Protein AF-A0A7W0PTE1-F1 (afdb_monomer_lite)

Foldseek 3Di:
DDPPDDPQLFDLQQEAADAEEAEAEAQAEAETEYEYLYEYEYYANAEYQEEYHQFVDPDDDDDDDPDLPDDQRTHEYAYYDQHEYFANYEYFGSAEYEAQAPNYAQYAQVRAHAAYEHAQFYAAHPGDTDRHHPDPVRRHGHDPVHYHNGGDPDSPPDQFDFPPVVCQCPAQVADVNVPFFDDDPDDPQAPPPDPDLAQRDQDAAALQECDWTWGDDPAWTFTADNVQLETETAHEHGHSHHYEHDDPDDDQAAREYFDDYEYEYQAAYYYESHEYEPDADPVRRAHPQPEPPDDCQGGAYEYEFEDAQPGPHHHPDHGWARAEYENYEYEHAYHYCEEHEYDHQYEYATYYYHNPYYYYNYNYYHPHYDRDPDDHASDTNDDHDPDDPDDDPDPPDD

Sequence (398 aa):
MIGPEADPAPDVLNWLYSVTDATVLQSVDVRSPFYTSGNLTLGNGANVYAPIYVTCVTPPLPAPSTSSPCPSTAGNVRMENTAKIHQGATIAIGGRLDQTSPQNTVGTSSARLSEAHIVNGCSSKTRAYNAACKWDQHSVYVNASNRDFAMPADPVQSRPVIDWNYWYQFGSPGPAAAFGCESGTTPMLESPGSTALDNSVPTVFNLVQGTSYSCKTLSGELTWDASSKTLTVSGTIYIDGSAKVEKSWGGQDAALYQGQGTIYLSGSFLLKNTSLCAVIAANGRDCNMVTSAWDPNANALIVVAKSRGTDAGVQATADNNSVEVKSSQFQGALSGEHDLISETTSKVQGPMISFQGGLHLEQTTGATFPDIQFAPYGAPGAPPPPTVLLAPREFGGG

Secondary structure (DSSP, 8-state):
----PPPPPPPGGGSEEESS-EEE-TT-EE-S-EEESS-EEE-TT-EE-S-EEE------S-----S----SS---EEE-TT-EE-TT-EEEESS-EEE-STT-EES-SSS-BSEEEETT-EEETTEEEESS--TTTTSB-B-GGGEESSPPPPS--S-----HHHHHHH-SSSSTT-TTEEEES----S-TT--SSS---SSPEESS-SS-EEEE-SS-EEEEETTTTEEEEEEEEEESS-EEEE--SSSSPPEEEEEEEEEEESS-EEEESSEEESSB-TTSSSB--STTTS-TTTSEEEEEE---TTSSS--SSSTTEEEEEES-EEESEEEESSEEEEETT-EEES-EEESSS-EEE-S---B-------PPTT-TTPPPPP---PPPS-----

Structure (mmCIF, N/CA/C/O backbone):
data_AF-A0A7W0PTE1-F1
#
_entry.id   AF-A0A7W0PTE1-F1
#
loop_
_atom_site.group_PDB
_atom_site.id
_atom_site.type_symbol
_atom_site.label_atom_id
_atom_site.label_alt_id
_atom_site.label_comp_id
_atom_site.label_asym_id
_atom_site.label_entity_id
_atom_site.label_seq_id
_atom_site.pdbx_PDB_ins_code
_atom_site.Cartn_x
_atom_site.Cartn_y
_atom_site.Cartn_z
_atom_site.occupancy
_atom_site.B_iso_or_equiv
_atom_site.auth_seq_id
_atom_site.auth_comp_id
_atom_site.auth_asym_id
_atom_site.auth_atom_id
_atom_site.pdbx_PDB_model_num
ATOM 1 N N . MET A 1 1 ? 27.173 -29.483 -5.021 1.00 32.75 1 MET A N 1
ATOM 2 C CA . MET A 1 1 ? 26.964 -28.127 -5.563 1.00 32.75 1 MET A CA 1
ATOM 3 C C . MET A 1 1 ? 25.471 -27.951 -5.722 1.00 32.75 1 MET A C 1
ATOM 5 O O . MET A 1 1 ? 24.901 -28.503 -6.651 1.00 32.75 1 MET A O 1
ATOM 9 N N . ILE A 1 2 ? 24.847 -27.322 -4.732 1.00 26.94 2 ILE A N 1
ATOM 10 C CA . ILE A 1 2 ? 23.453 -26.880 -4.792 1.00 26.94 2 ILE A CA 1
ATOM 11 C C . ILE A 1 2 ? 23.519 -25.561 -5.572 1.00 26.94 2 ILE A C 1
ATOM 13 O O . ILE A 1 2 ? 24.375 -24.730 -5.262 1.00 26.94 2 ILE A O 1
ATOM 17 N N . GLY A 1 3 ? 22.762 -25.440 -6.666 1.00 30.33 3 GLY A N 1
ATOM 18 C CA . GLY A 1 3 ? 22.684 -24.191 -7.435 1.00 30.33 3 GLY A CA 1
ATOM 19 C C . GLY A 1 3 ? 22.107 -23.054 -6.583 1.00 30.33 3 GLY A C 1
ATOM 20 O O . GLY A 1 3 ? 21.662 -23.329 -5.471 1.00 30.33 3 GLY A O 1
ATOM 21 N N . PRO A 1 4 ? 22.118 -21.796 -7.064 1.00 28.22 4 PRO A N 1
ATOM 22 C CA . PRO A 1 4 ? 21.423 -20.716 -6.375 1.00 28.22 4 PRO A CA 1
ATOM 23 C C . PRO A 1 4 ? 19.964 -21.140 -6.202 1.00 28.22 4 PRO A C 1
ATOM 25 O O . PRO A 1 4 ? 19.245 -21.345 -7.180 1.00 28.22 4 PRO A O 1
ATOM 28 N N . GLU A 1 5 ? 19.592 -21.393 -4.953 1.00 29.47 5 GLU A N 1
ATOM 29 C CA . GLU A 1 5 ? 18.227 -21.665 -4.540 1.00 29.47 5 GLU A CA 1
ATOM 30 C C . GLU A 1 5 ? 17.414 -20.453 -4.991 1.00 29.47 5 GLU A C 1
ATOM 32 O O . GLU A 1 5 ? 17.752 -19.320 -4.651 1.00 29.47 5 GLU A O 1
ATOM 37 N N . ALA A 1 6 ? 16.450 -20.672 -5.886 1.00 32.50 6 ALA A N 1
ATOM 38 C CA . ALA A 1 6 ? 15.538 -19.617 -6.286 1.00 32.50 6 ALA A CA 1
ATOM 39 C C . ALA A 1 6 ? 14.843 -19.147 -5.007 1.00 32.50 6 ALA A C 1
ATOM 41 O O . ALA A 1 6 ? 14.187 -19.965 -4.358 1.00 32.50 6 ALA A O 1
ATOM 42 N N . ASP A 1 7 ? 15.042 -17.880 -4.630 1.00 33.66 7 ASP A N 1
ATOM 43 C CA . ASP A 1 7 ? 14.348 -17.291 -3.489 1.00 33.66 7 ASP A CA 1
ATOM 44 C C . ASP A 1 7 ? 12.856 -17.639 -3.610 1.00 33.66 7 ASP A C 1
ATOM 46 O O . ASP A 1 7 ? 12.289 -17.490 -4.705 1.00 33.66 7 ASP A O 1
ATOM 50 N N . PRO A 1 8 ? 12.215 -18.166 -2.546 1.00 37.88 8 PRO A N 1
ATOM 51 C CA . PRO A 1 8 ? 10.784 -18.414 -2.582 1.00 37.88 8 PRO A CA 1
ATOM 52 C C . PRO A 1 8 ? 10.107 -17.116 -3.008 1.00 37.88 8 PRO A C 1
ATOM 54 O O . PRO A 1 8 ? 10.465 -16.045 -2.514 1.00 37.88 8 PRO A O 1
ATOM 57 N N . ALA A 1 9 ? 9.176 -17.214 -3.962 1.00 42.53 9 ALA A N 1
ATOM 58 C CA . ALA A 1 9 ? 8.444 -16.056 -4.451 1.00 42.53 9 ALA A CA 1
ATOM 59 C C . ALA A 1 9 ? 7.951 -15.255 -3.235 1.00 42.53 9 ALA A C 1
ATOM 61 O O . ALA A 1 9 ? 7.265 -15.834 -2.385 1.00 42.53 9 ALA A O 1
ATOM 62 N N . PRO A 1 10 ? 8.370 -13.987 -3.087 1.00 54.47 10 PRO A N 1
ATOM 63 C CA . PRO A 1 10 ? 8.092 -13.249 -1.871 1.00 54.47 10 PRO A CA 1
ATOM 64 C C . PRO A 1 10 ? 6.576 -13.172 -1.689 1.00 54.47 10 PRO A C 1
ATOM 66 O O . PRO A 1 10 ? 5.859 -12.890 -2.653 1.00 54.47 10 PRO A O 1
ATOM 69 N N . ASP A 1 11 ? 6.103 -13.458 -0.470 1.00 73.38 11 ASP A N 1
ATOM 70 C CA . ASP A 1 11 ? 4.686 -13.364 -0.090 1.00 73.38 11 ASP A CA 1
ATOM 71 C C . ASP A 1 11 ? 4.114 -12.028 -0.591 1.00 73.38 11 ASP A C 1
ATOM 73 O O . ASP A 1 11 ? 4.832 -11.028 -0.594 1.00 73.38 11 ASP A O 1
ATOM 77 N N . VAL A 1 12 ? 2.850 -11.979 -1.023 1.00 73.81 12 VAL A N 1
ATOM 78 C CA . VAL A 1 12 ? 2.219 -10.773 -1.591 1.00 73.81 12 VAL A CA 1
ATOM 79 C C . VAL A 1 12 ? 2.318 -9.557 -0.665 1.00 73.81 12 VAL A C 1
ATOM 81 O O . VAL A 1 12 ? 2.346 -8.416 -1.124 1.00 73.81 12 VAL A O 1
ATOM 84 N N . LEU A 1 13 ? 2.458 -9.800 0.640 1.00 81.38 13 LEU A N 1
ATOM 85 C CA . LEU A 1 13 ? 2.760 -8.793 1.654 1.00 81.38 13 LEU A CA 1
ATOM 86 C C . LEU A 1 13 ? 4.159 -8.173 1.509 1.00 81.38 13 LEU A C 1
ATOM 88 O O . LEU A 1 13 ? 4.566 -7.387 2.348 1.00 81.38 13 LEU A O 1
ATOM 92 N N . ASN A 1 14 ? 4.901 -8.484 0.455 1.00 84.38 14 ASN A N 1
ATOM 93 C CA . ASN A 1 14 ? 6.159 -7.840 0.089 1.00 84.38 14 ASN A CA 1
ATOM 94 C C . ASN A 1 14 ? 6.036 -6.976 -1.172 1.00 84.38 14 ASN A C 1
ATOM 96 O O . ASN A 1 14 ? 7.036 -6.475 -1.685 1.00 84.38 14 ASN A O 1
ATOM 100 N N . TRP A 1 15 ? 4.812 -6.779 -1.671 1.00 86.38 15 TRP A N 1
ATOM 101 C CA . TRP A 1 15 ? 4.564 -6.157 -2.964 1.00 86.38 15 TRP A CA 1
ATOM 102 C C . TRP A 1 15 ? 3.753 -4.868 -2.867 1.00 86.38 15 TRP A C 1
ATOM 104 O O . TRP A 1 15 ? 2.881 -4.680 -2.016 1.00 86.38 15 TRP A O 1
ATOM 114 N N . LEU A 1 16 ? 4.020 -3.991 -3.827 1.00 90.94 16 LEU A N 1
ATOM 115 C CA . LEU A 1 16 ? 3.027 -3.066 -4.349 1.00 90.94 16 LEU A CA 1
ATOM 116 C C . LEU A 1 16 ? 2.281 -3.806 -5.457 1.00 90.94 16 LEU A C 1
ATOM 118 O O . LEU A 1 16 ? 2.898 -4.211 -6.439 1.00 90.94 16 LEU A O 1
ATOM 122 N N . TYR A 1 17 ? 0.984 -4.025 -5.284 1.00 92.06 17 TYR A N 1
ATOM 123 C CA . TYR A 1 17 ? 0.207 -4.919 -6.134 1.00 92.06 17 TYR A CA 1
ATOM 124 C C . TYR A 1 17 ? -1.085 -4.252 -6.605 1.00 92.06 17 TYR A C 1
ATOM 126 O O . TYR A 1 17 ? -1.836 -3.694 -5.805 1.00 92.06 17 TYR A O 1
ATOM 134 N N . SER A 1 18 ? -1.376 -4.355 -7.899 1.00 91.75 18 SER A N 1
ATOM 135 C CA . SER A 1 18 ? -2.666 -3.972 -8.479 1.00 91.75 18 SER A CA 1
ATOM 136 C C . SER A 1 18 ? -3.093 -4.965 -9.555 1.00 91.75 18 SER A C 1
ATOM 138 O O . SER A 1 18 ? -2.282 -5.411 -10.362 1.00 91.75 18 SER A O 1
ATOM 140 N N . VAL A 1 19 ? -4.381 -5.308 -9.599 1.00 88.06 19 VAL A N 1
ATOM 141 C CA . VAL A 1 19 ? -4.912 -6.132 -10.698 1.00 88.06 19 VAL A CA 1
ATOM 142 C C . VAL A 1 19 ? -5.285 -5.322 -11.945 1.00 88.06 19 VAL A C 1
ATOM 144 O O . VAL A 1 19 ? -5.552 -5.899 -13.000 1.00 88.06 19 VAL A O 1
ATOM 147 N N . THR A 1 20 ? -5.359 -3.999 -11.836 1.00 90.12 20 THR A N 1
ATOM 148 C CA . THR A 1 20 ? -5.656 -3.109 -12.961 1.00 90.12 20 THR A CA 1
ATOM 149 C C . THR A 1 20 ? -4.488 -2.154 -13.175 1.00 90.12 20 THR A C 1
ATOM 151 O O . THR A 1 20 ? -3.345 -2.497 -12.875 1.00 90.12 20 THR A O 1
ATOM 154 N N . ASP A 1 21 ? -4.748 -0.990 -13.760 1.00 92.38 21 ASP A N 1
ATOM 155 C CA . ASP A 1 21 ? -3.740 0.021 -14.011 1.00 92.38 21 ASP A CA 1
ATOM 156 C C . ASP A 1 21 ? -3.179 0.583 -12.702 1.00 92.38 21 ASP A C 1
ATOM 158 O O . ASP A 1 21 ? -3.873 0.751 -11.701 1.00 92.38 21 ASP A O 1
ATOM 162 N N . ALA A 1 22 ? -1.905 0.944 -12.731 1.00 94.19 22 ALA A N 1
ATOM 163 C CA . ALA A 1 22 ? -1.252 1.588 -11.615 1.00 94.19 22 ALA A CA 1
ATOM 164 C C . ALA A 1 22 ? -0.481 2.830 -12.059 1.00 94.19 22 ALA A C 1
ATOM 166 O O . ALA A 1 22 ? 0.037 2.930 -13.176 1.00 94.19 22 ALA A O 1
ATOM 167 N N . THR A 1 23 ? -0.394 3.807 -11.167 1.00 94.38 23 THR A N 1
ATOM 168 C CA . THR A 1 23 ? 0.261 5.085 -11.435 1.00 94.38 23 THR A CA 1
ATOM 169 C C . THR A 1 23 ? 1.200 5.447 -10.301 1.00 94.38 23 THR A C 1
ATOM 171 O O . THR A 1 23 ? 0.803 5.457 -9.140 1.00 94.38 23 THR A O 1
ATOM 174 N N . VAL A 1 24 ? 2.431 5.804 -10.647 1.00 93.44 24 VAL A N 1
ATOM 175 C CA . VAL A 1 24 ? 3.453 6.293 -9.725 1.00 93.44 24 VAL A CA 1
ATOM 176 C C . VAL A 1 24 ? 3.907 7.655 -10.224 1.00 93.44 24 VAL A C 1
ATOM 178 O O . VAL A 1 24 ? 4.561 7.750 -11.259 1.00 93.44 24 VAL A O 1
ATOM 181 N N . LEU A 1 25 ? 3.530 8.724 -9.535 1.00 89.44 25 LEU A N 1
ATOM 182 C CA . LEU A 1 25 ? 3.724 10.104 -9.970 1.00 89.44 25 LEU A CA 1
ATOM 183 C C . LEU A 1 25 ? 4.618 10.879 -8.981 1.00 89.44 25 LEU A C 1
ATOM 185 O O . LEU A 1 25 ? 5.237 10.308 -8.094 1.00 89.44 25 LEU A O 1
ATOM 189 N N . GLN A 1 26 ? 4.767 12.178 -9.237 1.00 84.69 26 GLN A N 1
ATOM 190 C CA . GLN A 1 26 ? 5.385 13.229 -8.406 1.00 84.69 26 GLN A CA 1
ATOM 191 C C . GLN A 1 26 ? 6.355 12.772 -7.292 1.00 84.69 26 GLN A C 1
ATOM 193 O O . GLN A 1 26 ? 6.028 12.769 -6.106 1.00 84.69 26 GLN A O 1
ATOM 198 N N . SER A 1 27 ? 7.608 12.515 -7.679 1.00 85.25 27 SER A N 1
ATOM 199 C CA . SER A 1 27 ? 8.745 12.298 -6.765 1.00 85.25 27 SER A CA 1
ATOM 200 C C . SER A 1 27 ? 8.628 11.063 -5.861 1.00 85.25 27 SER A C 1
ATOM 202 O O . SER A 1 27 ? 9.122 11.073 -4.730 1.00 85.25 27 SER A O 1
ATOM 204 N N . VAL A 1 28 ? 7.988 9.997 -6.352 1.00 86.06 28 VAL A N 1
ATOM 205 C CA . VAL A 1 28 ? 7.903 8.723 -5.630 1.00 86.06 28 VAL A CA 1
ATOM 206 C C . VAL A 1 28 ? 9.143 7.862 -5.829 1.00 86.06 28 VAL A C 1
ATOM 208 O O . VAL A 1 28 ? 9.513 7.550 -6.955 1.00 86.06 28 VAL A O 1
ATOM 211 N N . ASP A 1 29 ? 9.722 7.405 -4.721 1.00 89.12 29 ASP A N 1
ATOM 212 C CA . ASP A 1 29 ? 10.737 6.350 -4.693 1.00 89.12 29 ASP A CA 1
ATOM 213 C C . ASP A 1 29 ? 10.065 4.993 -4.421 1.00 89.12 29 ASP A C 1
ATOM 215 O O . ASP A 1 29 ? 9.567 4.754 -3.316 1.00 89.12 29 ASP A O 1
ATOM 219 N N . VAL A 1 30 ? 10.081 4.101 -5.413 1.00 89.00 30 VAL A N 1
ATOM 220 C CA . VAL A 1 30 ? 9.6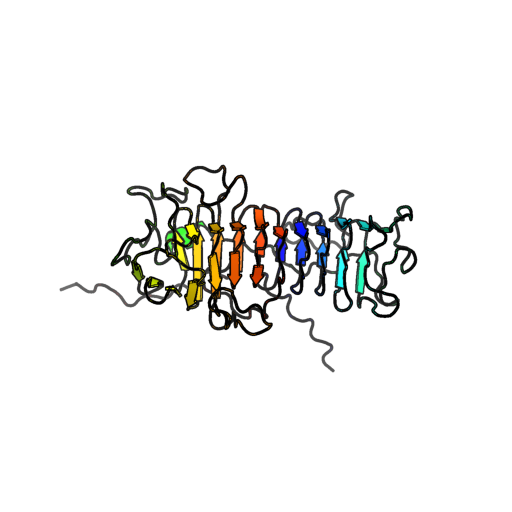34 2.705 -5.301 1.00 89.00 30 VAL A CA 1
ATOM 221 C C . VAL A 1 30 ? 10.847 1.816 -5.061 1.00 89.00 30 VAL A C 1
ATOM 223 O O . VAL A 1 30 ? 11.709 1.683 -5.935 1.00 89.00 30 VAL A O 1
ATOM 226 N N . ARG A 1 31 ? 10.928 1.210 -3.874 1.00 87.50 31 ARG A N 1
ATOM 227 C CA . ARG A 1 31 ? 12.022 0.293 -3.499 1.00 87.50 31 ARG A CA 1
ATOM 228 C C . ARG A 1 31 ? 11.547 -1.100 -3.101 1.00 87.50 31 ARG A C 1
ATOM 230 O O . ARG A 1 31 ? 12.386 -1.931 -2.775 1.00 87.50 31 ARG A O 1
ATOM 237 N N . SER A 1 32 ? 10.247 -1.351 -3.174 1.00 86.88 32 SER A N 1
ATOM 238 C CA . SER A 1 32 ? 9.664 -2.682 -3.019 1.00 86.88 32 SER A CA 1
ATOM 239 C C . SER A 1 32 ? 9.245 -3.239 -4.382 1.00 86.88 32 SER A C 1
ATOM 241 O O . SER A 1 32 ? 8.932 -2.444 -5.278 1.00 86.88 32 SER A O 1
ATOM 243 N N . PRO A 1 33 ? 9.241 -4.573 -4.560 1.00 90.06 33 PRO A N 1
ATOM 244 C CA . PRO A 1 33 ? 8.722 -5.214 -5.760 1.00 90.06 33 PRO A CA 1
ATOM 245 C C . PRO A 1 33 ? 7.339 -4.684 -6.146 1.00 90.06 33 PRO A C 1
ATOM 247 O O . PRO A 1 33 ? 6.455 -4.518 -5.303 1.00 90.06 33 PRO A O 1
ATOM 250 N N . PHE A 1 34 ? 7.165 -4.400 -7.432 1.00 91.69 34 PHE A N 1
ATOM 251 C CA . PHE A 1 34 ? 5.943 -3.835 -7.982 1.00 91.69 34 PHE A CA 1
ATOM 252 C C . PHE A 1 34 ? 5.328 -4.804 -8.984 1.00 91.69 34 PHE A C 1
ATOM 254 O O . PHE A 1 34 ? 6.000 -5.228 -9.924 1.00 91.69 34 PHE A O 1
ATOM 261 N N . TYR A 1 35 ? 4.046 -5.104 -8.819 1.00 92.88 35 TYR A N 1
ATOM 262 C CA . TYR A 1 35 ? 3.263 -5.925 -9.727 1.00 92.88 35 TYR A CA 1
ATOM 263 C C . TYR A 1 35 ? 1.998 -5.189 -10.167 1.00 92.88 35 TYR A C 1
ATOM 265 O O . TYR A 1 35 ? 1.241 -4.668 -9.346 1.00 92.88 35 TYR A O 1
ATOM 273 N N . THR A 1 36 ? 1.731 -5.194 -11.467 1.00 92.25 36 THR A N 1
ATOM 274 C CA . THR A 1 36 ? 0.429 -4.826 -12.021 1.00 92.25 36 THR A CA 1
ATOM 275 C C . THR A 1 36 ? 0.066 -5.743 -13.183 1.00 92.25 36 THR A C 1
ATOM 277 O O . THR A 1 36 ? 0.919 -6.033 -14.022 1.00 92.25 36 THR A O 1
ATOM 280 N N . SER A 1 37 ? -1.191 -6.191 -13.251 1.00 89.00 37 SER A N 1
ATOM 281 C CA . SER A 1 37 ? -1.734 -6.871 -14.443 1.00 89.00 37 SER A CA 1
ATOM 282 C C . SER A 1 37 ? -2.393 -5.915 -15.452 1.00 89.00 37 SER A C 1
ATOM 284 O O . SER A 1 37 ? -3.001 -6.363 -16.425 1.00 89.00 37 SER A O 1
ATOM 286 N N . GLY A 1 38 ? -2.294 -4.602 -15.220 1.00 90.62 38 GLY A N 1
ATOM 287 C CA . GLY A 1 38 ? -2.715 -3.543 -16.133 1.00 90.62 38 GLY A CA 1
ATOM 288 C C . GLY A 1 38 ? -1.532 -2.741 -16.678 1.00 90.62 38 GLY A C 1
ATOM 289 O O . GLY A 1 38 ? -0.417 -3.237 -16.835 1.00 90.62 38 GLY A O 1
ATOM 290 N N . ASN A 1 39 ? -1.778 -1.478 -17.009 1.00 93.69 39 ASN A N 1
ATOM 291 C CA . ASN A 1 39 ? -0.747 -0.541 -17.437 1.00 93.69 39 ASN A CA 1
ATOM 292 C C . ASN A 1 39 ? -0.107 0.155 -16.235 1.00 93.69 39 ASN A C 1
ATOM 294 O O . ASN A 1 39 ? -0.784 0.539 -15.288 1.00 93.69 39 ASN A O 1
ATOM 298 N N . LEU A 1 40 ? 1.192 0.420 -16.323 1.00 95.88 40 LEU A N 1
ATOM 299 C CA . LEU A 1 40 ? 1.922 1.232 -15.359 1.00 95.88 40 LEU A CA 1
ATOM 300 C C . LEU A 1 40 ? 2.278 2.587 -15.961 1.00 95.88 40 LEU A C 1
ATOM 302 O O . LEU A 1 40 ? 2.990 2.663 -16.964 1.00 95.88 40 LEU A O 1
ATOM 306 N N . THR A 1 41 ? 1.859 3.666 -15.307 1.00 96.44 41 THR A N 1
ATOM 307 C CA . THR A 1 41 ? 2.334 5.017 -15.628 1.00 96.44 41 THR A CA 1
ATOM 308 C C . THR A 1 41 ? 3.336 5.492 -14.583 1.00 96.44 41 THR A C 1
ATOM 310 O O . THR A 1 41 ? 3.002 5.615 -13.408 1.00 96.44 41 THR A O 1
ATOM 313 N N . LEU A 1 42 ? 4.557 5.800 -15.018 1.00 96.25 42 LEU A N 1
ATOM 314 C CA . LEU A 1 42 ? 5.605 6.429 -14.216 1.00 96.25 42 LEU A CA 1
ATOM 315 C C . LEU A 1 42 ? 5.717 7.908 -14.606 1.00 96.25 42 LEU A C 1
ATOM 317 O O . LEU A 1 42 ? 6.154 8.241 -15.707 1.00 96.25 42 LEU A O 1
ATOM 321 N N . GLY A 1 43 ? 5.309 8.795 -13.707 1.00 93.12 43 GLY A N 1
ATOM 322 C CA . GLY A 1 43 ? 5.212 10.233 -13.927 1.00 93.12 43 GLY A CA 1
ATOM 323 C C . GLY A 1 43 ? 6.410 11.040 -13.426 1.00 93.12 43 GLY A C 1
ATOM 324 O O . GLY A 1 43 ? 7.518 10.546 -13.227 1.00 93.12 43 GLY A O 1
ATOM 325 N N . ASN A 1 44 ? 6.185 12.340 -13.231 1.00 90.50 44 ASN A N 1
ATOM 326 C CA . ASN A 1 44 ? 7.232 13.295 -12.864 1.00 90.50 44 ASN A CA 1
ATOM 327 C C . ASN A 1 44 ? 7.985 12.877 -11.590 1.00 90.50 44 ASN A C 1
ATOM 329 O O . ASN A 1 44 ? 7.382 12.741 -10.540 1.00 90.50 44 ASN A O 1
ATOM 333 N N . GLY A 1 45 ? 9.300 12.699 -11.663 1.00 89.06 45 GLY A N 1
ATOM 334 C CA . GLY A 1 45 ? 10.142 12.390 -10.510 1.00 89.06 45 GLY A CA 1
ATOM 335 C C . GLY A 1 45 ? 10.012 10.968 -9.960 1.00 89.06 45 GLY A C 1
ATOM 336 O O . GLY A 1 45 ? 10.670 10.681 -8.968 1.00 89.06 45 GLY A O 1
ATOM 337 N N . ALA A 1 46 ? 9.216 10.087 -10.574 1.00 92.31 46 ALA A N 1
ATOM 338 C CA . ALA A 1 46 ? 9.135 8.691 -10.154 1.00 92.31 46 ALA A CA 1
ATOM 339 C C . ALA A 1 46 ? 10.499 7.996 -10.328 1.00 92.31 46 ALA A C 1
ATOM 341 O O . ALA A 1 46 ? 11.065 8.001 -11.423 1.00 92.31 46 ALA A O 1
ATOM 342 N N . ASN A 1 47 ? 11.021 7.391 -9.266 1.00 92.88 47 ASN A N 1
ATOM 343 C CA . ASN A 1 47 ? 12.256 6.617 -9.250 1.00 92.88 47 ASN A CA 1
ATOM 344 C C . ASN A 1 47 ? 11.949 5.188 -8.817 1.00 92.88 47 ASN A C 1
ATOM 346 O O . ASN A 1 47 ? 11.444 4.967 -7.719 1.00 92.88 47 ASN A O 1
ATOM 350 N N . VAL A 1 48 ? 12.310 4.210 -9.640 1.00 93.25 48 VAL A N 1
ATOM 351 C CA . VAL A 1 48 ? 12.152 2.796 -9.290 1.00 93.25 48 VAL A CA 1
ATOM 352 C C . VAL A 1 48 ? 13.509 2.137 -9.107 1.00 93.25 48 VAL A C 1
ATOM 354 O O . VAL A 1 48 ? 14.374 2.242 -9.975 1.00 93.25 48 VAL A O 1
ATOM 357 N N . TYR A 1 49 ? 13.687 1.468 -7.971 1.00 91.88 49 TYR A N 1
ATOM 358 C CA . TYR A 1 49 ? 14.915 0.776 -7.567 1.00 91.88 49 TYR A CA 1
ATOM 359 C C . TYR A 1 49 ? 14.728 -0.737 -7.411 1.00 91.88 49 TYR A C 1
ATOM 361 O O . TYR A 1 49 ? 15.703 -1.445 -7.180 1.00 91.88 49 TYR A O 1
ATOM 369 N N . ALA A 1 50 ? 13.491 -1.215 -7.515 1.00 89.81 50 ALA A N 1
ATOM 370 C CA . ALA A 1 50 ? 13.102 -2.594 -7.260 1.00 89.81 50 ALA A CA 1
ATOM 371 C C . ALA A 1 50 ? 12.512 -3.261 -8.511 1.00 89.81 50 ALA A C 1
ATOM 373 O O . ALA A 1 50 ? 12.213 -2.565 -9.486 1.00 89.81 50 ALA A O 1
ATOM 374 N N . PRO A 1 51 ? 12.353 -4.597 -8.499 1.00 92.75 51 PRO A N 1
ATOM 375 C CA . PRO A 1 51 ? 11.719 -5.327 -9.588 1.00 92.75 51 PRO A CA 1
ATOM 376 C C . PRO A 1 51 ? 10.335 -4.783 -9.962 1.00 92.75 51 PRO A C 1
ATOM 378 O O . PRO A 1 51 ? 9.523 -4.493 -9.083 1.00 92.75 51 PRO A O 1
ATOM 381 N N . ILE A 1 52 ? 10.059 -4.686 -11.263 1.00 94.31 52 ILE A N 1
ATOM 382 C CA . ILE A 1 52 ? 8.753 -4.306 -11.813 1.00 94.31 52 ILE A CA 1
ATOM 383 C C . ILE A 1 52 ? 8.238 -5.425 -12.713 1.00 94.31 52 ILE A C 1
ATOM 385 O O . ILE A 1 52 ? 8.900 -5.797 -13.681 1.00 94.31 52 ILE A O 1
ATOM 389 N N . TYR A 1 53 ? 7.016 -5.873 -12.454 1.00 93.81 53 TYR A N 1
ATOM 390 C CA . TYR A 1 53 ? 6.281 -6.827 -13.272 1.00 93.81 53 TYR A CA 1
ATOM 391 C C . 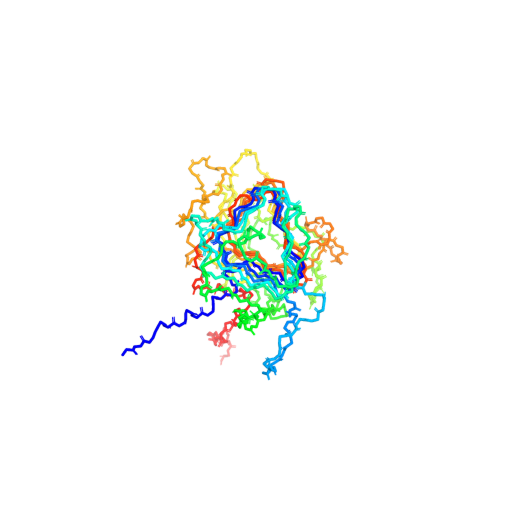TYR A 1 53 ? 4.985 -6.170 -13.733 1.00 93.81 53 TYR A C 1
ATOM 393 O O . TYR A 1 53 ? 4.114 -5.841 -12.935 1.00 93.81 53 TYR A O 1
ATOM 401 N N . VAL A 1 54 ? 4.891 -5.922 -15.033 1.00 93.81 54 VAL A N 1
ATOM 402 C CA . VAL A 1 54 ? 3.753 -5.268 -15.678 1.00 93.81 54 VAL A CA 1
ATOM 403 C C . VAL A 1 54 ? 3.239 -6.249 -16.715 1.00 93.81 54 VAL A C 1
ATOM 405 O O . VAL A 1 54 ? 3.750 -6.344 -17.834 1.00 93.81 54 VAL A O 1
ATOM 408 N N . THR A 1 55 ? 2.309 -7.086 -16.278 1.00 88.25 55 THR A N 1
ATOM 409 C CA . THR A 1 55 ? 1.831 -8.244 -17.025 1.00 88.25 55 THR A CA 1
ATOM 410 C C . THR A 1 55 ? 0.470 -7.936 -17.645 1.00 88.25 55 THR A C 1
ATOM 412 O O . THR A 1 55 ? -0.172 -6.940 -17.343 1.00 88.25 55 THR A O 1
ATOM 415 N N . CYS A 1 56 ? 0.048 -8.761 -18.594 1.00 72.56 56 CYS A N 1
ATOM 416 C CA . CYS A 1 56 ? -1.273 -8.685 -19.224 1.00 72.56 56 CYS A CA 1
ATOM 417 C C . CYS A 1 56 ? -2.237 -9.747 -18.679 1.00 72.56 56 CYS A C 1
ATOM 419 O O . CYS A 1 56 ? -3.359 -9.891 -19.170 1.00 72.56 56 CYS A O 1
ATOM 421 N N . VAL A 1 57 ? -1.744 -10.597 -17.776 1.00 58.75 57 VAL A N 1
ATOM 422 C CA . VAL A 1 57 ? -2.441 -11.808 -17.377 1.00 58.75 57 VAL A CA 1
ATOM 423 C C . VAL A 1 57 ? -3.307 -11.401 -16.201 1.00 58.75 57 VAL A C 1
ATOM 425 O O . VAL A 1 57 ? -2.810 -11.210 -15.100 1.00 58.75 57 VAL A O 1
ATOM 428 N N . THR A 1 58 ? -4.615 -11.259 -16.416 1.00 50.94 58 THR A N 1
ATOM 429 C CA . THR A 1 58 ? -5.528 -11.553 -15.308 1.00 50.94 58 THR A CA 1
ATOM 430 C C . THR A 1 58 ? -5.329 -13.034 -15.058 1.00 50.94 58 THR A C 1
ATOM 432 O O . THR A 1 58 ? -5.613 -13.788 -15.979 1.00 50.94 58 THR A O 1
ATOM 435 N N . PRO A 1 59 ? -4.767 -13.491 -13.930 1.00 46.41 59 PRO A N 1
ATOM 436 C CA . PRO A 1 59 ? -4.549 -14.919 -13.751 1.00 46.41 59 PRO A CA 1
ATOM 437 C C . PRO A 1 59 ? -5.904 -15.636 -13.826 1.00 46.41 59 PRO A C 1
ATOM 439 O O . PRO A 1 59 ? -6.751 -15.369 -12.968 1.00 46.41 59 PRO A O 1
ATOM 442 N N . PRO A 1 60 ? -6.161 -16.572 -14.764 1.00 52.53 60 PRO A N 1
ATOM 443 C CA . PRO A 1 60 ? -7.033 -17.673 -14.444 1.00 52.53 60 PRO A CA 1
ATOM 444 C C . PRO A 1 60 ? -6.172 -18.879 -14.044 1.00 52.53 60 PRO A C 1
ATOM 446 O O . PRO A 1 60 ? -5.092 -19.112 -14.577 1.00 52.53 60 PRO A O 1
ATOM 449 N N . LEU A 1 61 ? -6.687 -19.612 -13.061 1.00 45.56 61 LEU A N 1
ATOM 450 C CA . LEU A 1 61 ? -6.636 -21.066 -12.868 1.00 45.56 61 LEU A CA 1
ATOM 451 C C . LEU A 1 61 ? -5.662 -21.900 -13.741 1.00 45.56 61 LEU A C 1
ATOM 453 O O . LEU A 1 61 ? -5.544 -21.700 -14.947 1.00 45.56 61 LEU A O 1
ATOM 457 N N . PRO A 1 62 ? -5.050 -22.943 -13.151 1.00 42.84 62 PRO A N 1
ATOM 458 C CA . PRO A 1 62 ? -3.859 -23.615 -13.661 1.00 42.84 62 PRO A CA 1
ATOM 459 C C . PRO A 1 62 ? -4.031 -24.127 -15.095 1.00 42.84 62 PRO A C 1
ATOM 461 O O . PRO A 1 62 ? -4.733 -25.107 -15.340 1.00 42.84 62 PRO A O 1
ATOM 464 N N . ALA A 1 63 ? -3.314 -23.513 -16.033 1.00 41.75 63 ALA A N 1
ATOM 465 C CA . ALA A 1 63 ? -3.051 -24.094 -17.340 1.00 41.75 63 ALA A CA 1
ATOM 466 C C . ALA A 1 63 ? -1.569 -23.893 -17.698 1.00 41.75 63 ALA A C 1
ATOM 468 O O . ALA A 1 63 ? -1.117 -22.755 -17.831 1.00 41.75 63 ALA A O 1
ATOM 469 N N . PRO A 1 64 ? -0.790 -24.975 -17.875 1.00 45.59 64 PRO A N 1
ATOM 470 C CA . PRO A 1 64 ? 0.569 -24.882 -18.375 1.00 45.59 64 PRO A CA 1
ATOM 471 C C . PRO A 1 64 ? 0.501 -24.710 -19.896 1.00 45.59 64 PRO A C 1
ATOM 473 O O . PRO A 1 64 ? 0.201 -25.659 -20.619 1.00 45.59 64 PRO A O 1
ATOM 476 N N . SER A 1 65 ? 0.772 -23.511 -20.413 1.00 44.09 65 SER A N 1
ATOM 477 C CA . SER A 1 65 ? 1.027 -23.347 -21.848 1.00 44.09 65 SER A CA 1
ATOM 478 C C . SER A 1 65 ? 2.217 -22.424 -22.088 1.00 44.09 65 SER A C 1
ATOM 480 O O . SER A 1 65 ? 2.329 -21.354 -21.503 1.00 44.09 65 SER A O 1
ATOM 482 N N . THR A 1 66 ? 3.129 -22.884 -22.938 1.00 42.69 66 THR A N 1
ATOM 483 C CA . THR A 1 66 ? 4.425 -22.283 -23.285 1.00 42.69 66 THR A CA 1
ATOM 484 C C . THR A 1 66 ? 4.324 -21.167 -24.336 1.00 42.69 66 THR A C 1
ATOM 486 O O . THR A 1 66 ? 5.327 -20.787 -24.936 1.00 42.69 66 THR A O 1
ATOM 489 N N . SER A 1 67 ? 3.128 -20.628 -24.584 1.00 44.69 67 SER A N 1
ATOM 490 C CA . SER A 1 67 ? 2.897 -19.501 -25.495 1.00 44.69 67 SER A CA 1
ATOM 491 C C . SER A 1 67 ? 2.617 -18.226 -24.703 1.00 44.69 67 SER A C 1
ATOM 493 O O . SER A 1 67 ? 1.715 -18.222 -23.869 1.00 44.69 67 SER A O 1
ATOM 495 N N . SER A 1 68 ? 3.374 -17.156 -24.977 1.00 45.44 68 SER A N 1
ATOM 496 C CA . SER A 1 68 ? 3.252 -15.857 -24.295 1.00 45.44 68 SER A CA 1
ATOM 497 C C . SER A 1 68 ? 1.789 -15.363 -24.309 1.00 45.44 68 SER A C 1
ATOM 499 O O . SER A 1 68 ? 1.246 -15.137 -25.393 1.00 45.44 68 SER A O 1
ATOM 501 N N . PRO A 1 69 ? 1.127 -15.227 -23.144 1.00 48.75 69 PRO A N 1
ATOM 502 C CA . PRO A 1 69 ? -0.331 -15.101 -23.029 1.00 48.75 69 PRO A CA 1
ATOM 503 C C . PRO A 1 69 ? -0.892 -13.687 -23.276 1.00 48.75 69 PRO A C 1
ATOM 505 O O . PRO A 1 69 ? -2.050 -13.436 -22.957 1.00 48.75 69 PRO A O 1
ATOM 508 N N . CYS A 1 70 ? -0.121 -12.751 -23.841 1.00 51.12 70 CYS A N 1
ATOM 509 C CA . CYS A 1 70 ? -0.553 -11.358 -24.002 1.00 51.12 70 CYS A CA 1
ATOM 510 C C . CYS A 1 70 ? -1.110 -11.042 -25.403 1.00 51.12 70 CYS A C 1
ATOM 512 O O . CYS A 1 70 ? -0.319 -10.804 -26.320 1.00 51.12 70 CYS A O 1
ATOM 514 N N . PRO A 1 71 ? -2.443 -10.951 -25.606 1.00 52.50 71 PRO A N 1
ATOM 515 C CA . PRO A 1 71 ? -2.993 -10.227 -26.751 1.00 52.50 71 PRO A CA 1
ATOM 516 C C . PRO A 1 71 ? -2.681 -8.722 -26.631 1.00 52.50 71 PRO A C 1
ATOM 518 O O . PRO A 1 71 ? -2.310 -8.229 -25.570 1.00 52.50 71 PRO A O 1
ATOM 521 N N . SER A 1 72 ? -2.833 -7.974 -27.726 1.00 49.31 72 SER A N 1
ATOM 522 C CA . SER A 1 72 ? -2.418 -6.569 -27.927 1.00 49.31 72 SER A CA 1
ATOM 523 C C . SER A 1 72 ? -2.920 -5.507 -26.920 1.00 49.31 72 SER A C 1
ATOM 525 O O . SER A 1 72 ? -2.567 -4.339 -27.059 1.00 49.31 72 SER A O 1
ATOM 527 N N . THR A 1 73 ? -3.705 -5.878 -25.908 1.00 54.62 73 THR A N 1
ATOM 528 C CA . THR A 1 73 ? -4.024 -5.102 -24.691 1.00 54.62 73 THR A CA 1
ATOM 529 C C . THR A 1 73 ? -3.088 -5.493 -23.542 1.00 54.62 73 THR A C 1
ATOM 531 O O . THR A 1 73 ? -3.521 -5.845 -22.449 1.00 54.62 73 THR A O 1
ATOM 534 N N . ALA A 1 74 ? -1.789 -5.519 -23.824 1.00 70.06 74 ALA A N 1
ATOM 535 C CA . ALA A 1 74 ? -0.773 -5.994 -22.898 1.00 70.06 74 ALA A CA 1
ATOM 536 C C . ALA A 1 74 ? -0.418 -4.934 -21.840 1.00 70.06 74 ALA A C 1
ATOM 538 O O . ALA A 1 74 ? -0.529 -3.746 -22.133 1.00 70.06 74 ALA A O 1
ATOM 539 N N . GLY A 1 75 ? 0.041 -5.345 -20.650 1.00 87.38 75 GLY A N 1
ATOM 540 C CA . GLY A 1 75 ? 0.519 -4.425 -19.614 1.00 87.38 75 GLY A CA 1
ATOM 541 C C . GLY A 1 75 ? 1.644 -3.539 -20.148 1.00 87.38 75 GLY A C 1
ATOM 542 O O . GLY A 1 75 ? 2.770 -4.000 -20.360 1.00 87.38 75 GLY A O 1
ATOM 543 N N . ASN A 1 76 ? 1.331 -2.276 -20.433 1.00 93.75 76 ASN A N 1
ATOM 544 C CA . ASN A 1 76 ? 2.292 -1.318 -20.967 1.00 93.75 76 ASN A CA 1
ATOM 545 C C . ASN A 1 76 ? 2.905 -0.505 -19.837 1.00 93.75 76 ASN A C 1
ATOM 547 O O . ASN A 1 76 ? 2.242 -0.191 -18.853 1.00 93.75 76 ASN A O 1
ATOM 551 N N . VAL A 1 77 ? 4.152 -0.086 -20.022 1.00 96.56 77 VAL A N 1
ATOM 552 C CA . VAL A 1 77 ? 4.790 0.901 -19.153 1.00 96.56 77 VAL A CA 1
ATOM 553 C C . VAL A 1 77 ? 4.922 2.204 -19.911 1.00 96.56 77 VAL A C 1
ATOM 555 O O . VAL A 1 77 ? 5.618 2.271 -20.923 1.00 96.56 77 VAL A O 1
ATOM 558 N N . ARG A 1 78 ? 4.310 3.262 -19.392 1.00 96.56 78 ARG A N 1
ATOM 559 C CA . ARG A 1 78 ? 4.462 4.621 -19.897 1.00 96.56 78 ARG A CA 1
ATOM 560 C C . ARG A 1 78 ? 5.267 5.448 -18.909 1.00 96.56 78 ARG A C 1
ATOM 562 O O . ARG A 1 78 ? 4.845 5.678 -17.785 1.00 96.56 78 ARG A O 1
ATOM 569 N N . MET A 1 79 ? 6.425 5.918 -19.342 1.00 97.44 79 MET A N 1
ATOM 570 C CA . MET A 1 79 ? 7.281 6.839 -18.612 1.00 97.44 79 MET A CA 1
ATOM 571 C C . MET A 1 79 ? 7.092 8.253 -19.152 1.00 97.44 79 MET A C 1
ATOM 573 O O . MET A 1 79 ? 7.159 8.494 -20.362 1.00 97.44 79 MET A O 1
ATOM 577 N N . GLU A 1 80 ? 6.888 9.195 -18.243 1.00 94.69 80 GLU A N 1
ATOM 578 C CA . GLU A 1 80 ? 6.650 10.601 -18.544 1.00 94.69 80 GLU A CA 1
ATOM 579 C C . GLU A 1 80 ? 7.619 11.504 -17.793 1.00 94.69 80 GLU A C 1
ATOM 581 O O . GLU A 1 80 ? 8.247 11.105 -16.809 1.00 94.69 80 GLU A O 1
ATOM 586 N N . ASN A 1 81 ? 7.744 12.745 -18.264 1.00 93.81 81 ASN A N 1
ATOM 587 C CA . ASN A 1 81 ? 8.490 13.808 -17.596 1.00 93.81 81 ASN A CA 1
ATOM 588 C C . ASN A 1 81 ? 9.930 13.399 -17.236 1.00 93.81 81 ASN A C 1
ATOM 590 O O . ASN A 1 81 ? 10.797 13.367 -18.104 1.00 93.81 81 ASN A O 1
ATOM 594 N N . THR A 1 82 ? 10.195 13.105 -15.964 1.00 94.44 82 THR A N 1
ATOM 595 C CA . THR A 1 82 ? 11.530 12.817 -15.422 1.00 94.44 82 THR A CA 1
ATOM 596 C C . THR A 1 82 ? 11.630 11.435 -14.770 1.00 94.44 82 THR A C 1
ATOM 598 O O . THR 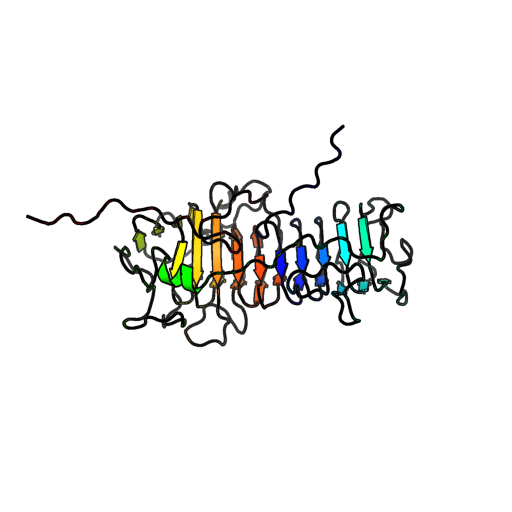A 1 82 ? 12.575 11.203 -14.021 1.00 94.44 82 THR A O 1
ATOM 601 N N . ALA A 1 83 ? 10.687 10.524 -15.051 1.00 95.50 83 ALA A N 1
ATOM 602 C CA . ALA A 1 83 ? 10.671 9.171 -14.491 1.00 95.50 83 ALA A CA 1
ATOM 603 C C . ALA A 1 83 ? 11.950 8.377 -14.802 1.00 95.50 83 ALA A C 1
ATOM 605 O O . ALA A 1 83 ? 12.461 8.435 -15.928 1.00 95.50 83 ALA A O 1
ATOM 606 N N . LYS A 1 84 ? 12.431 7.591 -13.833 1.00 95.69 84 LYS A N 1
ATOM 607 C CA . LYS A 1 84 ? 13.659 6.792 -13.925 1.00 95.69 84 LYS A CA 1
ATOM 608 C C . LYS A 1 84 ? 13.477 5.396 -13.338 1.00 95.69 84 LYS A C 1
ATOM 610 O O . LYS A 1 84 ? 12.912 5.238 -12.262 1.00 95.69 84 LYS A O 1
ATOM 615 N N . ILE A 1 85 ? 14.052 4.405 -14.010 1.00 96.62 85 ILE A N 1
ATOM 616 C CA . ILE A 1 85 ? 14.274 3.058 -13.473 1.00 96.62 85 ILE A CA 1
ATOM 617 C C . ILE A 1 85 ? 15.786 2.896 -13.290 1.00 96.62 85 ILE A C 1
ATOM 619 O O . ILE A 1 85 ? 16.548 3.069 -14.245 1.00 96.62 85 ILE A O 1
ATOM 623 N N . HIS A 1 86 ? 16.223 2.640 -12.060 1.00 94.69 86 HIS A N 1
ATOM 624 C CA . HIS A 1 86 ? 17.627 2.635 -11.644 1.00 94.69 86 HIS A CA 1
ATOM 625 C C . HIS A 1 86 ? 18.237 1.230 -11.681 1.00 94.69 86 HIS A C 1
ATOM 627 O O . HIS A 1 86 ? 17.533 0.223 -11.665 1.00 94.69 86 HIS A O 1
ATOM 633 N N . GLN A 1 87 ? 19.572 1.165 -11.699 1.00 89.00 87 GLN A N 1
ATOM 634 C CA . GLN A 1 87 ? 20.316 -0.086 -11.528 1.00 89.00 87 GLN A CA 1
ATOM 635 C C . GLN A 1 87 ? 19.910 -0.793 -10.225 1.00 89.00 87 GLN A C 1
ATOM 637 O O . GLN A 1 87 ? 19.757 -0.145 -9.193 1.00 89.00 87 GLN A O 1
ATOM 642 N N . GLY A 1 88 ? 19.765 -2.119 -10.289 1.00 81.00 88 GLY A N 1
ATOM 643 C CA . GLY A 1 88 ? 19.243 -2.953 -9.199 1.00 81.00 88 GLY A CA 1
ATOM 644 C C . GLY A 1 88 ? 17.810 -3.426 -9.449 1.00 81.00 88 GLY A C 1
ATOM 645 O O . GLY A 1 88 ? 17.449 -4.508 -9.000 1.00 81.00 88 GLY A O 1
ATOM 646 N N . ALA A 1 89 ? 17.038 -2.688 -10.252 1.00 86.38 89 ALA A N 1
ATOM 647 C CA . ALA A 1 89 ? 15.745 -3.151 -10.730 1.00 86.38 89 ALA A CA 1
ATOM 648 C C . ALA A 1 89 ? 15.899 -4.196 -11.850 1.00 86.38 89 ALA A C 1
ATOM 650 O O . ALA A 1 89 ? 16.737 -4.051 -12.748 1.00 86.38 89 ALA A O 1
ATOM 651 N N . THR A 1 90 ? 15.032 -5.203 -11.825 1.00 92.50 90 THR A N 1
ATOM 652 C CA . THR A 1 90 ? 14.676 -6.020 -12.990 1.00 92.50 90 THR A CA 1
ATOM 653 C C . THR A 1 90 ? 13.332 -5.538 -13.526 1.00 92.50 90 THR A C 1
ATOM 655 O O . THR A 1 90 ? 12.502 -5.032 -12.768 1.00 92.50 90 THR A O 1
ATOM 658 N N . ILE A 1 91 ? 13.107 -5.634 -14.836 1.00 95.69 91 ILE A N 1
ATOM 659 C CA . ILE A 1 91 ? 11.810 -5.266 -15.420 1.00 95.69 91 ILE A CA 1
ATOM 660 C C . ILE A 1 91 ? 11.260 -6.395 -16.279 1.00 95.69 91 ILE A C 1
ATOM 662 O O . ILE A 1 91 ? 11.978 -6.965 -17.096 1.00 95.69 91 ILE A O 1
ATOM 666 N N . ALA A 1 92 ? 9.972 -6.676 -16.134 1.00 95.00 92 ALA A N 1
ATOM 667 C CA . ALA A 1 92 ? 9.229 -7.581 -16.989 1.00 95.00 92 ALA A CA 1
ATOM 668 C C . ALA A 1 92 ? 7.958 -6.885 -17.476 1.00 95.00 92 ALA A C 1
ATOM 670 O O . ALA A 1 92 ? 7.051 -6.607 -16.697 1.00 95.00 92 ALA A O 1
ATOM 671 N N . ILE A 1 93 ? 7.920 -6.559 -18.766 1.00 94.94 93 ILE A N 1
ATOM 672 C CA . ILE A 1 93 ? 6.858 -5.789 -19.411 1.00 94.94 93 ILE A CA 1
ATOM 673 C C . ILE A 1 93 ? 6.239 -6.664 -20.499 1.00 94.94 93 ILE A C 1
ATOM 675 O O . ILE A 1 93 ? 6.842 -6.894 -21.552 1.00 94.94 93 ILE A O 1
ATOM 679 N N . GLY A 1 94 ? 5.018 -7.135 -20.244 1.00 91.69 94 GLY A N 1
ATOM 680 C CA . GLY A 1 94 ? 4.260 -7.966 -21.179 1.00 91.69 94 GLY A CA 1
ATOM 681 C C . GLY A 1 94 ? 3.809 -7.202 -22.423 1.00 91.69 94 GLY A C 1
ATOM 682 O O . GLY A 1 94 ? 3.545 -7.807 -23.460 1.00 91.69 94 GLY A O 1
ATOM 683 N N . GLY A 1 95 ? 3.720 -5.875 -22.332 1.00 91.88 95 GLY A N 1
ATOM 684 C CA . GLY A 1 95 ? 3.382 -4.982 -23.431 1.00 91.88 95 GLY A CA 1
ATOM 685 C C . GLY A 1 95 ? 4.555 -4.148 -23.923 1.00 91.88 95 GLY A C 1
ATOM 686 O O . GLY A 1 95 ? 5.659 -4.644 -24.162 1.00 91.88 95 GLY A O 1
ATOM 687 N N . ARG A 1 96 ? 4.271 -2.869 -24.157 1.00 93.06 96 ARG A N 1
ATOM 688 C CA . ARG A 1 96 ? 5.193 -1.880 -24.709 1.00 93.06 96 ARG A CA 1
ATOM 689 C C . ARG A 1 96 ? 5.781 -1.010 -23.603 1.00 93.06 96 ARG A C 1
ATOM 691 O O . ARG A 1 96 ? 5.080 -0.617 -22.676 1.00 93.06 96 ARG A O 1
ATOM 698 N N . LEU A 1 97 ? 7.053 -0.646 -23.754 1.00 96.38 97 LEU A N 1
ATOM 699 C CA . LEU A 1 97 ? 7.685 0.415 -22.968 1.00 96.38 97 LEU A CA 1
ATOM 700 C C . LEU A 1 97 ? 7.726 1.728 -23.763 1.00 96.38 97 LEU A C 1
ATOM 702 O O . LEU A 1 97 ? 8.350 1.811 -24.823 1.00 96.38 97 LEU A O 1
ATOM 706 N N . ASP A 1 98 ? 7.124 2.775 -23.214 1.00 96.56 98 ASP A N 1
ATOM 707 C CA . ASP A 1 98 ? 7.058 4.106 -23.804 1.00 96.56 98 ASP A CA 1
ATOM 708 C C . ASP A 1 98 ? 7.754 5.150 -22.953 1.00 96.56 98 ASP A C 1
ATOM 710 O O . ASP A 1 98 ? 7.248 5.553 -21.916 1.00 96.56 98 ASP A O 1
ATOM 714 N N . GLN A 1 99 ? 8.899 5.644 -23.420 1.00 97.12 99 GLN A N 1
ATOM 715 C CA . GLN A 1 99 ? 9.561 6.796 -22.810 1.00 97.12 99 GLN A CA 1
ATOM 716 C C . GLN A 1 99 ? 9.202 8.046 -23.603 1.00 97.12 99 GLN A C 1
ATOM 718 O O . GLN A 1 99 ? 9.680 8.227 -24.721 1.00 97.12 99 GLN A O 1
ATOM 723 N N . THR A 1 100 ? 8.361 8.906 -23.042 1.00 95.19 100 THR A N 1
ATOM 724 C CA . THR A 1 100 ? 7.794 10.060 -23.765 1.00 95.19 100 THR A CA 1
ATOM 725 C C . THR A 1 100 ? 8.640 11.329 -23.665 1.00 95.19 100 THR A C 1
ATOM 727 O O . THR A 1 100 ? 8.422 12.277 -24.415 1.00 95.19 100 THR A O 1
ATOM 730 N N . SER A 1 101 ? 9.634 11.351 -22.775 1.00 94.38 101 SER A N 1
ATOM 731 C CA . SER A 1 101 ? 10.402 12.548 -22.441 1.00 94.38 101 SER A CA 1
ATOM 732 C C . SER A 1 101 ? 11.921 12.315 -22.502 1.00 94.38 101 SER A C 1
ATOM 734 O O . SER A 1 101 ? 12.391 11.241 -22.114 1.00 94.38 101 SER A O 1
ATOM 736 N N . PRO A 1 102 ? 12.739 13.301 -22.940 1.00 92.62 102 PRO A N 1
ATOM 737 C CA . PRO A 1 102 ? 14.202 13.187 -22.986 1.00 92.62 102 PRO A CA 1
ATOM 738 C C . PRO A 1 102 ? 14.869 12.821 -21.655 1.00 92.62 102 PRO A C 1
ATOM 740 O O . PRO A 1 102 ? 15.942 12.213 -21.665 1.00 92.62 102 PRO A O 1
ATOM 743 N N . GLN A 1 103 ? 14.246 13.184 -20.532 1.00 93.75 103 GLN A N 1
ATOM 744 C CA . GLN A 1 103 ? 14.738 12.927 -19.180 1.00 93.75 103 GLN A CA 1
ATOM 745 C C . GLN A 1 103 ? 14.367 11.531 -18.659 1.00 93.75 103 GLN A C 1
ATOM 747 O O . GLN A 1 103 ? 14.856 11.153 -17.595 1.00 93.75 103 GLN A O 1
ATOM 752 N N . ASN A 1 104 ? 13.550 10.757 -19.388 1.00 95.62 104 ASN A N 1
ATOM 753 C CA . ASN A 1 104 ? 13.287 9.370 -19.025 1.00 95.62 104 ASN A CA 1
ATOM 754 C C . ASN A 1 104 ? 14.528 8.496 -19.233 1.00 95.62 104 ASN A C 1
ATOM 756 O O . ASN A 1 104 ? 15.237 8.617 -20.242 1.00 95.62 104 ASN A O 1
ATOM 760 N N . THR A 1 105 ? 14.771 7.603 -18.273 1.00 94.94 105 THR A N 1
ATOM 761 C CA . THR A 1 105 ? 15.894 6.659 -18.310 1.00 94.94 105 THR A CA 1
ATOM 762 C C . THR A 1 105 ? 15.501 5.299 -17.752 1.00 94.94 105 THR A C 1
ATOM 764 O O . THR A 1 105 ? 14.962 5.225 -16.646 1.00 94.94 105 THR A O 1
ATOM 767 N N . VAL A 1 106 ? 15.852 4.230 -18.468 1.00 97.19 106 VAL A N 1
ATOM 768 C CA . VAL A 1 106 ? 15.810 2.851 -17.967 1.00 97.19 106 VAL A CA 1
ATOM 769 C C . VAL A 1 106 ? 17.241 2.332 -17.888 1.00 97.19 106 VAL A C 1
ATOM 771 O O . VAL A 1 106 ? 17.837 1.967 -18.903 1.00 97.19 106 VAL A O 1
ATOM 774 N N . GLY A 1 107 ? 17.817 2.384 -16.687 1.00 96.62 107 GLY A N 1
ATOM 775 C CA . GLY A 1 107 ? 19.256 2.264 -16.473 1.00 96.62 107 GLY A CA 1
ATOM 776 C C . GLY A 1 107 ? 20.053 3.396 -17.136 1.00 96.62 107 GLY A C 1
ATOM 777 O O . GLY A 1 107 ? 19.508 4.334 -17.725 1.00 96.62 107 GLY A O 1
ATOM 778 N N . THR A 1 108 ? 21.378 3.296 -17.066 1.00 96.50 108 THR A N 1
ATOM 779 C CA . THR A 1 108 ? 22.311 4.131 -17.837 1.00 96.50 108 THR A CA 1
ATOM 780 C C . THR A 1 108 ? 23.424 3.272 -18.435 1.00 96.50 108 THR A C 1
ATOM 782 O O . THR A 1 108 ? 23.603 2.110 -18.071 1.00 96.50 108 THR A O 1
ATOM 785 N N . SER A 1 109 ? 24.222 3.833 -19.346 1.00 95.00 109 SER A N 1
ATOM 786 C CA . SER A 1 109 ? 25.361 3.115 -19.930 1.00 95.00 109 SER A CA 1
ATOM 787 C C . SER A 1 109 ? 26.420 2.700 -18.901 1.00 95.00 109 SER A C 1
ATOM 789 O O . SER A 1 109 ? 27.124 1.723 -19.143 1.00 95.00 109 SER A O 1
ATOM 791 N N . SER A 1 110 ? 26.537 3.426 -17.781 1.00 95.38 110 SER A N 1
ATOM 792 C CA . SER A 1 110 ? 27.446 3.116 -16.668 1.00 95.38 110 SER A CA 1
ATOM 793 C C . SER A 1 110 ? 26.782 2.340 -15.525 1.00 95.38 110 SER A C 1
ATOM 795 O O . SER A 1 110 ? 27.488 1.745 -14.719 1.00 95.38 110 SER A O 1
ATOM 797 N N . ALA A 1 111 ? 25.449 2.325 -15.462 1.00 96.06 111 ALA A N 1
ATOM 798 C CA . ALA A 1 111 ? 24.651 1.658 -14.437 1.00 96.06 111 ALA A CA 1
ATOM 799 C C . ALA A 1 111 ? 23.490 0.906 -15.110 1.00 96.06 111 ALA A C 1
ATOM 801 O O . ALA A 1 111 ? 22.342 1.360 -15.130 1.00 96.06 111 ALA A O 1
ATOM 802 N N . ARG A 1 112 ? 23.820 -0.221 -15.749 1.00 97.25 112 ARG A N 1
ATOM 803 C CA . ARG A 1 112 ? 22.870 -1.052 -16.504 1.00 97.25 112 ARG A CA 1
ATOM 804 C C . ARG A 1 112 ? 21.983 -1.869 -15.565 1.00 97.25 112 ARG A C 1
ATOM 806 O O . ARG A 1 112 ? 22.443 -2.295 -14.506 1.00 97.25 112 ARG A O 1
ATOM 813 N N . LEU A 1 113 ? 20.745 -2.135 -15.982 1.00 96.56 113 LEU A N 1
ATOM 814 C CA . LEU A 1 113 ? 19.886 -3.116 -15.315 1.00 96.56 113 LEU A CA 1
ATOM 815 C C . LEU A 1 113 ? 20.475 -4.523 -15.458 1.00 96.56 113 LEU A C 1
ATOM 817 O O . LEU A 1 113 ? 21.104 -4.844 -16.478 1.00 96.56 113 LEU A O 1
ATOM 821 N N . SER A 1 114 ? 20.253 -5.355 -14.441 1.00 93.50 114 SER A N 1
ATOM 822 C CA . SER A 1 114 ? 20.669 -6.757 -14.448 1.00 93.50 114 SER A CA 1
ATOM 823 C C . SER A 1 114 ? 19.894 -7.564 -15.482 1.00 93.50 114 SER A C 1
ATOM 825 O O . SER A 1 114 ? 20.503 -8.414 -16.119 1.00 93.50 114 SER A O 1
ATOM 827 N N . GLU A 1 115 ? 18.609 -7.273 -15.686 1.00 95.25 115 GLU A N 1
ATOM 828 C CA . GLU A 1 115 ? 17.709 -8.031 -16.559 1.00 95.25 115 GLU A CA 1
ATOM 829 C C . GLU A 1 115 ? 16.527 -7.171 -17.027 1.00 95.25 115 GLU A C 1
ATOM 831 O O . GLU A 1 115 ? 16.053 -6.293 -16.297 1.00 95.25 115 GLU A O 1
ATOM 836 N N . ALA A 1 116 ? 16.062 -7.415 -18.255 1.00 96.31 116 ALA A N 1
ATOM 837 C CA . ALA A 1 116 ? 14.836 -6.827 -18.775 1.00 96.31 116 ALA A CA 1
ATOM 838 C C . ALA A 1 116 ? 14.141 -7.738 -19.791 1.00 96.31 116 ALA A C 1
ATOM 840 O O . ALA A 1 116 ? 14.760 -8.176 -20.765 1.00 96.31 116 ALA A O 1
ATOM 841 N N . HIS A 1 117 ? 12.831 -7.886 -19.620 1.00 94.56 117 HIS A N 1
ATOM 842 C CA . HIS A 1 117 ? 11.920 -8.538 -20.551 1.00 94.56 117 HIS A CA 1
ATOM 843 C C . HIS A 1 117 ? 10.950 -7.493 -21.103 1.00 94.56 117 HIS A C 1
ATOM 845 O O . HIS A 1 117 ? 10.219 -6.869 -20.335 1.00 94.56 117 HIS A O 1
ATOM 851 N N . ILE A 1 118 ? 10.954 -7.258 -22.418 1.00 94.69 118 ILE A N 1
ATOM 852 C CA . ILE A 1 118 ? 10.026 -6.315 -23.068 1.00 94.69 118 ILE A CA 1
ATOM 853 C C . ILE A 1 118 ? 9.431 -6.979 -24.304 1.00 94.69 118 ILE A C 1
ATOM 855 O O . ILE A 1 118 ? 10.065 -7.011 -25.357 1.00 94.69 118 ILE A O 1
ATOM 859 N N . VAL A 1 119 ? 8.211 -7.500 -24.186 1.00 92.38 119 VAL A N 1
ATOM 860 C CA . VAL A 1 119 ? 7.632 -8.391 -25.204 1.00 92.38 119 VAL A CA 1
ATOM 861 C C . VAL A 1 119 ? 7.213 -7.651 -26.467 1.00 92.38 119 VAL A C 1
ATOM 863 O O . VAL A 1 119 ? 7.561 -8.070 -27.569 1.00 92.38 119 VAL A O 1
ATOM 866 N N . ASN A 1 120 ? 6.470 -6.549 -26.333 1.00 90.31 120 ASN A N 1
ATOM 867 C CA . ASN A 1 120 ? 5.864 -5.860 -27.476 1.00 90.31 120 ASN A CA 1
ATOM 868 C C . ASN A 1 120 ? 6.628 -4.589 -27.874 1.00 90.31 120 ASN A C 1
ATOM 870 O O . ASN A 1 120 ? 6.058 -3.648 -28.430 1.00 90.31 120 ASN A O 1
ATOM 874 N N . GLY A 1 121 ? 7.928 -4.54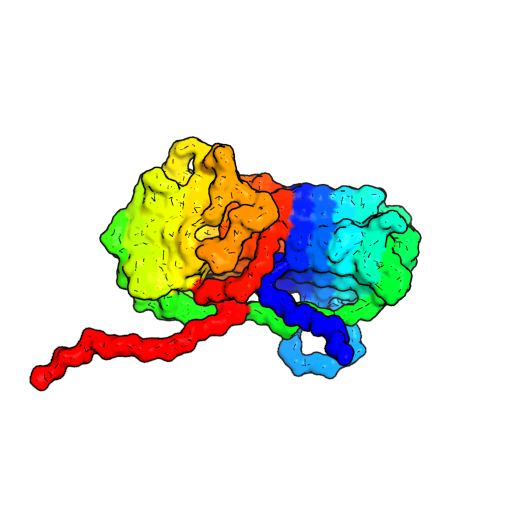8 -27.582 1.00 92.81 121 GLY A N 1
ATOM 875 C CA . GLY A 1 121 ? 8.828 -3.504 -28.050 1.00 92.81 121 GLY A CA 1
ATOM 876 C C . GLY A 1 121 ? 8.799 -2.207 -27.246 1.00 92.81 121 GLY A C 1
ATOM 877 O O . GLY A 1 121 ? 8.238 -2.109 -26.155 1.00 92.81 121 GLY A O 1
ATOM 878 N N . CYS A 1 122 ? 9.457 -1.183 -27.785 1.00 95.31 122 CYS A N 1
ATOM 879 C CA . CYS A 1 122 ? 9.572 0.102 -27.106 1.00 95.31 122 CYS A CA 1
ATOM 880 C C . CYS A 1 122 ? 9.682 1.286 -28.054 1.00 95.31 122 CYS A C 1
ATOM 882 O O . CYS A 1 122 ? 10.107 1.163 -29.205 1.00 95.31 122 CYS A O 1
ATOM 884 N N . SER A 1 123 ? 9.329 2.453 -27.521 1.00 95.56 123 SER A N 1
ATOM 885 C CA . SER A 1 123 ? 9.666 3.757 -28.079 1.00 95.56 123 SER A CA 1
ATOM 886 C C . SER A 1 123 ? 10.501 4.557 -27.081 1.00 95.56 123 SER A C 1
ATOM 888 O O . SER A 1 123 ? 10.502 4.286 -25.874 1.00 95.56 123 SER A O 1
ATOM 890 N N . SER A 1 124 ? 11.270 5.522 -27.583 1.00 93.31 124 SER A N 1
ATOM 891 C CA . SER A 1 124 ? 12.123 6.328 -26.717 1.00 93.31 124 SER A CA 1
ATOM 892 C C . SER A 1 124 ? 12.282 7.742 -27.214 1.00 93.31 124 SER A C 1
ATOM 894 O O . SER A 1 124 ? 12.939 7.981 -28.226 1.00 93.31 124 SER A O 1
ATOM 896 N N . LYS A 1 125 ? 11.779 8.689 -26.428 1.00 87.94 125 LYS A N 1
ATOM 897 C CA . LYS A 1 125 ? 11.971 10.122 -26.614 1.00 87.94 125 LYS A CA 1
ATOM 898 C C . LYS A 1 125 ? 11.407 10.522 -27.978 1.00 87.94 125 LYS A C 1
ATOM 900 O O . LYS A 1 125 ? 10.210 10.437 -28.211 1.00 87.94 125 LYS A O 1
ATOM 905 N N . THR A 1 126 ? 12.279 10.901 -28.904 1.00 85.12 126 THR A N 1
ATOM 906 C CA . THR A 1 126 ? 11.933 11.256 -30.285 1.00 85.12 126 THR A CA 1
ATOM 907 C C . THR A 1 126 ? 11.997 10.072 -31.256 1.00 85.12 126 THR A C 1
ATOM 909 O O . THR A 1 126 ? 11.744 10.237 -32.447 1.00 85.12 126 THR A O 1
ATOM 912 N N . ARG A 1 127 ? 12.369 8.876 -30.787 1.00 89.38 127 ARG A N 1
ATOM 913 C CA . ARG A 1 127 ? 12.514 7.677 -31.617 1.00 89.38 127 ARG A CA 1
ATOM 914 C C . ARG A 1 127 ? 11.176 6.971 -31.767 1.00 89.38 127 ARG A C 1
ATOM 916 O O . ARG A 1 127 ? 10.491 6.699 -30.782 1.00 89.38 127 ARG A O 1
ATOM 923 N N . ALA A 1 128 ? 10.862 6.638 -33.016 1.00 92.06 128 ALA A N 1
ATOM 924 C CA . ALA A 1 128 ? 9.689 5.857 -33.366 1.00 92.06 128 ALA A CA 1
ATOM 925 C C . ALA A 1 128 ? 9.693 4.490 -32.668 1.00 92.06 128 ALA A C 1
ATOM 927 O O . ALA A 1 128 ? 10.742 3.932 -32.343 1.00 92.06 128 ALA A O 1
ATOM 928 N N . TYR A 1 129 ? 8.494 3.957 -32.471 1.00 94.31 129 TYR A N 1
ATOM 929 C CA . TYR A 1 129 ? 8.280 2.621 -31.938 1.00 94.31 129 TYR A CA 1
ATOM 930 C C . TYR A 1 129 ? 8.997 1.543 -32.767 1.00 94.31 129 TYR A C 1
ATOM 932 O O . TYR A 1 129 ? 9.017 1.596 -33.999 1.00 94.31 129 TYR A O 1
ATOM 940 N N . ASN A 1 130 ? 9.534 0.530 -32.085 1.00 95.00 130 ASN A N 1
ATOM 941 C CA . ASN A 1 130 ? 10.019 -0.695 -32.707 1.00 95.00 130 ASN A CA 1
ATOM 942 C C . ASN A 1 130 ? 9.476 -1.914 -31.965 1.00 95.00 130 ASN A C 1
ATOM 944 O O . ASN A 1 130 ? 9.633 -1.993 -30.747 1.00 95.00 130 ASN A O 1
ATOM 948 N N . ALA A 1 131 ? 8.924 -2.872 -32.714 1.00 88.88 131 ALA A N 1
ATOM 949 C CA . ALA A 1 131 ? 8.392 -4.123 -32.175 1.00 88.88 131 ALA A CA 1
ATOM 950 C C . ALA A 1 131 ? 9.441 -4.934 -31.400 1.00 88.88 131 ALA A C 1
ATOM 952 O O . ALA A 1 131 ? 9.117 -5.546 -30.392 1.00 88.88 131 ALA A O 1
ATOM 953 N N . ALA A 1 132 ? 10.711 -4.876 -31.814 1.00 90.31 132 ALA A N 1
ATOM 954 C CA . ALA A 1 132 ? 11.825 -5.389 -31.028 1.00 90.31 132 ALA A CA 1
ATOM 955 C C . ALA A 1 132 ? 12.628 -4.213 -30.472 1.00 90.31 132 ALA A C 1
ATOM 957 O O . ALA A 1 132 ? 13.218 -3.432 -31.229 1.00 90.31 132 ALA A O 1
ATOM 958 N N . CYS A 1 133 ? 12.696 -4.092 -29.148 1.00 92.56 133 CYS A N 1
ATOM 959 C CA . CYS A 1 133 ? 13.502 -3.054 -28.522 1.00 92.56 133 CYS A CA 1
ATOM 960 C C . CYS A 1 133 ? 14.930 -3.026 -29.073 1.00 92.56 133 CYS A C 1
ATOM 962 O O . CYS A 1 133 ? 15.705 -3.972 -28.939 1.00 92.56 133 CYS A O 1
ATOM 964 N N . LYS A 1 134 ? 15.304 -1.891 -29.671 1.00 94.81 134 LYS A N 1
ATOM 965 C CA . LYS A 1 134 ? 16.695 -1.574 -29.980 1.00 94.81 134 LYS A CA 1
ATOM 966 C C . LYS A 1 134 ? 17.355 -1.083 -28.696 1.00 94.81 134 LYS A C 1
ATOM 968 O O . LYS A 1 134 ? 17.389 0.115 -28.422 1.00 94.81 134 LYS A O 1
ATOM 973 N N . TRP A 1 135 ? 17.814 -2.033 -27.885 1.00 94.62 135 TRP A N 1
ATOM 974 C CA . TRP A 1 135 ? 18.546 -1.793 -26.638 1.00 94.62 135 TRP A CA 1
ATOM 975 C C . TRP A 1 135 ? 19.630 -0.726 -26.811 1.00 94.62 135 TRP A C 1
ATOM 977 O O . TRP A 1 135 ? 20.222 -0.616 -27.886 1.00 94.62 135 TRP A O 1
ATOM 987 N N . ASP A 1 136 ? 19.889 0.054 -25.762 1.00 94.31 136 ASP A N 1
ATOM 988 C CA . ASP A 1 136 ? 20.761 1.240 -25.734 1.00 94.31 136 ASP A CA 1
ATOM 989 C C . ASP A 1 136 ? 20.316 2.389 -26.673 1.00 94.31 136 ASP A C 1
ATOM 991 O O . ASP A 1 136 ? 20.258 3.542 -26.247 1.00 94.31 136 ASP A O 1
ATOM 995 N N . GLN A 1 137 ? 19.915 2.108 -27.919 1.00 93.06 137 GLN A N 1
ATOM 996 C CA . GLN A 1 137 ? 19.385 3.102 -28.862 1.00 93.06 137 GLN A CA 1
ATOM 997 C C . GLN A 1 137 ? 18.075 3.707 -28.351 1.00 93.06 137 GLN A C 1
ATOM 999 O O . GLN A 1 137 ? 17.898 4.923 -28.401 1.00 93.06 137 GLN A O 1
ATOM 1004 N N . HIS A 1 138 ? 17.189 2.884 -27.791 1.00 94.19 138 HIS A N 1
ATOM 1005 C CA . HIS A 1 138 ? 15.972 3.326 -27.114 1.00 94.19 138 HIS A CA 1
ATOM 1006 C C . HIS A 1 138 ? 16.205 3.734 -25.653 1.00 94.19 138 HIS A C 1
ATOM 1008 O O . HIS A 1 138 ? 15.260 3.766 -24.878 1.00 94.19 138 HIS A O 1
ATOM 1014 N N . SER A 1 139 ? 17.439 4.057 -25.244 1.00 94.31 139 SER A N 1
ATOM 1015 C CA . SER A 1 139 ? 17.754 4.442 -23.853 1.00 94.31 139 SER A CA 1
ATOM 1016 C C . SER A 1 139 ? 17.315 3.406 -22.802 1.00 94.31 139 SER A C 1
ATOM 1018 O O . SER A 1 139 ? 17.029 3.760 -21.662 1.00 94.31 139 SER A O 1
ATOM 1020 N N . VAL A 1 140 ? 17.260 2.133 -23.206 1.00 96.50 140 VAL A N 1
ATOM 1021 C CA . VAL A 1 140 ? 17.028 0.981 -22.329 1.00 96.50 140 VAL A CA 1
ATOM 1022 C C . VAL A 1 140 ? 18.361 0.264 -22.163 1.00 96.50 140 VAL A C 1
ATOM 1024 O O . VAL A 1 140 ? 18.817 -0.423 -23.082 1.00 96.50 140 VAL A O 1
ATOM 1027 N N . TYR A 1 141 ? 19.013 0.487 -21.024 1.00 97.44 141 TYR A N 1
ATOM 1028 C CA . TYR A 1 141 ? 20.379 0.055 -20.750 1.00 97.44 141 TYR A CA 1
ATOM 1029 C C . TYR A 1 141 ? 20.389 -1.173 -19.842 1.00 97.44 141 TYR A C 1
ATOM 1031 O O . TYR A 1 141 ? 20.294 -1.075 -18.622 1.00 97.44 141 TYR A O 1
ATOM 1039 N N . VAL A 1 142 ? 20.548 -2.339 -20.464 1.00 97.06 142 VAL A N 1
ATOM 1040 C CA . VAL A 1 142 ? 20.492 -3.657 -19.809 1.00 97.06 142 VAL A CA 1
ATOM 1041 C C . VAL A 1 142 ? 21.746 -4.444 -20.173 1.00 97.06 142 VAL A C 1
ATOM 1043 O O . VAL A 1 142 ? 22.289 -4.259 -21.277 1.00 97.06 142 VAL A O 1
ATOM 1046 N N . ASN A 1 143 ? 22.226 -5.292 -19.265 1.00 95.56 143 ASN A N 1
ATOM 1047 C CA . ASN A 1 143 ? 23.316 -6.228 -19.540 1.00 95.56 143 ASN A CA 1
ATOM 1048 C C . ASN A 1 143 ? 22.999 -7.095 -20.764 1.00 95.56 143 ASN A C 1
ATOM 1050 O O . ASN A 1 143 ? 21.892 -7.600 -20.911 1.00 95.56 143 ASN A O 1
ATOM 1054 N N . ALA A 1 144 ? 23.968 -7.243 -21.671 1.00 92.50 144 ALA A N 1
ATOM 1055 C CA . ALA A 1 144 ? 23.720 -7.811 -22.997 1.00 92.50 144 ALA A CA 1
ATOM 1056 C C . ALA A 1 144 ? 23.200 -9.257 -22.977 1.00 92.50 144 ALA A C 1
ATOM 1058 O O . ALA A 1 144 ? 22.432 -9.620 -23.862 1.00 92.50 144 ALA A O 1
ATOM 1059 N N . SER A 1 145 ? 23.592 -10.050 -21.976 1.00 92.44 145 SER A N 1
ATOM 1060 C CA . SER A 1 145 ? 23.170 -11.444 -21.809 1.00 92.44 145 SER A CA 1
ATOM 1061 C C . SER A 1 145 ? 21.722 -11.609 -21.343 1.00 92.44 145 SER A C 1
ATOM 1063 O O . SER A 1 145 ? 21.169 -12.685 -21.521 1.00 92.44 145 SER A O 1
ATOM 1065 N N . ASN A 1 146 ? 21.116 -10.566 -20.767 1.00 92.62 146 ASN A N 1
ATOM 1066 C CA . ASN A 1 146 ? 19.844 -10.645 -20.037 1.00 92.62 146 ASN A CA 1
ATOM 1067 C C . ASN A 1 146 ? 18.799 -9.701 -20.660 1.00 92.62 146 ASN A C 1
ATOM 1069 O O . ASN A 1 146 ? 18.065 -8.989 -19.974 1.00 92.62 146 ASN A O 1
ATOM 1073 N N . ARG A 1 147 ? 18.831 -9.621 -21.993 1.00 94.56 147 ARG A N 1
ATOM 1074 C CA . ARG A 1 147 ? 17.909 -8.858 -22.835 1.00 94.56 147 ARG A CA 1
ATOM 1075 C C . ARG A 1 147 ? 16.942 -9.841 -23.469 1.00 94.56 147 ARG A C 1
ATOM 1077 O O . ARG A 1 147 ? 17.345 -10.561 -24.382 1.00 94.56 147 ARG A O 1
ATOM 1084 N N . ASP A 1 148 ? 15.698 -9.844 -23.019 1.00 91.62 148 ASP A N 1
ATOM 1085 C CA . ASP A 1 148 ? 14.713 -10.827 -23.456 1.00 91.62 148 ASP A CA 1
ATOM 1086 C C . ASP A 1 148 ? 13.447 -10.160 -24.023 1.00 91.62 148 ASP A C 1
ATOM 1088 O O . ASP A 1 148 ? 13.083 -9.027 -23.689 1.00 91.62 148 ASP A O 1
ATOM 1092 N N . PHE A 1 149 ? 12.791 -10.877 -24.928 1.00 90.69 149 PHE A N 1
ATOM 1093 C CA . PHE A 1 149 ? 11.510 -10.534 -25.543 1.00 90.69 149 PHE A CA 1
ATOM 1094 C C . PHE A 1 149 ? 10.398 -11.522 -25.145 1.00 90.69 149 PHE A C 1
ATOM 1096 O O . PHE A 1 149 ? 9.260 -11.374 -25.586 1.00 90.69 149 PHE A O 1
ATOM 1103 N N . ALA A 1 150 ? 10.703 -12.530 -24.328 1.00 89.38 150 ALA A N 1
ATOM 1104 C CA . ALA A 1 150 ? 9.739 -13.402 -23.672 1.00 89.38 150 ALA A CA 1
ATOM 1105 C C . ALA A 1 150 ? 9.509 -12.949 -22.226 1.00 89.38 150 ALA A C 1
ATOM 1107 O O . ALA A 1 150 ? 10.426 -12.434 -21.590 1.00 89.38 150 ALA A O 1
ATOM 1108 N N . MET A 1 151 ? 8.300 -13.153 -21.696 1.00 87.00 151 MET A N 1
ATOM 1109 C CA . MET A 1 151 ? 8.053 -12.939 -20.267 1.00 87.00 151 MET A CA 1
ATOM 1110 C C . MET A 1 151 ? 8.728 -14.033 -19.435 1.00 87.00 151 MET A C 1
ATOM 1112 O O . MET A 1 151 ? 8.695 -15.199 -19.843 1.00 87.00 151 MET A O 1
ATOM 1116 N N . PRO A 1 152 ? 9.278 -13.689 -18.257 1.00 88.19 152 PRO A N 1
ATOM 1117 C CA . PRO A 1 152 ? 9.655 -14.686 -17.270 1.00 88.19 152 PRO A CA 1
ATOM 1118 C C . PRO A 1 152 ? 8.394 -15.346 -16.689 1.00 88.19 152 PRO A C 1
ATOM 1120 O O . PRO A 1 152 ? 7.265 -14.919 -16.955 1.00 88.19 152 PRO A O 1
ATOM 1123 N N . ALA A 1 153 ? 8.580 -16.393 -15.882 1.00 83.94 153 ALA A N 1
ATOM 1124 C CA . ALA A 1 153 ? 7.487 -16.938 -15.082 1.00 83.94 153 ALA A CA 1
ATOM 1125 C C . ALA A 1 153 ? 6.891 -15.837 -14.186 1.00 83.94 153 ALA A C 1
ATOM 1127 O O . ALA A 1 153 ? 7.630 -14.998 -13.669 1.00 83.94 153 ALA A O 1
ATOM 1128 N N . ASP A 1 154 ? 5.566 -15.840 -14.017 1.00 80.06 154 ASP A N 1
ATOM 1129 C CA . ASP A 1 154 ? 4.900 -14.869 -13.148 1.00 80.06 154 ASP A CA 1
ATOM 1130 C C . ASP A 1 154 ? 5.378 -15.078 -11.696 1.00 80.06 154 ASP A C 1
ATOM 1132 O O . ASP A 1 154 ? 5.235 -16.192 -11.172 1.00 80.06 154 ASP A O 1
ATOM 1136 N N . PRO A 1 155 ? 5.975 -14.059 -11.044 1.00 79.56 155 PRO A N 1
ATOM 1137 C CA . PRO A 1 155 ? 6.406 -14.179 -9.656 1.00 79.56 155 PRO A CA 1
ATOM 1138 C C . PRO A 1 155 ? 5.222 -14.304 -8.689 1.00 79.56 155 PRO A C 1
ATOM 1140 O O . PRO A 1 155 ? 5.390 -14.834 -7.594 1.00 79.56 155 PRO A O 1
ATOM 1143 N N . VAL A 1 156 ? 4.024 -13.854 -9.074 1.00 76.06 156 VAL A N 1
ATOM 1144 C CA . VAL A 1 156 ? 2.806 -13.966 -8.272 1.00 76.06 156 VAL A CA 1
ATOM 1145 C C . VAL A 1 156 ? 2.012 -15.175 -8.766 1.00 76.06 156 VAL A C 1
ATOM 1147 O O . VAL A 1 156 ? 1.154 -15.083 -9.640 1.00 76.06 156 VAL A O 1
ATOM 1150 N N . GLN A 1 157 ? 2.298 -16.347 -8.189 1.00 69.88 157 GLN A N 1
ATOM 1151 C CA . GLN A 1 157 ? 1.689 -17.618 -8.616 1.00 69.88 157 GLN A CA 1
ATOM 1152 C C . GLN A 1 157 ? 0.170 -17.675 -8.413 1.00 69.88 157 GLN A C 1
ATOM 1154 O O . GLN A 1 157 ? -0.536 -18.383 -9.132 1.00 69.88 157 GLN A O 1
ATOM 1159 N N . SER A 1 158 ? -0.342 -16.941 -7.428 1.00 75.44 158 SER A N 1
ATOM 1160 C CA . SER A 1 158 ? -1.770 -16.832 -7.167 1.00 75.44 158 SER A CA 1
ATOM 1161 C C . SER A 1 158 ? -2.108 -15.445 -6.660 1.00 75.44 158 SER A C 1
ATOM 1163 O O . SER A 1 158 ? -1.450 -14.930 -5.754 1.00 75.44 158 SER A O 1
ATOM 1165 N N . ARG A 1 159 ? -3.187 -14.874 -7.196 1.00 74.31 159 ARG A N 1
ATOM 1166 C CA . ARG A 1 159 ? -3.788 -13.666 -6.639 1.00 74.31 159 ARG A CA 1
ATOM 1167 C C . ARG A 1 159 ? -4.170 -13.930 -5.174 1.00 74.31 159 ARG A C 1
ATOM 1169 O O . ARG A 1 159 ? -4.808 -14.953 -4.910 1.00 74.31 159 ARG A O 1
ATOM 1176 N N . PRO A 1 160 ? -3.852 -13.026 -4.235 1.00 75.88 160 PRO A N 1
ATOM 1177 C CA . PRO A 1 160 ? -4.271 -13.213 -2.856 1.00 75.88 160 PRO A CA 1
ATOM 1178 C C . PRO A 1 160 ? -5.790 -13.103 -2.756 1.00 75.88 160 PRO A C 1
ATOM 1180 O O . PRO A 1 160 ? -6.433 -12.345 -3.489 1.00 75.88 160 PRO A O 1
ATOM 1183 N N . VAL A 1 161 ? -6.364 -13.883 -1.850 1.00 81.56 161 VAL A N 1
ATOM 1184 C CA . VAL A 1 161 ? -7.805 -13.920 -1.614 1.00 81.56 161 VAL A CA 1
ATOM 1185 C C . VAL A 1 161 ? -8.080 -13.337 -0.236 1.00 81.56 161 VAL A C 1
ATOM 1187 O O . VAL A 1 161 ? -7.360 -13.624 0.722 1.00 81.56 161 VAL A O 1
ATOM 1190 N N . ILE A 1 162 ? -9.121 -12.511 -0.155 1.00 86.94 162 ILE A N 1
ATOM 1191 C CA . ILE A 1 162 ? -9.672 -12.026 1.106 1.00 86.94 162 ILE A CA 1
ATOM 1192 C C . ILE A 1 162 ? -10.921 -12.850 1.421 1.00 86.94 162 ILE A C 1
ATOM 1194 O O . ILE A 1 162 ? -11.860 -12.876 0.624 1.00 86.94 162 ILE A O 1
ATOM 1198 N N . ASP A 1 163 ? -10.952 -13.497 2.587 1.00 89.94 163 ASP A N 1
ATOM 1199 C CA . ASP A 1 163 ? -12.144 -14.200 3.073 1.00 89.94 163 ASP A CA 1
ATOM 1200 C C . ASP A 1 163 ? -13.001 -13.279 3.952 1.00 89.94 163 ASP A C 1
ATOM 1202 O O . ASP A 1 163 ? -12.968 -13.316 5.183 1.00 89.94 163 ASP A O 1
ATOM 1206 N N . TRP A 1 164 ? -13.758 -12.405 3.290 1.00 91.50 164 TRP A N 1
ATOM 1207 C CA . TRP A 1 164 ? -14.645 -11.442 3.942 1.00 91.50 164 TRP A CA 1
ATOM 1208 C C . TRP A 1 164 ? -15.671 -12.099 4.870 1.00 91.50 164 TRP A C 1
ATOM 1210 O O . TRP A 1 164 ? -15.918 -11.599 5.965 1.00 91.50 164 TRP A O 1
ATOM 1220 N N . ASN A 1 165 ? -16.252 -13.223 4.444 1.00 91.38 165 ASN A N 1
ATOM 1221 C CA . ASN A 1 165 ? -17.289 -13.914 5.208 1.00 91.38 165 ASN A CA 1
ATOM 1222 C C . ASN A 1 165 ? -16.715 -14.523 6.487 1.00 91.38 165 ASN A C 1
ATOM 1224 O O . ASN A 1 165 ? -17.326 -14.397 7.547 1.00 91.38 165 ASN A O 1
ATOM 1228 N N . TYR A 1 166 ? -15.539 -15.148 6.397 1.00 91.06 166 TYR A N 1
ATOM 1229 C CA . TYR A 1 166 ? -14.857 -15.683 7.566 1.00 91.06 166 TYR A CA 1
ATOM 1230 C C . TYR A 1 166 ? -14.539 -14.572 8.569 1.00 91.06 166 TYR A C 1
ATOM 1232 O O . TYR A 1 166 ? -14.906 -14.672 9.738 1.00 91.06 166 TYR A O 1
ATOM 1240 N N . TRP A 1 167 ? -13.913 -13.476 8.134 1.00 91.81 167 TRP A N 1
ATOM 1241 C CA . TRP A 1 167 ? -13.504 -12.426 9.071 1.00 91.81 167 TRP A CA 1
ATOM 1242 C C . TRP A 1 167 ? -14.668 -11.621 9.641 1.00 91.81 167 TRP A C 1
ATOM 1244 O O . TRP A 1 167 ? -14.586 -11.195 10.789 1.00 91.81 167 TRP A O 1
ATOM 1254 N N . TYR A 1 168 ? -15.774 -11.485 8.910 1.00 92.19 168 TYR A N 1
ATOM 1255 C CA . TYR A 1 168 ? -17.010 -10.928 9.462 1.00 92.19 168 TYR A CA 1
ATOM 1256 C C . TYR A 1 168 ? -17.565 -11.794 10.612 1.00 92.19 168 TYR A C 1
ATOM 1258 O O . TYR A 1 168 ? -18.020 -11.263 11.625 1.00 92.19 168 TYR A O 1
ATOM 1266 N N . GLN A 1 169 ? -17.473 -13.126 10.497 1.00 90.62 169 GLN A N 1
ATOM 1267 C CA . GLN A 1 169 ? -17.950 -14.067 11.521 1.00 90.62 169 GLN A CA 1
ATOM 1268 C C . GLN A 1 169 ? -16.984 -14.253 12.701 1.00 90.62 169 GLN A C 1
ATOM 1270 O O . GLN A 1 169 ? -17.432 -14.495 13.820 1.00 90.62 169 GLN A O 1
ATOM 1275 N N . PHE A 1 170 ? -15.673 -14.184 12.464 1.00 89.69 170 PHE A N 1
ATOM 1276 C CA . PHE A 1 170 ? -14.655 -14.571 13.452 1.00 89.69 170 PHE A CA 1
ATOM 1277 C C . PHE A 1 170 ? -13.745 -13.428 13.909 1.00 89.69 170 PHE A C 1
ATOM 1279 O O . PHE A 1 170 ? -12.909 -13.637 14.790 1.00 89.69 170 PHE A O 1
ATOM 1286 N N . GLY A 1 171 ? -13.894 -12.227 13.344 1.00 91.62 171 GLY A N 1
ATOM 1287 C CA . GLY A 1 171 ? -13.224 -11.033 13.844 1.00 91.62 171 GLY A CA 1
ATOM 1288 C C . GLY A 1 171 ? -13.562 -10.791 15.317 1.00 91.62 171 GLY A C 1
ATOM 1289 O O . GLY A 1 171 ? -14.713 -10.912 15.734 1.00 91.62 171 GLY A O 1
ATOM 1290 N N . SER A 1 172 ? -12.549 -10.473 16.117 1.00 91.06 172 SER A N 1
ATOM 1291 C CA . SER A 1 172 ? -12.652 -10.278 17.559 1.00 91.06 172 SER A CA 1
ATOM 1292 C C . SER A 1 172 ? -11.701 -9.156 17.994 1.00 91.06 172 SER A C 1
ATOM 1294 O O . SER A 1 172 ? -10.496 -9.395 18.091 1.00 91.06 172 SER A O 1
ATOM 1296 N N . PRO A 1 173 ? -12.203 -7.943 18.291 1.00 92.31 173 PRO A N 1
ATOM 1297 C CA . PRO A 1 173 ? -13.613 -7.534 18.244 1.00 92.31 173 PRO A CA 1
ATOM 1298 C C . PRO A 1 173 ? -14.226 -7.598 16.830 1.00 92.31 173 PRO A C 1
ATOM 1300 O O . PRO A 1 173 ? -13.552 -7.277 15.854 1.00 92.31 173 PRO A O 1
ATOM 1303 N N . GLY A 1 174 ? -15.503 -7.970 16.710 1.00 91.62 174 GLY A N 1
ATOM 1304 C CA . GLY A 1 174 ? -16.213 -7.986 15.423 1.00 91.62 174 GLY A CA 1
ATOM 1305 C C . GLY A 1 174 ? -17.741 -8.073 15.553 1.00 91.62 174 GLY A C 1
ATOM 1306 O O . GLY A 1 174 ? -18.230 -8.222 16.671 1.00 91.62 174 GLY A O 1
ATOM 1307 N N . PRO A 1 175 ? -18.499 -7.993 14.441 1.00 87.75 175 PRO A N 1
ATOM 1308 C CA . PRO A 1 175 ? -19.970 -8.021 14.413 1.00 87.75 175 PRO A CA 1
ATOM 1309 C C . PRO A 1 175 ? -20.585 -9.226 15.138 1.00 87.75 175 PRO A C 1
ATOM 1311 O O . PRO A 1 175 ? -21.338 -9.078 16.100 1.00 87.75 175 PRO A O 1
ATOM 1314 N N . ALA A 1 176 ? -20.174 -10.440 14.757 1.00 75.56 176 ALA A N 1
ATOM 1315 C CA . ALA A 1 176 ? -20.697 -11.683 15.329 1.00 75.56 176 ALA A CA 1
ATOM 1316 C C . ALA A 1 176 ? -20.228 -11.944 16.775 1.00 75.56 176 ALA A C 1
ATOM 1318 O O . ALA A 1 176 ? -20.828 -12.741 17.499 1.00 75.56 176 ALA A O 1
ATOM 1319 N N . ALA A 1 177 ? -19.172 -11.255 17.209 1.00 66.06 177 ALA A N 1
ATOM 1320 C CA . ALA A 1 177 ? -18.606 -11.319 18.548 1.00 66.06 177 ALA A CA 1
ATOM 1321 C C . ALA A 1 177 ? -18.535 -9.912 19.162 1.00 66.06 177 ALA A C 1
ATOM 1323 O O . ALA A 1 177 ? -17.489 -9.515 19.671 1.00 66.06 177 ALA A O 1
ATOM 1324 N N . ALA A 1 178 ? -19.650 -9.163 19.138 1.00 58.59 178 ALA A N 1
ATOM 1325 C CA . ALA A 1 178 ? -19.751 -7.771 19.612 1.00 58.59 178 ALA A CA 1
ATOM 1326 C C . ALA A 1 178 ? -19.422 -7.557 21.112 1.00 58.59 178 ALA A C 1
ATOM 1328 O O . ALA A 1 178 ? -19.579 -6.462 21.656 1.00 58.59 178 ALA A O 1
ATOM 1329 N N . PHE A 1 179 ? -18.967 -8.598 21.805 1.00 61.41 179 PHE A N 1
ATOM 1330 C CA . PHE A 1 179 ? -18.454 -8.536 23.162 1.00 61.41 179 PHE A CA 1
ATOM 1331 C C . PHE A 1 179 ? -17.082 -7.845 23.184 1.00 61.41 179 PHE A C 1
ATOM 1333 O O . PHE A 1 179 ? -16.246 -8.080 22.319 1.00 61.41 179 PHE A O 1
ATOM 1340 N N . GLY A 1 180 ? -16.824 -7.027 24.209 1.00 62.81 180 GLY A N 1
ATOM 1341 C CA . GLY A 1 180 ? -15.471 -6.548 24.531 1.00 62.81 180 GLY A CA 1
ATOM 1342 C C . GLY A 1 180 ? -15.214 -5.050 24.377 1.00 62.81 180 GLY A C 1
ATOM 1343 O O . GLY A 1 180 ? -14.168 -4.571 24.801 1.00 62.81 180 GLY A O 1
ATOM 1344 N N . CYS A 1 181 ? -16.145 -4.272 23.826 1.00 79.19 181 CYS A N 1
ATOM 1345 C CA . CYS A 1 181 ? -16.065 -2.809 23.869 1.00 79.19 181 CYS A CA 1
ATOM 1346 C C . CYS A 1 181 ? -16.558 -2.291 25.229 1.00 79.19 181 CYS A C 1
ATOM 1348 O O . CYS A 1 181 ? -17.754 -2.136 25.454 1.00 79.19 181 CYS A O 1
ATOM 1350 N N . GLU A 1 182 ? -15.625 -2.086 26.161 1.00 73.12 182 GLU A N 1
ATOM 1351 C CA . GLU A 1 182 ? -15.910 -1.929 27.595 1.00 73.12 182 GLU A CA 1
ATOM 1352 C C . GLU A 1 182 ? -15.993 -0.469 28.063 1.00 73.12 182 GLU A C 1
ATOM 1354 O O . GLU A 1 182 ? -16.597 -0.192 29.100 1.00 73.12 182 GLU A O 1
ATOM 1359 N N . SER A 1 183 ? -15.369 0.482 27.353 1.00 82.25 183 SER A N 1
ATOM 1360 C CA . SER A 1 183 ? -15.330 1.883 27.801 1.00 82.25 183 SER A CA 1
ATOM 1361 C C . SER A 1 183 ? -15.013 2.906 26.706 1.00 82.25 183 SER A C 1
ATOM 1363 O O . SER A 1 183 ? -14.331 2.608 25.723 1.00 82.25 183 SER A O 1
ATOM 1365 N N . GLY A 1 184 ? -15.457 4.146 26.939 1.00 84.06 184 GLY A N 1
ATOM 1366 C CA . GLY A 1 184 ? -15.231 5.298 26.062 1.00 84.06 184 GLY A CA 1
ATOM 1367 C C . GLY A 1 184 ? -16.217 5.382 24.895 1.00 84.06 184 GLY A C 1
ATOM 1368 O O . GLY A 1 184 ? -17.270 4.748 24.902 1.00 84.06 184 GLY A O 1
ATOM 1369 N N . THR A 1 185 ? -15.868 6.184 23.888 1.00 87.31 185 THR A N 1
ATOM 1370 C CA . THR A 1 185 ? -16.606 6.272 22.617 1.00 87.31 185 THR A CA 1
ATOM 1371 C C . THR A 1 185 ? -16.122 5.161 21.687 1.00 87.31 185 THR A C 1
ATOM 1373 O O . THR A 1 185 ? -15.266 5.378 20.825 1.00 87.31 185 THR A O 1
ATOM 1376 N N . THR A 1 186 ? -16.609 3.946 21.925 1.00 89.56 186 THR A N 1
ATOM 1377 C CA . THR A 1 186 ? -16.190 2.739 21.203 1.00 89.56 186 THR A CA 1
ATOM 1378 C C . THR A 1 186 ? -16.729 2.709 19.770 1.00 89.56 186 THR A C 1
ATOM 1380 O O . THR A 1 186 ? -17.761 3.324 19.483 1.00 89.56 186 THR A O 1
ATOM 1383 N N . PRO A 1 187 ? -16.049 2.007 18.844 1.00 90.50 187 PRO A N 1
ATOM 1384 C CA . PRO A 1 187 ? -16.593 1.758 17.518 1.00 90.50 187 PRO A CA 1
ATOM 1385 C C . PRO A 1 187 ? -17.896 0.978 17.611 1.00 90.50 187 PRO A C 1
ATOM 1387 O O . PRO A 1 187 ? -17.993 -0.020 18.326 1.00 90.50 187 PRO A O 1
ATOM 1390 N N . MET A 1 188 ? -18.884 1.409 16.833 1.00 91.56 188 MET A N 1
ATOM 1391 C CA . MET A 1 188 ? -19.987 0.534 16.473 1.00 91.56 188 MET A CA 1
ATOM 1392 C C . MET A 1 188 ? -19.465 -0.437 15.418 1.00 91.56 188 MET A C 1
ATOM 1394 O O . MET A 1 188 ? -19.049 -0.008 14.345 1.00 91.56 188 MET A O 1
ATOM 1398 N N . LEU A 1 189 ? -19.424 -1.724 15.759 1.00 92.94 189 LEU A N 1
ATOM 1399 C CA . LEU A 1 189 ? -18.892 -2.765 14.877 1.00 92.94 189 LEU A CA 1
ATOM 1400 C C . LEU A 1 189 ? -19.921 -3.215 13.837 1.00 92.94 189 LEU A C 1
ATOM 1402 O O . LEU A 1 189 ? -19.531 -3.686 12.780 1.00 92.94 189 LEU A O 1
ATOM 1406 N N . GLU A 1 190 ? -21.209 -3.054 14.131 1.00 92.25 190 GLU A N 1
ATOM 1407 C CA . GLU A 1 190 ? -22.342 -3.392 13.270 1.00 92.25 190 GLU A CA 1
ATOM 1408 C C . GLU A 1 190 ? -23.572 -2.595 13.731 1.00 92.25 190 GLU A C 1
ATOM 1410 O O . GLU A 1 190 ? -23.690 -2.272 14.921 1.00 92.25 190 GLU A O 1
ATOM 1415 N N . SER A 1 191 ? -24.490 -2.258 12.821 1.00 90.75 191 SER A N 1
ATOM 1416 C CA . SER A 1 191 ? -25.750 -1.621 13.220 1.00 90.75 191 SER A CA 1
ATOM 1417 C C . SER A 1 191 ? -26.677 -2.577 13.978 1.00 90.75 191 SER A C 1
ATOM 1419 O O . SER A 1 191 ? -26.797 -3.746 13.610 1.00 90.75 191 SER A O 1
ATOM 1421 N N . PRO A 1 192 ? -27.429 -2.087 14.984 1.00 88.44 192 PRO A N 1
ATOM 1422 C CA . PRO A 1 192 ? -28.384 -2.911 15.717 1.00 88.44 192 PRO A CA 1
ATOM 1423 C C . PRO A 1 192 ? -29.371 -3.640 14.793 1.00 88.44 192 PRO A C 1
ATOM 1425 O O . PRO A 1 192 ? -30.124 -3.008 14.052 1.00 88.44 192 PRO A O 1
ATOM 1428 N N . GLY A 1 193 ? -29.392 -4.971 14.879 1.00 86.62 193 GLY A N 1
ATOM 1429 C CA . GLY A 1 193 ? -30.286 -5.827 14.098 1.00 86.62 193 GLY A CA 1
ATOM 1430 C C . GLY A 1 193 ? -29.776 -6.207 12.706 1.00 86.62 193 GLY A C 1
ATOM 1431 O O . GLY A 1 193 ? -30.455 -6.990 12.040 1.00 86.62 193 GLY A O 1
ATOM 1432 N N . SER A 1 194 ? -28.610 -5.707 12.275 1.00 88.62 194 SER A N 1
ATOM 1433 C CA . SER A 1 194 ? -27.926 -6.289 11.118 1.00 88.62 194 SER A CA 1
ATOM 1434 C C . SER A 1 194 ? -27.335 -7.654 11.482 1.00 88.62 194 SER A C 1
ATOM 1436 O O . SER A 1 194 ? -27.083 -7.954 12.648 1.00 88.62 194 SER A O 1
ATOM 1438 N N . THR A 1 195 ? -27.225 -8.508 10.469 1.00 87.50 195 THR A N 1
ATOM 1439 C CA . THR A 1 195 ? -26.593 -9.841 10.525 1.00 87.50 195 THR A CA 1
ATOM 1440 C C . THR A 1 195 ? -25.888 -10.165 9.205 1.00 87.50 195 THR A C 1
ATOM 1442 O O . THR A 1 195 ? -25.588 -11.325 8.904 1.00 87.50 195 THR A O 1
ATOM 1445 N N . ALA A 1 196 ? -25.698 -9.143 8.370 1.00 89.81 196 ALA A N 1
ATOM 1446 C CA . ALA A 1 196 ? -25.159 -9.260 7.033 1.00 89.81 196 ALA A CA 1
ATOM 1447 C C . ALA A 1 196 ? -23.901 -8.404 6.905 1.00 89.81 196 ALA A C 1
ATOM 1449 O O . ALA A 1 196 ? -23.751 -7.377 7.552 1.00 89.81 196 ALA A O 1
ATOM 1450 N N . LEU A 1 197 ? -23.007 -8.835 6.020 1.00 90.19 197 LEU A N 1
ATOM 1451 C CA . LEU A 1 197 ? -21.855 -8.051 5.603 1.00 90.19 197 LEU A CA 1
ATOM 1452 C C . LEU A 1 197 ? -22.315 -7.035 4.552 1.00 90.19 197 LEU A C 1
ATOM 1454 O O . LEU A 1 197 ? -22.281 -7.319 3.350 1.00 90.19 197 LEU A O 1
ATOM 1458 N N . ASP A 1 198 ? -22.780 -5.875 5.004 1.00 89.81 198 ASP A N 1
ATOM 1459 C CA . ASP A 1 198 ? -23.436 -4.884 4.148 1.00 89.81 198 ASP A CA 1
ATOM 1460 C C . ASP A 1 198 ? -23.090 -3.425 4.482 1.00 89.81 198 ASP A C 1
ATOM 1462 O O . ASP A 1 198 ? -23.783 -2.516 4.023 1.00 89.81 198 ASP A O 1
ATOM 1466 N N . ASN A 1 199 ? -21.978 -3.192 5.195 1.00 91.81 199 ASN A N 1
ATOM 1467 C CA . ASN A 1 199 ? -21.542 -1.847 5.593 1.00 91.81 199 ASN A CA 1
ATOM 1468 C C . ASN A 1 199 ? -22.637 -1.135 6.398 1.00 91.81 199 ASN A C 1
ATOM 1470 O O . ASN A 1 199 ? -22.974 0.030 6.162 1.00 91.81 199 ASN A O 1
ATOM 1474 N N . SER A 1 200 ? -23.227 -1.879 7.335 1.00 91.19 200 SER A N 1
ATOM 1475 C CA . SER A 1 200 ? -24.409 -1.468 8.075 1.00 91.19 200 SER A CA 1
ATOM 1476 C C . SER A 1 200 ? -24.187 -0.243 8.957 1.00 91.19 200 SER A C 1
ATOM 1478 O O . SER A 1 200 ? -25.161 0.441 9.274 1.00 91.19 200 SER A O 1
ATOM 1480 N N . VAL A 1 201 ? -22.956 0.054 9.386 1.00 92.25 201 VAL A N 1
ATOM 1481 C CA . VAL A 1 201 ? -22.649 1.142 10.328 1.00 92.25 201 VAL A CA 1
ATOM 1482 C C . VAL A 1 201 ? -22.877 2.529 9.676 1.00 92.25 201 VAL A C 1
ATOM 1484 O O . VAL A 1 201 ? -22.134 2.924 8.776 1.00 92.25 201 VAL A O 1
ATOM 1487 N N . PRO A 1 202 ? -23.844 3.351 10.147 1.00 91.44 202 PRO A N 1
ATOM 1488 C CA . PRO A 1 202 ? -24.213 4.645 9.553 1.00 91.44 202 PRO A CA 1
ATOM 1489 C C . PRO A 1 202 ? -23.221 5.794 9.776 1.00 91.44 202 PRO A C 1
ATOM 1491 O O . PRO A 1 202 ? -23.531 6.936 9.443 1.00 91.44 202 PRO A O 1
ATOM 1494 N N . THR A 1 203 ? -22.061 5.564 10.387 1.00 92.38 203 THR A N 1
ATOM 1495 C CA . THR A 1 203 ? -21.096 6.632 10.687 1.00 92.38 203 THR A CA 1
ATOM 1496 C C . THR A 1 203 ? -19.673 6.147 10.507 1.00 92.38 203 THR A C 1
ATOM 1498 O O . THR A 1 203 ? -19.330 5.068 10.978 1.00 92.38 203 THR A O 1
ATOM 1501 N N . VAL A 1 204 ? -18.806 6.983 9.937 1.00 93.69 204 VAL A N 1
ATOM 1502 C CA . VAL A 1 204 ? -17.369 6.687 9.898 1.00 93.69 204 VAL A CA 1
ATOM 1503 C C . VAL A 1 204 ? -16.788 6.763 11.305 1.00 93.69 204 VAL A C 1
ATOM 1505 O O . VAL A 1 204 ? -16.820 7.824 11.935 1.00 93.69 204 VAL A O 1
ATOM 1508 N N . PHE A 1 205 ? -16.204 5.667 11.780 1.00 95.19 205 PHE A N 1
ATOM 1509 C CA . PHE A 1 205 ? -15.524 5.661 13.068 1.00 95.19 205 PHE A CA 1
ATOM 1510 C C . PHE A 1 205 ? -14.118 6.253 12.946 1.00 95.19 205 PHE A C 1
ATOM 1512 O O . PHE A 1 205 ? -13.340 5.860 12.081 1.00 95.19 205 PHE A O 1
ATOM 1519 N N . ASN A 1 206 ? -13.760 7.194 13.819 1.00 96.44 206 ASN A N 1
ATOM 1520 C CA . ASN A 1 206 ? -12.392 7.698 13.882 1.00 96.44 206 ASN A CA 1
ATOM 1521 C C . ASN A 1 206 ? -11.577 6.853 14.869 1.00 96.44 206 ASN A C 1
ATOM 1523 O O . ASN A 1 206 ? -11.905 6.811 16.053 1.00 96.44 206 ASN A O 1
ATOM 1527 N N . LEU A 1 207 ? -10.511 6.209 14.397 1.00 97.06 207 LEU A N 1
ATOM 1528 C CA . LEU A 1 207 ? -9.651 5.358 15.222 1.00 97.06 207 LEU A CA 1
ATOM 1529 C C . LEU A 1 207 ? -8.830 6.164 16.238 1.00 97.06 207 LEU A C 1
ATOM 1531 O O . LEU A 1 207 ? -8.459 5.611 17.271 1.00 97.06 207 LEU A O 1
ATOM 1535 N N . VAL A 1 208 ? -8.572 7.451 15.970 1.00 95.38 208 VAL A N 1
ATOM 1536 C CA . VAL A 1 208 ? -7.749 8.331 16.816 1.00 95.38 208 VAL A CA 1
ATOM 1537 C C . VAL A 1 208 ? -8.563 9.546 17.274 1.00 95.38 208 VAL A C 1
ATOM 1539 O O . VAL A 1 208 ? -8.682 10.559 16.589 1.00 95.38 208 VAL A O 1
ATOM 1542 N N . GLN A 1 209 ? -9.191 9.434 18.442 1.00 92.06 209 GLN A N 1
ATOM 1543 C CA . GLN A 1 209 ? -10.151 10.427 18.943 1.00 92.06 209 GLN A CA 1
ATOM 1544 C C . GLN A 1 209 ? -9.567 11.331 20.034 1.00 92.06 209 GLN A C 1
ATOM 1546 O O . GLN A 1 209 ? -8.472 11.113 20.547 1.00 92.06 209 GLN A O 1
ATOM 1551 N N . GLY A 1 210 ? -10.327 12.356 20.433 1.00 92.38 210 GLY A N 1
ATOM 1552 C CA . GLY A 1 210 ? -9.962 13.242 21.542 1.00 92.38 210 GLY A CA 1
ATOM 1553 C C . GLY A 1 210 ? -10.128 12.575 22.909 1.00 92.38 210 GLY A C 1
ATOM 1554 O O . GLY A 1 210 ? -9.618 13.078 23.903 1.00 92.38 210 GLY A O 1
ATOM 1555 N N . THR A 1 211 ? -10.828 11.442 22.952 1.00 93.38 211 THR A N 1
ATOM 1556 C CA . THR A 1 211 ? -11.086 10.637 24.145 1.00 93.38 211 THR A CA 1
ATOM 1557 C C . THR A 1 211 ? -10.629 9.205 23.920 1.00 93.38 211 THR A C 1
ATOM 1559 O O . THR A 1 211 ? -10.766 8.682 22.814 1.00 93.38 211 THR A O 1
ATOM 1562 N N . SER A 1 212 ? -10.125 8.566 24.971 1.00 95.44 212 SER A N 1
ATOM 1563 C CA . SER A 1 212 ? -9.739 7.156 24.936 1.00 95.44 212 SER A CA 1
ATOM 1564 C C . SER A 1 212 ? -10.958 6.239 24.781 1.00 95.44 212 SER A C 1
ATOM 1566 O O . SER A 1 212 ? -12.056 6.565 25.241 1.00 95.44 212 SER A O 1
ATOM 1568 N N . TYR A 1 213 ? -10.756 5.081 24.159 1.00 95.88 213 TYR A N 1
ATOM 1569 C CA . TYR A 1 213 ? -11.730 3.989 24.109 1.00 95.88 213 TYR A CA 1
ATOM 1570 C C . TYR A 1 213 ? -11.008 2.648 24.204 1.00 95.88 213 TYR A C 1
ATOM 1572 O O . TYR A 1 213 ? -9.828 2.550 23.868 1.00 95.88 213 TYR A O 1
ATOM 1580 N N . SER A 1 214 ? -11.714 1.605 24.638 1.00 94.94 214 SER A N 1
ATOM 1581 C CA . SER A 1 214 ? -11.144 0.263 24.735 1.00 94.94 214 SER A CA 1
ATOM 1582 C C . SER A 1 214 ? -12.119 -0.800 24.254 1.00 94.94 214 SER A C 1
ATOM 1584 O O . SER A 1 214 ? -13.194 -0.962 24.834 1.00 94.94 214 SER A O 1
ATOM 1586 N N . CYS A 1 215 ? -11.699 -1.551 23.238 1.00 93.31 215 CYS A N 1
ATOM 1587 C CA . CYS A 1 215 ? -12.342 -2.779 22.798 1.00 93.31 215 CYS A CA 1
ATOM 1588 C C . CYS A 1 215 ? -11.368 -3.944 22.926 1.00 93.31 215 CYS A C 1
ATOM 1590 O O . CYS A 1 215 ? -10.482 -4.114 22.095 1.00 93.31 215 CYS A O 1
ATOM 1592 N N . LYS A 1 216 ? -11.524 -4.742 23.979 1.00 91.75 216 LYS A N 1
ATOM 1593 C CA . LYS A 1 216 ? -10.671 -5.885 24.290 1.00 91.75 216 LYS A CA 1
ATOM 1594 C C . LYS A 1 216 ? -11.504 -7.148 24.360 1.00 91.75 216 LYS A C 1
ATOM 1596 O O . LYS A 1 216 ? -12.538 -7.209 25.012 1.00 91.75 216 LYS A O 1
ATOM 1601 N N . THR A 1 217 ? -11.007 -8.180 23.710 1.00 89.44 217 THR A N 1
ATOM 1602 C CA . THR A 1 217 ? -11.521 -9.541 23.808 1.00 89.44 217 THR A CA 1
ATOM 1603 C C . THR A 1 217 ? -10.380 -10.457 24.222 1.00 89.44 217 THR A C 1
ATOM 1605 O O . THR A 1 217 ? -9.235 -10.033 24.361 1.00 89.44 217 THR A O 1
ATOM 1608 N N . LEU A 1 218 ? -10.664 -11.744 24.386 1.00 85.44 218 LEU A N 1
ATOM 1609 C CA . LEU A 1 218 ? -9.609 -12.727 24.628 1.00 85.44 218 LEU A CA 1
ATOM 1610 C C . LEU A 1 218 ? -8.718 -12.979 23.406 1.00 85.44 218 LEU A C 1
ATOM 1612 O O . LEU A 1 218 ? -7.652 -13.569 23.554 1.00 85.44 218 LEU A O 1
ATOM 1616 N N . SER A 1 219 ? -9.165 -12.573 22.217 1.00 87.38 219 SER A N 1
ATOM 1617 C CA . SER A 1 219 ? -8.530 -12.913 20.939 1.00 87.38 219 SER A CA 1
ATOM 1618 C C . SER A 1 219 ? -8.079 -11.695 20.133 1.00 87.38 219 SER A C 1
ATOM 1620 O O . SER A 1 219 ? -7.493 -11.865 19.067 1.00 87.38 219 SER A O 1
ATOM 1622 N N . GLY A 1 220 ? -8.306 -10.484 20.642 1.00 91.62 220 GLY A N 1
ATOM 1623 C CA . GLY A 1 220 ? -7.859 -9.259 19.996 1.00 91.62 220 GLY A CA 1
ATOM 1624 C C . GLY A 1 220 ? -8.212 -7.994 20.765 1.00 91.62 220 GLY A C 1
ATOM 1625 O O . GLY A 1 220 ? -9.000 -8.008 21.717 1.00 91.62 220 GLY A O 1
ATOM 1626 N N . GLU A 1 221 ? -7.604 -6.896 20.335 1.00 94.06 221 GLU A N 1
ATOM 1627 C CA . GLU A 1 221 ? -7.671 -5.584 20.971 1.00 94.06 221 GLU A CA 1
ATOM 1628 C C . GLU A 1 221 ? -7.710 -4.480 19.912 1.00 94.06 221 GLU A C 1
ATOM 1630 O O . GLU A 1 221 ? -6.925 -4.492 18.967 1.00 94.06 221 GLU A O 1
ATOM 1635 N N . LEU A 1 222 ? -8.602 -3.514 20.115 1.00 96.19 222 LEU A N 1
ATOM 1636 C CA . LEU A 1 222 ? -8.612 -2.211 19.468 1.00 96.19 222 LEU A CA 1
ATOM 1637 C C . LEU A 1 222 ? -8.848 -1.159 20.556 1.00 96.19 222 LEU A C 1
ATOM 1639 O O . LEU A 1 222 ? -9.981 -0.906 20.972 1.00 96.19 222 LEU A O 1
ATOM 1643 N N . THR A 1 223 ? -7.766 -0.562 21.038 1.00 96.94 223 THR A N 1
ATOM 1644 C CA . THR A 1 223 ? -7.800 0.387 22.156 1.00 96.94 223 THR A CA 1
ATOM 1645 C C . THR A 1 223 ? -7.023 1.637 21.789 1.00 96.94 223 THR A C 1
ATOM 1647 O O . THR A 1 223 ? -5.871 1.559 21.379 1.00 96.94 223 THR A O 1
ATOM 1650 N N . TRP A 1 224 ? -7.631 2.804 21.970 1.00 97.12 224 TRP A N 1
ATOM 1651 C CA . TRP A 1 224 ? -6.975 4.093 21.782 1.00 97.12 224 TRP A CA 1
ATOM 1652 C C . TRP A 1 224 ? -6.789 4.782 23.125 1.00 97.12 224 TRP A C 1
ATOM 1654 O O . TRP A 1 224 ? -7.757 4.987 23.860 1.00 97.12 224 TRP A O 1
ATOM 1664 N N . ASP A 1 225 ? -5.561 5.199 23.415 1.00 96.38 225 ASP A N 1
ATOM 1665 C CA . ASP A 1 225 ? -5.265 6.109 24.512 1.00 96.38 225 ASP A CA 1
ATOM 1666 C C . ASP A 1 225 ? -4.976 7.514 23.970 1.00 96.38 225 ASP A C 1
ATOM 1668 O O . ASP A 1 225 ? -3.924 7.774 23.386 1.00 96.38 225 ASP A O 1
ATOM 1672 N N . ALA A 1 226 ? -5.904 8.445 24.204 1.00 95.12 226 ALA A N 1
ATOM 1673 C CA . ALA A 1 226 ? -5.787 9.830 23.759 1.00 95.12 226 ALA A CA 1
ATOM 1674 C C . ALA A 1 226 ? -4.680 10.616 24.486 1.00 95.12 226 ALA A C 1
ATOM 1676 O O . ALA A 1 226 ? -4.205 11.623 23.957 1.00 95.12 226 ALA A O 1
ATOM 1677 N N . SER A 1 227 ? -4.253 10.169 25.674 1.00 94.00 227 SER A N 1
ATOM 1678 C CA . SER A 1 227 ? -3.207 10.844 26.454 1.00 94.00 227 SER A CA 1
ATOM 1679 C C . SER A 1 227 ? -1.822 10.546 25.888 1.00 94.00 227 SER A C 1
ATOM 1681 O O . SER A 1 227 ? -1.032 11.461 25.661 1.00 94.00 227 SER A O 1
ATOM 1683 N N . SER A 1 228 ? -1.542 9.266 25.628 1.00 95.12 228 SER A N 1
ATOM 1684 C CA . SER A 1 228 ? -0.288 8.811 25.014 1.00 95.12 228 SER A CA 1
ATOM 1685 C C . SER A 1 228 ? -0.317 8.825 23.484 1.00 95.12 228 SER A C 1
ATOM 1687 O O . SER A 1 228 ? 0.713 8.592 22.858 1.00 95.12 228 SER A O 1
ATOM 1689 N N . LYS A 1 229 ? -1.478 9.101 22.875 1.00 96.44 229 LYS A N 1
ATOM 1690 C CA . LYS A 1 229 ? -1.711 9.083 21.422 1.00 96.44 229 LYS A CA 1
ATOM 1691 C C . LYS A 1 229 ? -1.345 7.740 20.792 1.00 96.44 229 LYS A C 1
ATOM 1693 O O . LYS A 1 229 ? -0.748 7.697 19.716 1.00 96.44 229 LYS A O 1
ATOM 1698 N N . THR A 1 230 ? -1.687 6.658 21.487 1.00 97.56 230 THR A N 1
ATOM 1699 C CA . THR A 1 230 ? -1.301 5.297 21.112 1.00 97.56 230 THR A CA 1
ATOM 1700 C C . THR A 1 230 ? -2.525 4.433 20.830 1.00 97.56 230 THR A C 1
ATOM 1702 O O . THR A 1 230 ? -3.391 4.257 21.688 1.00 97.56 230 THR A O 1
ATOM 1705 N N . LEU A 1 231 ? -2.575 3.871 19.623 1.00 98.25 231 LEU A N 1
ATOM 1706 C CA . LEU A 1 231 ? -3.528 2.854 19.195 1.00 98.25 231 LEU A CA 1
ATOM 1707 C C . LEU A 1 231 ? -2.919 1.469 19.436 1.00 98.25 231 LEU A C 1
ATOM 1709 O O . LEU A 1 231 ? -1.959 1.080 18.782 1.00 98.25 231 LEU A O 1
ATOM 1713 N N . THR A 1 232 ? -3.469 0.708 20.368 1.00 97.94 232 THR A N 1
ATOM 1714 C CA . THR A 1 232 ? -3.098 -0.692 20.572 1.00 97.94 232 THR A CA 1
ATOM 1715 C C . THR A 1 232 ? -3.980 -1.575 19.704 1.00 97.94 232 THR A C 1
ATOM 1717 O O . THR A 1 232 ? -5.208 -1.475 19.764 1.00 97.94 232 THR A O 1
ATOM 1720 N N . VAL A 1 233 ? -3.344 -2.424 18.899 1.00 96.56 233 VAL A N 1
ATOM 1721 C CA . VAL A 1 233 ? -4.000 -3.340 17.967 1.00 96.56 233 VAL A CA 1
ATOM 1722 C C . VAL A 1 233 ? -3.480 -4.764 18.162 1.00 96.56 233 VAL A C 1
ATOM 1724 O O . VAL A 1 233 ? -2.272 -5.000 18.186 1.00 96.56 233 VAL A O 1
ATOM 1727 N N . SER A 1 234 ? -4.383 -5.735 18.294 1.00 94.81 234 SER A N 1
ATOM 1728 C CA . SER A 1 234 ? -4.019 -7.153 18.241 1.00 94.81 234 SER A CA 1
ATOM 1729 C C . SER A 1 234 ? -5.130 -8.025 17.665 1.00 94.81 234 SER A C 1
ATOM 1731 O O . SER A 1 234 ? -6.310 -7.724 17.839 1.00 94.81 234 SER A O 1
ATOM 1733 N N . GLY A 1 235 ? -4.748 -9.118 17.001 1.00 92.44 235 GLY A N 1
ATOM 1734 C CA . GLY A 1 235 ? -5.693 -10.066 16.408 1.00 92.44 235 GLY A CA 1
ATOM 1735 C C . GLY A 1 235 ? -6.319 -9.552 15.110 1.00 92.44 235 GLY A C 1
ATOM 1736 O O . GLY A 1 235 ? -5.728 -8.734 14.403 1.00 92.44 235 GLY A O 1
ATOM 1737 N N . THR A 1 236 ? -7.510 -10.047 14.780 1.00 93.50 236 THR A N 1
ATOM 1738 C CA . THR A 1 236 ? -8.265 -9.599 13.603 1.00 93.50 236 THR A CA 1
ATOM 1739 C C . THR A 1 236 ? -9.541 -8.923 14.059 1.00 93.50 236 THR A C 1
ATOM 1741 O O . THR A 1 236 ? -10.404 -9.563 14.648 1.00 93.50 236 THR A O 1
ATOM 1744 N N . ILE A 1 237 ? -9.652 -7.631 13.792 1.00 95.12 237 ILE A N 1
ATOM 1745 C CA . ILE A 1 237 ? -10.780 -6.788 14.161 1.00 95.12 237 ILE A CA 1
ATOM 1746 C C . ILE A 1 237 ? -11.654 -6.598 12.932 1.00 95.12 237 ILE A C 1
ATOM 1748 O O . ILE A 1 237 ? -11.128 -6.429 11.834 1.00 95.12 237 ILE A O 1
ATOM 1752 N N . TYR A 1 238 ? -12.971 -6.591 13.106 1.00 94.81 238 TYR A N 1
ATOM 1753 C CA . TYR A 1 238 ? -13.906 -6.345 12.017 1.00 94.81 238 TYR A CA 1
ATOM 1754 C C . TYR A 1 238 ? -14.875 -5.219 12.376 1.00 94.81 238 TYR A C 1
ATOM 1756 O O . TYR A 1 238 ? -15.500 -5.236 13.434 1.00 94.81 238 TYR A O 1
ATOM 1764 N N . ILE A 1 239 ? -15.012 -4.246 11.481 1.00 95.19 239 ILE A N 1
ATOM 1765 C CA . ILE A 1 239 ? -16.034 -3.203 11.533 1.00 95.19 239 ILE A CA 1
ATOM 1766 C C . ILE A 1 239 ? -16.853 -3.342 10.253 1.00 95.19 239 ILE A C 1
ATOM 1768 O O . ILE A 1 239 ? -16.327 -3.194 9.149 1.00 95.19 239 ILE A O 1
ATOM 1772 N N . ASP A 1 240 ? -18.147 -3.619 10.384 1.00 94.25 240 ASP A N 1
ATOM 1773 C CA . ASP A 1 240 ? -19.089 -3.601 9.269 1.00 94.25 240 ASP A CA 1
ATOM 1774 C C . ASP A 1 240 ? -19.465 -2.153 8.898 1.00 94.25 240 ASP A C 1
ATOM 1776 O O . ASP A 1 240 ? -20.613 -1.719 8.956 1.00 94.25 240 ASP A O 1
ATOM 1780 N N . GLY A 1 241 ? -18.431 -1.371 8.606 1.00 94.19 241 GLY A N 1
ATOM 1781 C CA . GLY A 1 241 ? -18.451 0.074 8.514 1.00 94.19 241 GLY A CA 1
ATOM 1782 C C . GLY A 1 241 ? -17.179 0.617 7.881 1.00 94.19 241 GLY A C 1
ATOM 1783 O O . GLY A 1 241 ? -16.236 -0.120 7.581 1.00 94.19 241 GLY A O 1
ATOM 1784 N N . SER A 1 242 ? -17.123 1.940 7.759 1.00 95.81 242 SER A N 1
ATOM 1785 C CA . SER A 1 242 ? -15.904 2.663 7.394 1.00 95.81 242 SER A CA 1
ATOM 1786 C C . SER A 1 242 ? -15.155 3.169 8.622 1.00 95.81 242 SER A C 1
ATOM 1788 O O . SER A 1 242 ? -15.755 3.534 9.639 1.00 95.81 242 SER A O 1
ATOM 1790 N N . ALA A 1 243 ? -13.837 3.293 8.492 1.00 96.69 243 ALA A N 1
ATOM 1791 C CA . ALA A 1 243 ? -12.993 3.893 9.514 1.00 96.69 243 ALA A CA 1
ATOM 1792 C C . ALA A 1 243 ? -12.117 5.000 8.935 1.00 96.69 243 ALA A C 1
ATOM 1794 O O . ALA A 1 243 ? -11.763 5.014 7.757 1.00 96.69 243 ALA A O 1
ATOM 1795 N N . LYS A 1 244 ? -11.733 5.940 9.789 1.00 96.75 244 LYS A N 1
ATOM 1796 C CA . LYS A 1 244 ? -10.761 6.966 9.447 1.00 96.75 244 LYS A CA 1
ATOM 1797 C C . LYS A 1 244 ? -9.748 7.177 10.550 1.00 96.75 244 LYS A C 1
ATOM 1799 O O . LYS A 1 244 ? -9.970 6.827 11.705 1.00 96.75 244 LYS A O 1
ATOM 1804 N N . VAL A 1 245 ? -8.657 7.817 10.179 1.00 97.06 245 VAL A N 1
ATOM 1805 C CA . VAL A 1 245 ? -7.661 8.367 11.079 1.00 97.06 245 VAL A CA 1
ATOM 1806 C C . VAL A 1 245 ? -7.531 9.831 10.699 1.00 97.06 245 VAL A C 1
ATOM 1808 O O . VAL A 1 245 ? -6.929 10.193 9.689 1.00 97.06 245 VAL A O 1
ATOM 1811 N N . GLU A 1 246 ? -8.160 10.679 11.497 1.00 93.12 246 GLU A N 1
ATOM 1812 C CA . GLU A 1 246 ? -8.115 12.123 11.326 1.00 93.12 246 GLU A CA 1
ATOM 1813 C C . GLU A 1 246 ? -7.959 12.737 12.708 1.00 93.12 246 GLU A C 1
ATOM 1815 O O . GLU A 1 246 ? -8.774 12.491 13.598 1.00 93.12 246 GLU A O 1
ATOM 1820 N N . LYS A 1 247 ? -6.892 13.510 12.921 1.00 86.94 247 LYS A N 1
ATOM 1821 C CA . LYS A 1 247 ? -6.621 14.049 14.254 1.00 86.94 247 LYS A CA 1
ATOM 1822 C C . LYS A 1 247 ? -7.796 14.895 14.743 1.00 86.94 247 LYS A C 1
ATOM 1824 O O . LYS A 1 247 ? -8.274 15.792 14.051 1.00 86.94 247 LYS A O 1
ATOM 1829 N N . SER A 1 248 ? -8.209 14.650 15.978 1.00 85.12 248 SER A N 1
ATOM 1830 C CA . SER A 1 248 ? -9.192 15.474 16.689 1.00 85.12 248 SER A CA 1
ATOM 1831 C C . SER A 1 248 ? -8.573 16.252 17.855 1.00 85.12 248 SER A C 1
ATOM 1833 O O . SER A 1 248 ? -9.297 16.841 18.653 1.00 85.12 248 SER A O 1
ATOM 1835 N N . TRP A 1 249 ? -7.241 16.239 17.982 1.00 84.88 249 TRP A N 1
ATOM 1836 C CA . TRP A 1 249 ? -6.482 17.012 18.969 1.00 84.88 249 TRP A CA 1
ATOM 1837 C C . TRP A 1 249 ? -5.692 18.152 18.313 1.00 84.88 249 TRP A C 1
ATOM 1839 O O . TRP A 1 249 ? -5.361 18.114 17.126 1.00 84.88 249 TRP A O 1
ATOM 1849 N N . GLY A 1 250 ? -5.366 19.175 19.108 1.00 81.50 250 GLY A N 1
ATOM 1850 C CA . GLY A 1 250 ? -4.504 20.280 18.683 1.00 81.50 250 GLY A CA 1
ATOM 1851 C C . GLY A 1 250 ? -3.032 19.867 18.564 1.00 81.50 250 GLY A C 1
ATOM 1852 O O . GLY A 1 250 ? -2.558 19.011 19.305 1.00 81.50 250 GLY A O 1
ATOM 1853 N N . GLY A 1 251 ? -2.294 20.502 17.650 1.00 83.25 251 GLY A N 1
ATOM 1854 C CA . GLY A 1 251 ? -0.863 20.256 17.434 1.00 83.25 251 GLY A CA 1
ATOM 1855 C C . GLY A 1 251 ? -0.544 19.521 16.129 1.00 83.25 251 GLY A C 1
ATOM 1856 O O . GLY A 1 251 ? -1.384 19.404 15.230 1.00 83.25 251 GLY A O 1
ATOM 1857 N N . GLN A 1 252 ? 0.709 19.081 16.008 1.00 82.19 252 GLN A N 1
ATOM 1858 C CA . GLN A 1 252 ? 1.244 18.395 14.821 1.00 82.19 252 GLN A CA 1
ATOM 1859 C C . GLN A 1 252 ? 1.715 16.971 15.126 1.00 82.19 252 GLN A C 1
ATOM 1861 O O . GLN A 1 252 ? 2.356 16.357 14.283 1.00 82.19 252 GLN A O 1
ATOM 1866 N N . ASP A 1 253 ? 1.434 16.468 16.326 1.00 90.19 253 ASP A N 1
ATOM 1867 C CA . ASP A 1 253 ? 1.964 15.180 16.759 1.00 90.19 253 ASP A CA 1
ATOM 1868 C C . ASP A 1 253 ? 1.325 14.032 15.974 1.00 90.19 253 ASP A C 1
ATOM 1870 O O . ASP A 1 253 ? 0.114 14.051 15.711 1.00 90.19 253 ASP A O 1
ATOM 1874 N N . ALA A 1 254 ? 2.147 13.040 15.638 1.00 94.31 254 ALA A N 1
ATOM 1875 C CA . ALA A 1 254 ? 1.701 11.786 15.047 1.00 94.31 254 ALA A CA 1
ATOM 1876 C C . ALA A 1 254 ? 0.956 10.920 16.076 1.00 94.31 254 ALA A C 1
ATOM 1878 O O . ALA A 1 254 ? 1.194 11.020 17.281 1.00 94.31 254 ALA A O 1
ATOM 1879 N N . ALA A 1 255 ? 0.080 10.045 15.589 1.00 97.19 255 ALA A N 1
ATOM 1880 C CA . ALA A 1 255 ? -0.427 8.916 16.353 1.00 97.19 255 ALA A CA 1
ATOM 1881 C C . ALA A 1 255 ? 0.547 7.736 16.240 1.00 97.19 255 ALA A C 1
ATOM 1883 O O . ALA A 1 255 ? 1.032 7.415 15.151 1.00 97.19 255 ALA A O 1
ATOM 1884 N N . LEU A 1 256 ? 0.812 7.080 17.365 1.00 97.81 256 LEU A N 1
ATOM 1885 C CA . LEU A 1 256 ? 1.521 5.807 17.423 1.00 97.81 256 LEU A CA 1
ATOM 1886 C C . LEU A 1 256 ? 0.498 4.675 17.312 1.00 97.81 256 LEU A C 1
ATOM 1888 O O . LEU A 1 256 ? -0.585 4.776 17.888 1.00 97.81 256 LEU A O 1
ATOM 1892 N N . TYR A 1 257 ? 0.843 3.578 16.650 1.00 98.00 257 TYR A N 1
ATOM 1893 C CA . TYR A 1 257 ? 0.223 2.292 16.943 1.00 98.00 257 TYR A CA 1
ATOM 1894 C C . TYR A 1 257 ? 1.245 1.288 17.468 1.00 98.00 257 TYR A C 1
ATOM 1896 O O . TYR A 1 257 ? 2.438 1.356 17.161 1.00 98.00 257 TYR A O 1
ATOM 1904 N N . GLN A 1 258 ? 0.752 0.341 18.259 1.00 97.56 258 GLN A N 1
ATOM 1905 C CA . GLN A 1 258 ? 1.537 -0.753 18.809 1.00 97.56 258 GLN A CA 1
ATOM 1906 C C . GLN A 1 258 ? 0.773 -2.078 18.733 1.00 97.56 258 GLN A C 1
ATOM 1908 O O . GLN A 1 258 ? -0.440 -2.120 18.948 1.00 97.56 258 GLN A O 1
ATOM 1913 N N . GLY A 1 259 ? 1.510 -3.157 18.489 1.00 95.38 259 GLY A N 1
ATOM 1914 C CA . GLY A 1 259 ? 0.999 -4.521 18.426 1.00 95.38 259 GLY A CA 1
ATOM 1915 C C . GLY A 1 259 ? 0.943 -5.069 17.002 1.00 95.38 259 GLY A C 1
ATOM 1916 O O . GLY A 1 259 ? 1.550 -4.538 16.076 1.00 95.38 259 GLY A O 1
ATOM 1917 N N . GLN A 1 260 ? 0.257 -6.193 16.832 1.00 93.81 260 GLN A N 1
ATOM 1918 C CA . GLN A 1 260 ? 0.161 -6.891 15.552 1.00 93.81 260 GLN A CA 1
ATOM 1919 C C . GLN A 1 260 ? -1.284 -7.275 15.297 1.00 93.81 260 GLN A C 1
ATOM 1921 O O . GLN A 1 260 ? -1.825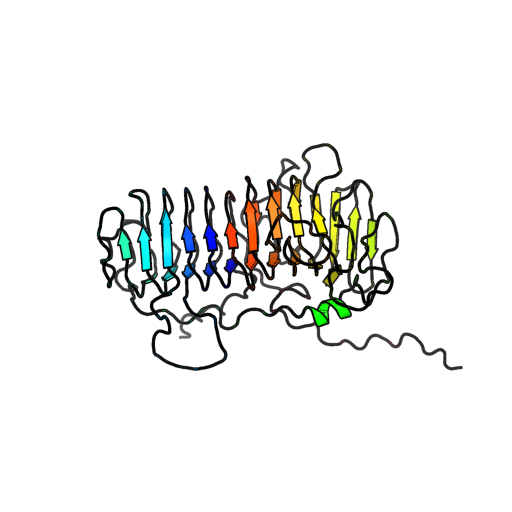 -8.152 15.977 1.00 93.81 260 GLN A O 1
ATOM 1926 N N . GLY A 1 261 ? -1.911 -6.648 14.310 1.00 94.06 261 GLY A N 1
ATOM 1927 C CA . GLY A 1 261 ? -3.267 -7.019 13.951 1.00 94.06 261 GLY A CA 1
ATOM 1928 C C . GLY A 1 261 ? -3.764 -6.445 12.640 1.00 94.06 261 GLY A C 1
ATOM 1929 O O . GLY A 1 261 ? -3.131 -5.599 12.003 1.00 94.06 261 GLY A O 1
ATOM 1930 N N . THR A 1 262 ? -4.930 -6.949 12.261 1.00 95.69 262 THR A N 1
ATOM 1931 C CA . THR A 1 262 ? -5.604 -6.620 11.012 1.00 95.69 262 THR A CA 1
ATOM 1932 C C . THR A 1 262 ? -6.961 -6.008 11.313 1.00 95.69 262 THR A C 1
ATOM 1934 O O . THR A 1 262 ? -7.737 -6.592 12.062 1.00 95.69 262 THR A O 1
ATOM 1937 N N . ILE A 1 263 ? -7.266 -4.860 10.717 1.00 97.25 263 ILE A N 1
ATOM 1938 C CA . ILE A 1 263 ? -8.584 -4.228 10.778 1.00 97.25 263 ILE A CA 1
ATOM 1939 C C . ILE A 1 263 ? -9.274 -4.433 9.433 1.00 97.25 263 ILE A C 1
ATOM 1941 O O . ILE A 1 263 ? -8.836 -3.908 8.411 1.00 97.25 263 ILE A O 1
ATOM 1945 N N . TYR A 1 264 ? -10.365 -5.184 9.461 1.00 96.94 264 TYR A N 1
ATOM 1946 C CA . TYR A 1 264 ? -11.287 -5.362 8.354 1.00 96.94 264 TYR A CA 1
ATOM 1947 C C . TYR A 1 264 ? -12.394 -4.320 8.401 1.00 96.94 264 TYR A C 1
ATOM 1949 O O . TYR A 1 264 ? -12.999 -4.093 9.449 1.00 96.94 264 TYR A O 1
ATOM 1957 N N . LEU A 1 265 ? -12.674 -3.735 7.243 1.00 96.75 265 LEU A N 1
ATOM 1958 C CA . LEU A 1 265 ? -13.726 -2.755 7.030 1.00 96.75 265 LEU A CA 1
ATOM 1959 C C . LEU A 1 265 ? -14.570 -3.213 5.842 1.00 96.75 265 LEU A C 1
ATOM 1961 O O . LEU A 1 265 ? -14.048 -3.342 4.732 1.00 96.75 265 LEU A O 1
ATOM 1965 N N . SER A 1 266 ? -15.871 -3.433 6.037 1.00 94.94 266 SER A N 1
ATOM 1966 C CA . SER A 1 266 ? -16.768 -3.587 4.882 1.00 94.94 266 SER A CA 1
ATOM 1967 C C . SER A 1 266 ? -16.976 -2.259 4.144 1.00 94.94 266 SER A C 1
ATOM 1969 O O . SER A 1 266 ? -17.347 -2.278 2.974 1.00 94.94 266 SER A O 1
ATOM 1971 N N . GLY A 1 267 ? -16.695 -1.123 4.787 1.00 94.81 267 GLY A N 1
ATOM 1972 C CA . GLY A 1 267 ? -16.633 0.210 4.191 1.00 94.81 267 GLY A CA 1
ATOM 1973 C C . GLY A 1 267 ? -15.253 0.555 3.616 1.00 94.81 267 GLY A C 1
ATOM 1974 O O . GLY A 1 267 ? -14.531 -0.317 3.124 1.00 94.81 267 GLY A O 1
ATOM 1975 N N . SER A 1 268 ? -14.882 1.834 3.705 1.00 95.75 268 SER A N 1
ATOM 1976 C CA . SER A 1 268 ? -13.597 2.376 3.247 1.00 95.75 268 SER A CA 1
ATOM 1977 C C . SER A 1 268 ? -12.710 2.903 4.383 1.00 95.75 268 SER A C 1
ATOM 1979 O O . SER A 1 268 ? -13.161 3.105 5.518 1.00 95.75 268 SER A O 1
ATOM 1981 N N . PHE A 1 269 ? -11.425 3.119 4.081 1.00 97.25 269 PHE A N 1
ATOM 1982 C CA . PHE A 1 269 ? -10.435 3.665 5.009 1.00 97.25 269 PHE A CA 1
ATOM 1983 C C . PHE A 1 269 ? -9.868 5.005 4.537 1.00 97.25 269 PHE A C 1
ATOM 1985 O O . PHE A 1 269 ? -9.296 5.094 3.451 1.00 97.25 269 PHE A O 1
ATOM 1992 N N . LEU A 1 270 ? -9.944 6.031 5.389 1.00 96.06 270 LEU A N 1
ATOM 1993 C CA . LEU A 1 270 ? -9.302 7.329 5.150 1.00 96.06 270 LEU A CA 1
ATOM 1994 C C . LEU A 1 270 ? -8.258 7.636 6.224 1.00 96.06 270 LEU A C 1
ATOM 1996 O O . LEU A 1 270 ? -8.590 7.745 7.400 1.00 96.06 270 LEU A O 1
ATOM 2000 N N . LEU A 1 271 ? -7.025 7.920 5.821 1.00 96.06 271 LEU A N 1
ATOM 2001 C CA . LEU A 1 271 ? -6.018 8.543 6.678 1.00 96.06 271 LEU A CA 1
ATOM 2002 C C . LEU A 1 271 ? -5.750 9.964 6.172 1.00 96.06 271 LEU A C 1
ATOM 2004 O O . LEU A 1 271 ? -5.264 10.149 5.054 1.00 96.06 271 LEU A O 1
ATOM 2008 N N . LYS A 1 272 ? -6.088 10.975 6.979 1.00 93.62 272 LYS A N 1
ATOM 2009 C CA . LYS A 1 272 ? -6.081 12.373 6.537 1.00 93.62 272 LYS A CA 1
ATOM 2010 C C . LYS A 1 272 ? -5.537 13.341 7.581 1.00 93.62 272 LYS A C 1
ATOM 2012 O O . LYS A 1 272 ? -5.965 13.340 8.734 1.00 93.62 272 LYS A O 1
ATOM 2017 N N . ASN A 1 273 ? -4.677 14.261 7.134 1.00 91.56 273 ASN A N 1
ATOM 2018 C CA . ASN A 1 273 ? -4.137 15.376 7.922 1.00 91.56 273 ASN A CA 1
ATOM 2019 C C . ASN A 1 273 ? -3.453 14.962 9.246 1.00 91.56 273 ASN A C 1
ATOM 2021 O O . ASN A 1 273 ? -3.380 15.759 10.191 1.00 91.56 273 ASN A O 1
ATOM 2025 N N . THR A 1 274 ? -2.979 13.719 9.342 1.00 93.62 274 THR A N 1
ATOM 2026 C CA . THR A 1 274 ? -2.269 13.183 10.509 1.00 93.62 274 THR A CA 1
ATOM 2027 C C . THR A 1 274 ? -1.443 11.960 10.116 1.00 93.62 274 THR A C 1
ATOM 2029 O O . THR A 1 274 ? -1.685 11.354 9.082 1.00 93.62 274 THR A O 1
ATOM 2032 N N . SER A 1 275 ? -0.458 11.592 10.927 1.00 95.25 275 SER A N 1
ATOM 2033 C CA . SER A 1 275 ? 0.384 10.420 10.684 1.00 95.25 275 SER A CA 1
ATOM 2034 C C . SER A 1 275 ? -0.002 9.299 11.644 1.00 95.25 275 SER A C 1
ATOM 2036 O O . SER A 1 275 ? -0.205 9.569 12.826 1.00 95.25 275 SER A O 1
ATOM 2038 N N . LEU A 1 276 ? -0.075 8.061 11.155 1.00 97.44 276 LEU A N 1
ATOM 2039 C CA . LEU A 1 276 ? -0.247 6.853 11.962 1.00 97.44 276 LEU A CA 1
ATOM 2040 C C . LEU A 1 276 ? 0.975 5.954 11.775 1.00 97.44 276 LEU A C 1
ATOM 2042 O O . LEU A 1 276 ? 1.174 5.358 10.716 1.00 97.44 276 LEU A O 1
ATOM 2046 N N . CYS A 1 277 ? 1.811 5.896 12.804 1.00 97.44 277 CYS A N 1
ATOM 2047 C CA . CYS A 1 277 ? 3.164 5.366 12.712 1.00 97.44 277 CYS A CA 1
ATOM 2048 C C . CYS A 1 277 ? 3.359 4.170 13.637 1.00 97.44 277 CYS A C 1
ATOM 2050 O O . CYS A 1 277 ? 2.855 4.169 14.756 1.00 97.44 277 CYS A O 1
ATOM 2052 N N . ALA A 1 278 ? 4.172 3.208 13.212 1.00 96.25 278 ALA A N 1
ATOM 2053 C CA . ALA A 1 278 ? 4.721 2.189 14.103 1.00 96.25 278 ALA A CA 1
ATOM 2054 C C . ALA A 1 278 ? 5.866 2.757 14.947 1.00 96.25 278 ALA A C 1
ATOM 2056 O O . ALA A 1 278 ? 6.096 2.340 16.078 1.00 96.25 278 ALA A O 1
ATOM 2057 N N . VAL A 1 279 ? 6.613 3.700 14.362 1.00 96.50 279 VAL A N 1
ATOM 2058 C CA . VAL A 1 279 ? 7.747 4.384 14.975 1.00 96.50 279 VAL A CA 1
ATOM 2059 C C . VAL A 1 279 ? 7.667 5.859 14.612 1.00 96.50 279 VAL A C 1
ATOM 2061 O O . VAL A 1 279 ? 7.761 6.240 13.446 1.00 96.50 279 VAL A O 1
ATOM 2064 N N . ILE A 1 280 ? 7.505 6.709 15.622 1.00 96.88 280 ILE A N 1
ATOM 2065 C CA . ILE A 1 280 ? 7.474 8.161 15.441 1.00 96.88 280 ILE A CA 1
ATOM 2066 C C . ILE A 1 280 ? 8.914 8.678 15.296 1.00 96.88 280 ILE A C 1
ATOM 2068 O O . ILE A 1 280 ? 9.817 8.280 16.033 1.00 96.88 280 ILE A O 1
ATOM 2072 N N . ALA A 1 281 ? 9.145 9.559 14.324 1.00 96.38 281 ALA A N 1
ATOM 2073 C CA . ALA A 1 281 ? 10.432 10.211 14.120 1.00 96.38 281 ALA A CA 1
ATOM 2074 C C . ALA A 1 281 ? 10.790 11.129 15.301 1.00 96.38 281 ALA A C 1
ATOM 2076 O O . ALA A 1 281 ? 9.925 11.611 16.029 1.00 96.38 281 ALA A O 1
ATOM 2077 N N . ALA A 1 282 ? 12.074 11.465 15.454 1.00 95.31 282 ALA A N 1
ATOM 2078 C CA . ALA A 1 282 ? 12.557 12.304 16.560 1.00 95.31 282 ALA A CA 1
ATOM 2079 C C . ALA A 1 282 ? 11.890 13.696 16.646 1.00 95.31 282 ALA A C 1
ATOM 2081 O O . ALA A 1 282 ? 11.949 14.346 17.686 1.00 95.31 282 ALA A O 1
ATOM 2082 N N . ASN A 1 283 ? 11.254 14.165 15.568 1.00 93.31 283 ASN A N 1
ATOM 2083 C CA . ASN A 1 283 ? 10.512 15.425 15.553 1.00 93.31 283 ASN A CA 1
ATOM 2084 C C . ASN A 1 283 ? 9.100 15.336 16.170 1.00 93.31 283 ASN A C 1
ATOM 2086 O O . ASN A 1 283 ? 8.450 16.372 16.298 1.00 93.31 283 ASN A O 1
ATOM 2090 N N . GLY A 1 284 ? 8.624 14.134 16.518 1.00 92.75 284 GLY A N 1
ATOM 2091 C CA . GLY A 1 284 ? 7.315 13.881 17.129 1.00 92.75 284 GLY A CA 1
ATOM 2092 C C . GLY A 1 284 ? 6.109 13.981 16.185 1.00 92.75 284 GLY A C 1
ATOM 2093 O O . GLY A 1 284 ? 4.981 13.792 16.629 1.00 92.75 284 GLY A O 1
ATOM 2094 N N . ARG A 1 285 ? 6.314 14.299 14.900 1.00 92.12 285 ARG A N 1
ATOM 2095 C CA . ARG A 1 285 ? 5.244 14.678 13.949 1.00 92.12 285 ARG A CA 1
ATOM 2096 C C . ARG A 1 285 ? 5.100 13.726 12.767 1.00 92.12 285 ARG A C 1
ATOM 2098 O O . ARG A 1 285 ? 4.020 13.591 12.198 1.00 92.12 285 ARG A O 1
ATOM 2105 N N . ASP A 1 286 ? 6.201 13.088 12.400 1.00 93.31 286 ASP A N 1
ATOM 2106 C CA . ASP A 1 286 ? 6.303 12.236 11.224 1.00 93.31 286 ASP A CA 1
ATOM 2107 C C . ASP A 1 286 ? 6.534 10.783 11.625 1.00 93.31 286 ASP A C 1
ATOM 2109 O O . ASP A 1 286 ? 7.012 10.490 12.724 1.00 93.31 286 ASP A O 1
ATOM 2113 N N . CYS A 1 287 ? 6.256 9.871 10.701 1.00 95.00 287 CYS A N 1
ATOM 2114 C CA . CYS A 1 287 ? 6.725 8.505 10.834 1.00 95.00 287 CYS A CA 1
ATOM 2115 C C . CYS A 1 287 ? 8.222 8.444 10.533 1.00 95.00 287 CYS A C 1
ATOM 2117 O O . CYS A 1 287 ? 8.749 9.166 9.679 1.00 95.00 287 CYS A O 1
ATOM 2119 N N . ASN A 1 288 ? 8.931 7.566 11.235 1.00 94.25 288 ASN A N 1
ATOM 2120 C CA . ASN A 1 288 ? 10.339 7.331 10.975 1.00 94.25 288 ASN A CA 1
ATOM 2121 C C . ASN A 1 288 ? 10.506 6.451 9.727 1.00 94.25 288 ASN A C 1
ATOM 2123 O O . ASN A 1 288 ? 10.597 5.233 9.827 1.00 94.25 288 ASN A O 1
ATOM 2127 N N . MET A 1 289 ? 10.564 7.086 8.554 1.00 89.81 289 MET A N 1
ATOM 2128 C CA . MET A 1 289 ? 10.684 6.413 7.251 1.00 89.81 289 MET A CA 1
ATOM 2129 C C . MET A 1 289 ? 12.110 5.952 6.908 1.00 89.81 289 MET A C 1
ATOM 2131 O O . MET A 1 289 ? 12.391 5.612 5.758 1.00 89.81 289 MET A O 1
ATOM 2135 N N . VAL A 1 290 ? 13.043 5.984 7.863 1.00 88.88 290 VAL A N 1
ATOM 2136 C CA . VAL A 1 290 ? 14.391 5.449 7.643 1.00 88.88 290 VAL A CA 1
ATOM 2137 C C . VAL A 1 290 ? 14.291 3.932 7.452 1.00 88.88 290 VAL A C 1
ATOM 2139 O O . VAL A 1 290 ? 13.527 3.257 8.144 1.00 88.88 290 VAL A O 1
ATOM 2142 N N . THR A 1 291 ? 15.049 3.386 6.498 1.00 82.44 291 THR A N 1
ATOM 2143 C CA . THR A 1 291 ? 15.140 1.934 6.283 1.00 82.44 291 THR A CA 1
ATOM 2144 C C . THR A 1 291 ? 15.422 1.230 7.610 1.00 82.44 291 THR A C 1
ATOM 2146 O O . THR A 1 291 ? 16.264 1.698 8.370 1.00 82.44 291 THR A O 1
ATOM 2149 N N . SER A 1 292 ? 14.695 0.141 7.884 1.00 85.12 292 SER A N 1
ATOM 2150 C CA . SER A 1 292 ? 14.752 -0.649 9.127 1.00 85.12 292 SER A CA 1
ATOM 2151 C C . SER A 1 292 ? 14.407 0.085 10.429 1.00 85.12 292 SER A C 1
ATOM 2153 O O . SER A 1 292 ? 14.628 -0.471 11.501 1.00 85.12 292 SER A O 1
ATOM 2155 N N . ALA A 1 293 ? 13.890 1.318 10.386 1.00 90.81 293 ALA A N 1
ATOM 2156 C CA . ALA A 1 293 ? 13.398 1.974 11.598 1.00 90.81 293 ALA A CA 1
ATOM 2157 C C . ALA A 1 293 ? 12.132 1.300 12.131 1.00 90.81 293 ALA A C 1
ATOM 2159 O O . ALA A 1 293 ? 11.962 1.174 13.339 1.00 90.81 293 ALA A O 1
ATOM 2160 N N . TRP A 1 294 ? 11.258 0.875 11.223 1.00 91.94 294 TRP A N 1
ATOM 2161 C CA . TRP A 1 294 ? 10.093 0.058 11.515 1.00 91.94 294 TRP A CA 1
ATOM 2162 C C . TRP A 1 294 ? 10.427 -1.410 11.261 1.00 91.94 294 TRP A C 1
ATOM 2164 O O . TRP A 1 294 ? 10.940 -1.734 10.192 1.00 91.94 294 TRP A O 1
ATOM 2174 N N . ASP A 1 295 ? 10.133 -2.274 12.233 1.00 90.69 295 ASP A N 1
ATOM 2175 C CA . ASP A 1 295 ? 10.153 -3.723 12.058 1.00 90.69 295 ASP A CA 1
ATOM 2176 C C . ASP A 1 295 ? 8.710 -4.237 11.906 1.00 90.69 295 ASP A C 1
ATOM 2178 O O . ASP A 1 295 ? 7.997 -4.350 12.915 1.00 90.69 295 ASP A O 1
ATOM 2182 N N . PRO A 1 296 ? 8.263 -4.560 10.674 1.00 86.94 296 PRO A N 1
ATOM 2183 C CA . PRO A 1 296 ? 6.942 -5.133 10.467 1.00 86.94 296 PRO A CA 1
ATOM 2184 C C . PRO A 1 296 ? 6.812 -6.477 11.178 1.00 86.94 296 PRO A C 1
ATOM 2186 O O . PRO A 1 296 ? 5.689 -6.849 11.490 1.00 86.94 296 PRO A O 1
ATOM 2189 N N . ASN A 1 297 ? 7.930 -7.159 11.495 1.00 86.56 297 ASN A N 1
ATOM 2190 C CA . ASN A 1 297 ? 7.953 -8.468 12.138 1.00 86.56 297 ASN A CA 1
ATOM 2191 C C . ASN A 1 297 ? 7.634 -8.435 13.654 1.00 86.56 297 ASN A C 1
ATOM 2193 O O . ASN A 1 297 ? 7.350 -9.474 14.252 1.00 86.56 297 ASN A O 1
ATOM 2197 N N . ALA A 1 298 ? 7.588 -7.241 14.258 1.00 89.31 298 ALA A N 1
ATOM 2198 C CA . ALA A 1 298 ? 7.306 -7.035 15.684 1.00 89.31 298 ALA A CA 1
ATOM 2199 C C . ALA A 1 298 ? 6.118 -6.095 15.958 1.00 89.31 298 ALA A C 1
ATOM 2201 O O . ALA A 1 298 ? 5.453 -6.220 16.985 1.00 89.31 298 ALA A O 1
ATOM 2202 N N . ASN A 1 299 ? 5.836 -5.156 15.054 1.00 92.06 299 ASN A N 1
ATOM 2203 C CA . ASN A 1 299 ? 4.745 -4.194 15.194 1.00 92.06 299 ASN A CA 1
ATOM 2204 C C . ASN A 1 299 ? 4.136 -3.955 13.812 1.00 92.06 299 ASN A C 1
ATOM 2206 O O . ASN A 1 299 ? 4.793 -3.360 12.970 1.00 92.06 299 ASN A O 1
ATOM 2210 N N . ALA A 1 300 ? 2.918 -4.418 13.547 1.00 91.56 300 ALA A N 1
ATOM 2211 C CA . ALA A 1 300 ? 2.304 -4.290 12.229 1.00 91.56 300 ALA A CA 1
ATOM 2212 C C . ALA A 1 300 ? 0.801 -4.067 12.324 1.00 91.56 300 ALA A C 1
ATOM 2214 O O . ALA A 1 300 ? 0.071 -4.838 12.947 1.00 91.56 300 ALA A O 1
ATOM 2215 N N . LEU A 1 301 ? 0.346 -3.031 11.629 1.00 95.75 301 LEU A N 1
ATOM 2216 C CA . LEU A 1 301 ? -1.061 -2.786 11.379 1.00 95.75 301 LEU A CA 1
ATOM 2217 C C . LEU A 1 301 ? -1.360 -3.056 9.906 1.00 95.75 301 LEU A C 1
ATOM 2219 O O . LEU A 1 301 ? -0.730 -2.475 9.018 1.00 95.75 301 LEU A O 1
ATOM 2223 N N . ILE A 1 302 ? -2.340 -3.920 9.664 1.00 95.56 302 ILE A N 1
ATOM 2224 C CA . ILE A 1 302 ? -2.905 -4.162 8.338 1.00 95.56 302 ILE A CA 1
ATOM 2225 C C . ILE A 1 302 ? -4.322 -3.607 8.314 1.00 95.56 302 ILE A C 1
ATOM 2227 O O . ILE A 1 302 ? -5.118 -3.906 9.201 1.00 95.56 302 ILE A O 1
ATOM 2231 N N . VAL A 1 303 ? -4.655 -2.817 7.298 1.00 97.50 303 VAL A N 1
ATOM 2232 C CA . VAL A 1 303 ? -6.030 -2.367 7.056 1.00 97.50 303 VAL A CA 1
ATOM 2233 C C . VAL A 1 303 ? -6.529 -2.974 5.753 1.00 97.50 303 VAL A C 1
ATOM 2235 O O . VAL A 1 303 ? -5.884 -2.824 4.716 1.00 97.50 303 VAL A O 1
ATOM 2238 N N . VAL A 1 304 ? -7.676 -3.650 5.816 1.00 96.94 304 VAL A N 1
ATOM 2239 C CA . VAL A 1 304 ? -8.333 -4.302 4.680 1.00 96.94 304 VAL A CA 1
ATOM 2240 C C . VAL A 1 304 ? -9.709 -3.668 4.491 1.00 96.94 304 VAL A C 1
ATOM 2242 O O . VAL A 1 304 ? -10.577 -3.814 5.348 1.00 96.94 304 VAL A O 1
ATOM 2245 N N . ALA A 1 305 ? -9.912 -2.954 3.385 1.00 96.25 305 ALA A N 1
ATOM 2246 C CA . ALA A 1 305 ? -11.141 -2.213 3.103 1.00 96.25 305 ALA A CA 1
ATOM 2247 C C . ALA A 1 305 ? -11.873 -2.759 1.870 1.00 96.25 305 ALA A C 1
ATOM 2249 O O . ALA A 1 305 ? -11.263 -3.013 0.831 1.00 96.25 305 ALA A O 1
ATOM 2250 N N . LYS A 1 306 ? -13.186 -2.960 1.981 1.00 92.50 306 LYS A N 1
ATOM 2251 C CA . LYS A 1 306 ? -13.988 -3.556 0.910 1.00 92.50 306 LYS A CA 1
ATOM 2252 C C . LYS A 1 306 ? -14.560 -2.500 -0.022 1.00 92.50 306 LYS A C 1
ATOM 2254 O O . LYS A 1 306 ? -14.196 -2.438 -1.189 1.00 92.50 306 LYS A O 1
ATOM 2259 N N . SER A 1 307 ? -15.458 -1.673 0.497 1.00 84.19 307 SER A N 1
ATOM 2260 C CA . SER A 1 307 ? -16.269 -0.783 -0.326 1.00 84.19 307 SER A CA 1
ATOM 2261 C C . SER A 1 307 ? -15.466 0.372 -0.909 1.00 84.19 307 SER A C 1
ATOM 2263 O O . SER A 1 307 ? -14.335 0.649 -0.507 1.00 84.19 307 SER A O 1
ATOM 2265 N N . ARG A 1 308 ? -16.087 1.076 -1.849 1.00 76.19 308 ARG A N 1
ATOM 2266 C CA . ARG A 1 308 ? -15.637 2.358 -2.387 1.00 76.19 308 ARG A CA 1
ATOM 2267 C C . ARG A 1 308 ? -16.613 3.486 -2.046 1.00 76.19 308 ARG A C 1
ATOM 2269 O O . ARG A 1 308 ? -17.760 3.230 -1.696 1.00 76.19 308 ARG A O 1
ATOM 2276 N N . GLY A 1 309 ? -16.186 4.741 -2.225 1.00 59.88 309 GLY A N 1
ATOM 2277 C CA . GLY A 1 309 ? -16.938 5.966 -1.882 1.00 59.88 309 GLY A CA 1
ATOM 2278 C C . GLY A 1 309 ? -18.399 6.072 -2.376 1.00 59.88 309 GLY A C 1
ATOM 2279 O O . GLY A 1 309 ? -19.146 6.906 -1.874 1.00 59.88 309 GLY A O 1
ATOM 2280 N N . THR A 1 310 ? -18.818 5.233 -3.330 1.00 57.66 310 THR A N 1
ATOM 2281 C CA . THR A 1 310 ? -20.159 5.221 -3.941 1.00 57.66 310 THR A CA 1
ATOM 2282 C C . THR A 1 310 ? -21.041 4.036 -3.525 1.00 57.66 310 THR A C 1
ATOM 2284 O O . THR A 1 310 ? -22.211 3.992 -3.913 1.00 57.66 310 THR A O 1
ATOM 2287 N N . ASP A 1 311 ? -20.516 3.081 -2.754 1.00 64.94 311 ASP A N 1
ATOM 2288 C CA . ASP A 1 311 ? -21.282 1.917 -2.304 1.00 64.94 311 ASP A CA 1
ATOM 2289 C C . ASP A 1 311 ? -22.226 2.280 -1.148 1.00 64.94 311 ASP A C 1
ATOM 2291 O O . ASP A 1 311 ? -22.054 3.298 -0.473 1.00 64.94 311 ASP A O 1
ATOM 2295 N N . ALA A 1 312 ? -23.234 1.434 -0.909 1.00 61.97 312 ALA A N 1
ATOM 2296 C CA . ALA A 1 312 ? -24.170 1.610 0.199 1.00 61.97 312 ALA A CA 1
ATOM 2297 C C . ALA A 1 312 ? -23.438 1.729 1.554 1.00 61.97 312 ALA A C 1
ATOM 2299 O O . ALA A 1 312 ? -22.377 1.138 1.759 1.00 61.97 312 ALA A O 1
ATOM 2300 N N . GLY A 1 313 ? -24.017 2.503 2.475 1.00 68.81 313 GLY A N 1
ATOM 2301 C CA . GLY A 1 313 ? -23.418 2.823 3.774 1.00 68.81 313 GLY A CA 1
ATOM 2302 C C . GLY A 1 313 ? -22.549 4.086 3.747 1.00 68.81 313 GLY A C 1
ATOM 2303 O O . GLY A 1 313 ? -22.400 4.749 2.722 1.00 68.81 313 GLY A O 1
ATOM 2304 N N . VAL A 1 314 ? -22.026 4.481 4.909 1.00 79.50 314 VAL A N 1
ATOM 2305 C CA . VAL A 1 314 ? -21.248 5.723 5.030 1.00 79.50 314 VAL A CA 1
ATOM 2306 C C . VAL A 1 314 ? -19.773 5.445 4.778 1.00 79.50 314 VAL A C 1
ATOM 2308 O O . VAL A 1 314 ? -19.181 4.578 5.417 1.00 79.50 314 VAL A O 1
ATOM 2311 N N . GLN A 1 315 ? -19.180 6.207 3.860 1.00 82.88 315 GLN A N 1
ATOM 2312 C CA . GLN A 1 315 ? -17.804 6.038 3.394 1.00 82.88 315 GLN A CA 1
ATOM 2313 C C . GLN A 1 315 ? -16.860 7.052 4.049 1.00 82.88 315 GLN A C 1
ATOM 2315 O O . GLN A 1 315 ? -17.246 8.187 4.337 1.00 82.88 315 GLN A O 1
ATOM 2320 N N . ALA A 1 316 ? -15.617 6.636 4.298 1.00 82.12 316 ALA A N 1
ATOM 2321 C CA . ALA A 1 316 ? -14.567 7.512 4.815 1.00 82.12 316 ALA A CA 1
ATOM 2322 C C . ALA A 1 316 ? -13.868 8.314 3.707 1.00 82.12 316 ALA A C 1
ATOM 2324 O O . ALA A 1 316 ? -13.447 9.445 3.942 1.00 82.12 316 ALA A O 1
ATOM 2325 N N . THR A 1 317 ? -13.733 7.715 2.527 1.00 82.00 317 THR A N 1
ATOM 2326 C CA . THR A 1 317 ? -13.014 8.223 1.350 1.00 82.00 317 THR A CA 1
ATOM 2327 C C . THR A 1 317 ? -13.926 8.990 0.391 1.00 82.00 317 THR A C 1
ATOM 2329 O O . THR A 1 317 ? -15.150 8.850 0.431 1.00 82.00 317 THR A O 1
ATOM 2332 N N . ALA A 1 318 ? -13.326 9.800 -0.488 1.00 70.50 318 ALA A N 1
ATOM 2333 C CA . ALA A 1 318 ? -14.025 10.332 -1.661 1.00 70.50 318 ALA A CA 1
ATOM 2334 C C . ALA A 1 318 ? -14.171 9.260 -2.773 1.00 70.50 318 ALA A C 1
ATOM 2336 O O . ALA A 1 318 ? -13.627 8.161 -2.657 1.00 70.50 318 ALA A O 1
ATOM 2337 N N . ASP A 1 319 ? -14.945 9.574 -3.823 1.00 66.88 319 ASP A N 1
ATOM 2338 C CA . ASP A 1 319 ? -15.452 8.649 -4.853 1.00 66.88 319 ASP A CA 1
ATOM 2339 C C . ASP A 1 319 ? -14.484 7.528 -5.291 1.00 66.88 319 ASP A C 1
ATOM 2341 O O . ASP A 1 319 ? -13.339 7.766 -5.659 1.00 66.88 319 ASP A O 1
ATOM 2345 N N . ASN A 1 320 ? -15.021 6.303 -5.342 1.00 74.44 320 ASN A N 1
ATOM 2346 C CA . ASN A 1 320 ? -14.451 5.093 -5.954 1.00 74.44 320 ASN A CA 1
ATOM 2347 C C . ASN A 1 320 ? -13.180 4.453 -5.347 1.00 74.44 320 ASN A C 1
ATOM 2349 O O . ASN A 1 320 ? -12.745 3.423 -5.862 1.00 74.44 320 ASN A O 1
ATOM 2353 N N . ASN A 1 321 ? -12.699 4.915 -4.188 1.00 89.12 321 ASN A N 1
ATOM 2354 C CA . ASN A 1 321 ? -11.507 4.338 -3.543 1.00 89.12 321 ASN A CA 1
ATOM 2355 C C . ASN A 1 321 ? -11.850 3.545 -2.276 1.00 89.12 321 ASN A C 1
ATOM 2357 O O . ASN A 1 321 ? -12.643 4.019 -1.456 1.00 89.12 321 ASN A O 1
ATOM 2361 N N . SER A 1 322 ? -11.201 2.394 -2.071 1.00 94.38 322 SER A N 1
ATOM 2362 C CA . SER A 1 322 ? -11.286 1.646 -0.804 1.00 94.38 322 SER A CA 1
ATOM 2363 C C . SER A 1 322 ? -10.370 2.219 0.267 1.00 94.38 322 SER A C 1
ATOM 2365 O O . SER A 1 322 ? -10.709 2.196 1.449 1.00 94.38 322 SER A O 1
ATOM 2367 N N . VAL A 1 323 ? -9.216 2.749 -0.139 1.00 95.38 323 VAL A N 1
ATOM 2368 C CA . VAL A 1 323 ? -8.232 3.339 0.769 1.00 95.38 323 VAL A CA 1
ATOM 2369 C C . VAL A 1 323 ? -7.739 4.664 0.202 1.00 95.38 323 VAL A C 1
ATOM 2371 O O . VAL A 1 323 ? -7.291 4.722 -0.941 1.00 95.38 323 VAL A O 1
ATOM 2374 N N . GLU A 1 324 ? -7.760 5.712 1.022 1.00 94.50 324 GLU A N 1
ATOM 2375 C CA . GLU A 1 324 ? -7.186 7.020 0.694 1.00 94.50 324 GLU A CA 1
ATOM 2376 C C . GLU A 1 324 ? -6.242 7.476 1.817 1.00 94.50 324 GLU A C 1
ATOM 2378 O O . GLU A 1 324 ? -6.620 7.543 2.989 1.00 94.50 324 GLU A O 1
ATOM 2383 N N . VAL A 1 325 ? -5.005 7.819 1.457 1.00 94.44 325 VAL A N 1
ATOM 2384 C CA . VAL A 1 325 ? -4.018 8.446 2.344 1.00 94.44 325 VAL A CA 1
ATOM 2385 C C . VAL A 1 325 ? -3.717 9.846 1.820 1.00 94.44 325 VAL A C 1
ATOM 2387 O O . VAL A 1 325 ? -3.065 10.013 0.788 1.00 94.44 325 VAL A O 1
ATOM 2390 N N . LYS A 1 326 ? -4.152 10.878 2.545 1.00 92.69 326 LYS A N 1
ATOM 2391 C CA . LYS A 1 326 ? -4.101 12.276 2.095 1.00 92.69 326 LYS A CA 1
ATOM 2392 C C . LYS A 1 326 ? -3.388 13.173 3.102 1.00 92.69 326 LYS A C 1
ATOM 2394 O O . LYS A 1 326 ? -3.829 13.295 4.247 1.00 92.69 326 LYS A O 1
ATOM 2399 N N . SER A 1 327 ? -2.300 13.828 2.692 1.00 91.69 327 SER A N 1
ATOM 2400 C CA . SER A 1 327 ? -1.493 14.699 3.572 1.00 91.69 327 SER A CA 1
ATOM 2401 C C . SER A 1 327 ? -1.115 14.039 4.896 1.00 91.69 327 SER A C 1
ATOM 2403 O O . SER A 1 327 ? -1.266 14.628 5.967 1.00 91.69 327 SER A O 1
ATOM 2405 N N . SER A 1 328 ? -0.686 12.781 4.808 1.00 93.44 328 SER A N 1
ATOM 2406 C CA . SER A 1 328 ? -0.527 11.899 5.961 1.00 93.44 328 SER A CA 1
ATOM 2407 C C . SER A 1 328 ? 0.641 10.936 5.792 1.00 93.44 328 SER A C 1
ATOM 2409 O O . SER A 1 328 ? 1.123 10.714 4.684 1.00 93.44 328 SER A O 1
ATOM 2411 N N . GLN A 1 329 ? 1.096 10.331 6.885 1.00 94.38 329 GLN A N 1
ATOM 2412 C CA . GLN A 1 329 ? 2.104 9.274 6.831 1.00 94.38 329 GLN A CA 1
ATOM 2413 C C . GLN A 1 329 ? 1.583 7.994 7.467 1.00 94.38 329 GLN A C 1
ATOM 2415 O O . GLN A 1 329 ? 0.943 8.049 8.513 1.00 94.38 329 GLN A O 1
ATOM 2420 N N . PHE A 1 330 ? 1.863 6.856 6.842 1.00 94.88 330 PHE A N 1
ATOM 2421 C CA . PHE A 1 330 ? 1.460 5.541 7.321 1.00 94.88 330 PHE A CA 1
ATOM 2422 C C . PHE A 1 330 ? 2.643 4.580 7.316 1.00 94.88 330 PHE A C 1
ATOM 2424 O O . PHE A 1 330 ? 3.400 4.545 6.347 1.00 94.88 330 PHE A O 1
ATOM 2431 N N . GLN A 1 331 ? 2.777 3.786 8.375 1.00 94.62 331 GLN A N 1
ATOM 2432 C CA . GLN A 1 331 ? 3.626 2.593 8.389 1.00 94.62 331 GLN A CA 1
ATOM 2433 C C . GLN A 1 331 ? 2.722 1.385 8.610 1.00 94.62 331 GLN A C 1
ATOM 2435 O O . GLN A 1 331 ? 1.997 1.366 9.594 1.00 94.62 331 GLN A O 1
ATOM 2440 N N . GLY A 1 332 ? 2.731 0.393 7.733 1.00 93.56 332 GLY A N 1
ATOM 2441 C CA . GLY A 1 332 ? 1.803 -0.738 7.799 1.00 93.56 332 GLY A CA 1
ATOM 2442 C C . GLY A 1 332 ? 1.352 -1.186 6.416 1.00 93.56 332 GLY A C 1
ATOM 2443 O O . GLY A 1 332 ? 1.738 -0.593 5.410 1.00 93.56 332 GLY A O 1
ATOM 2444 N N . ALA A 1 333 ? 0.516 -2.219 6.354 1.00 93.25 333 ALA A N 1
ATOM 2445 C CA . ALA A 1 333 ? -0.026 -2.703 5.088 1.00 93.25 333 ALA A CA 1
ATOM 2446 C C . ALA A 1 333 ? -1.428 -2.139 4.827 1.00 93.25 333 ALA A C 1
ATOM 2448 O O . ALA A 1 333 ? -2.278 -2.098 5.718 1.00 93.25 333 ALA A O 1
ATOM 2449 N N . LEU A 1 334 ? -1.673 -1.736 3.584 1.00 94.94 334 LEU A N 1
ATOM 2450 C CA . LEU A 1 334 ? -2.975 -1.292 3.099 1.00 94.94 334 LEU A CA 1
ATOM 2451 C C . LEU A 1 334 ? -3.465 -2.260 2.030 1.00 94.94 334 LEU A C 1
ATOM 2453 O O . LEU A 1 334 ? -2.729 -2.660 1.129 1.00 94.94 334 LEU A O 1
ATOM 2457 N N . SER A 1 335 ? -4.722 -2.655 2.130 1.00 94.62 335 SER A N 1
ATOM 2458 C CA . SER A 1 335 ? -5.351 -3.583 1.204 1.00 94.62 335 SER A CA 1
ATOM 2459 C C . SER A 1 335 ? -6.778 -3.146 0.924 1.00 94.62 335 SER A C 1
ATOM 2461 O O . SER A 1 335 ? -7.493 -2.738 1.837 1.00 94.62 335 SER A O 1
ATOM 2463 N N . GLY A 1 336 ? -7.187 -3.211 -0.339 1.00 93.75 336 GLY A N 1
ATOM 2464 C CA . GLY A 1 336 ? -8.497 -2.729 -0.765 1.00 93.75 336 GLY A CA 1
ATOM 2465 C C . GLY A 1 336 ? -9.075 -3.536 -1.917 1.00 93.75 336 GLY A C 1
ATOM 2466 O O . GLY A 1 336 ? -8.324 -3.978 -2.790 1.00 93.75 336 GLY A O 1
ATOM 2467 N N . GLU A 1 337 ? -10.397 -3.734 -1.955 1.00 91.88 337 GLU A N 1
ATOM 2468 C CA . GLU A 1 337 ? -11.016 -4.291 -3.165 1.00 91.88 337 GLU A CA 1
ATOM 2469 C C . GLU A 1 337 ? -10.932 -3.320 -4.333 1.00 91.88 337 GLU A C 1
ATOM 2471 O O . GLU A 1 337 ? -10.680 -3.759 -5.444 1.00 91.88 337 GLU A O 1
ATOM 2476 N N . HIS A 1 338 ? -11.066 -2.020 -4.109 1.00 92.38 338 HIS A N 1
ATOM 2477 C CA . HIS A 1 338 ? -10.997 -1.011 -5.163 1.00 92.38 338 HIS A CA 1
ATOM 2478 C C . HIS A 1 338 ? -9.697 -0.210 -5.091 1.00 92.38 338 HIS A C 1
ATOM 2480 O O . HIS A 1 338 ? -8.665 -0.725 -4.656 1.00 92.38 338 HIS A O 1
ATOM 2486 N N . ASP A 1 339 ? -9.722 1.024 -5.586 1.00 93.12 339 ASP A N 1
ATOM 2487 C CA . ASP A 1 339 ? -8.526 1.836 -5.749 1.00 93.12 339 ASP A CA 1
ATOM 2488 C C . ASP A 1 339 ? -7.887 2.156 -4.389 1.00 93.12 339 ASP A C 1
ATOM 2490 O O . ASP A 1 339 ? -8.570 2.428 -3.390 1.00 93.12 339 ASP A O 1
ATOM 2494 N N . LEU A 1 340 ? -6.555 2.106 -4.365 1.00 93.75 340 LEU A N 1
ATOM 2495 C CA . LEU A 1 340 ? -5.724 2.540 -3.246 1.00 93.75 340 LEU A CA 1
ATOM 2496 C C . LEU A 1 340 ? -4.992 3.804 -3.680 1.00 93.75 340 LEU A C 1
ATOM 2498 O O . LEU A 1 340 ? -4.170 3.759 -4.599 1.00 93.75 340 LEU A O 1
ATOM 2502 N N . ILE A 1 341 ? -5.258 4.915 -2.999 1.00 92.62 341 ILE A N 1
ATOM 2503 C CA . ILE A 1 341 ? -4.697 6.218 -3.354 1.00 92.62 341 ILE A CA 1
ATOM 2504 C C . ILE A 1 341 ? -3.842 6.765 -2.215 1.00 92.62 341 ILE A C 1
ATOM 2506 O O . ILE A 1 341 ? -4.265 6.820 -1.063 1.00 92.62 341 ILE A O 1
ATOM 2510 N N . SER A 1 342 ? -2.635 7.216 -2.553 1.00 92.12 342 SER A N 1
ATOM 2511 C CA . SER A 1 342 ? -1.767 8.007 -1.685 1.00 92.12 342 SER A CA 1
ATOM 2512 C C . SER A 1 342 ? -1.423 9.325 -2.377 1.00 92.12 342 SER A C 1
ATOM 2514 O O . SER A 1 342 ? -0.708 9.353 -3.379 1.00 92.12 342 SER A O 1
ATOM 2516 N N . GLU A 1 343 ? -1.933 10.434 -1.846 1.00 88.62 343 GLU A N 1
ATOM 2517 C CA . GLU A 1 343 ? -1.942 11.736 -2.521 1.00 88.62 343 GLU A CA 1
ATOM 2518 C C . GLU A 1 343 ? -1.622 12.917 -1.590 1.00 88.62 343 GLU A C 1
ATOM 2520 O O . GLU A 1 343 ? -1.557 12.788 -0.369 1.00 88.62 343 GLU A O 1
ATOM 2525 N N . THR A 1 344 ? -1.417 14.101 -2.171 1.00 86.38 344 THR A N 1
ATOM 2526 C CA . THR A 1 344 ? -1.185 15.363 -1.445 1.00 86.38 3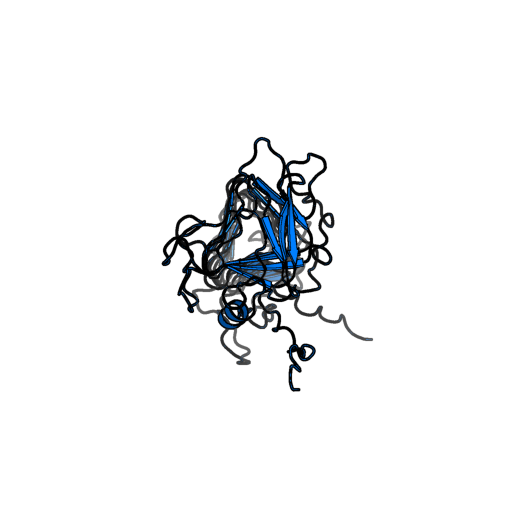44 THR A CA 1
ATOM 2527 C C . THR A 1 344 ? -0.091 15.255 -0.366 1.00 86.38 344 THR A C 1
ATOM 2529 O O . THR A 1 344 ? -0.364 15.388 0.825 1.00 86.38 344 THR A O 1
ATOM 2532 N N . THR A 1 345 ? 1.167 15.032 -0.759 1.00 84.94 345 THR A N 1
ATOM 2533 C CA . THR A 1 345 ? 2.357 14.879 0.120 1.00 84.94 345 THR A CA 1
ATOM 2534 C C . THR A 1 345 ? 2.354 13.681 1.087 1.00 84.94 345 THR A C 1
ATOM 2536 O O . THR A 1 345 ? 3.148 13.648 2.030 1.00 84.94 345 THR A O 1
ATOM 2539 N N . SER A 1 346 ? 1.492 12.684 0.870 1.00 90.69 346 SER A N 1
ATOM 2540 C CA . SER A 1 346 ? 1.416 11.498 1.733 1.00 90.69 346 SER A CA 1
ATOM 2541 C C . SER A 1 346 ? 2.621 10.571 1.624 1.00 90.69 346 SER A C 1
ATOM 2543 O O . SER A 1 346 ? 3.182 10.449 0.548 1.00 90.69 346 SER A O 1
ATOM 2545 N N . LYS A 1 347 ? 2.993 9.850 2.688 1.00 91.06 347 LYS A N 1
ATOM 2546 C CA . LYS A 1 347 ? 4.050 8.818 2.659 1.00 91.06 347 LYS A CA 1
ATOM 2547 C C . LYS A 1 347 ? 3.523 7.498 3.203 1.00 91.06 347 LYS A C 1
ATOM 2549 O O . LYS A 1 347 ? 3.028 7.469 4.323 1.00 91.06 347 LYS A O 1
ATOM 2554 N N . VAL A 1 348 ? 3.675 6.411 2.455 1.00 91.38 348 VAL A N 1
ATOM 2555 C CA . VAL A 1 348 ? 3.293 5.071 2.913 1.00 91.38 348 VAL A CA 1
ATOM 2556 C C . VAL A 1 348 ? 4.525 4.183 2.929 1.00 91.38 348 VAL A C 1
ATOM 2558 O O . VAL A 1 348 ? 5.204 4.038 1.914 1.00 91.38 348 VAL A O 1
ATOM 2561 N N . GLN A 1 349 ? 4.799 3.595 4.089 1.00 91.12 349 GLN A N 1
ATOM 2562 C CA . GLN A 1 349 ? 5.826 2.590 4.285 1.00 91.12 349 GLN A CA 1
ATOM 2563 C C . GLN A 1 349 ? 5.158 1.247 4.567 1.00 91.12 349 GLN A C 1
ATOM 2565 O O . GLN A 1 349 ? 4.698 0.998 5.676 1.00 91.12 349 GLN A O 1
ATOM 2570 N N . GLY A 1 350 ? 5.101 0.388 3.559 1.00 90.19 350 GLY A N 1
ATOM 2571 C CA . GLY A 1 350 ? 4.526 -0.945 3.676 1.00 90.19 350 GLY A CA 1
ATOM 2572 C C . GLY A 1 350 ? 3.790 -1.370 2.407 1.00 90.19 350 GLY A C 1
ATOM 2573 O O . GLY A 1 350 ? 3.753 -0.608 1.433 1.00 90.19 350 GLY A O 1
ATOM 2574 N N . PRO A 1 351 ? 3.234 -2.588 2.402 1.00 90.44 351 PRO A N 1
ATOM 2575 C CA . PRO A 1 351 ? 2.529 -3.140 1.252 1.00 90.44 351 PRO A CA 1
ATOM 2576 C C . PRO A 1 351 ? 1.279 -2.340 0.917 1.00 90.44 351 PRO A C 1
ATOM 2578 O O . PRO A 1 351 ? 0.568 -1.868 1.806 1.00 90.44 351 PRO A O 1
ATOM 2581 N N . MET A 1 352 ? 0.982 -2.244 -0.375 1.00 92.69 352 MET A N 1
ATOM 2582 C CA . MET A 1 352 ? -0.270 -1.684 -0.876 1.00 92.69 352 MET A CA 1
ATOM 2583 C C . MET A 1 352 ? -0.826 -2.626 -1.935 1.00 92.69 352 MET A C 1
ATOM 2585 O O . MET A 1 352 ? -0.203 -2.811 -2.979 1.00 92.69 352 MET A O 1
ATOM 2589 N N . ILE A 1 353 ? -1.973 -3.239 -1.646 1.00 92.31 353 ILE A N 1
ATOM 2590 C CA . ILE A 1 353 ? -2.539 -4.326 -2.449 1.00 92.31 353 ILE A CA 1
ATOM 2591 C C . ILE A 1 353 ? -3.963 -3.960 -2.876 1.00 92.31 353 ILE A C 1
ATOM 2593 O O . ILE A 1 353 ? -4.877 -3.928 -2.051 1.00 92.31 353 ILE A O 1
ATOM 2597 N N . SER A 1 354 ? -4.160 -3.704 -4.170 1.00 92.50 354 SER A N 1
ATOM 2598 C CA . SER A 1 354 ? -5.486 -3.522 -4.766 1.00 92.50 354 SER A CA 1
ATOM 2599 C C . SER A 1 354 ? -5.959 -4.795 -5.464 1.00 92.50 354 SER A C 1
ATOM 2601 O O . SER A 1 354 ? -5.293 -5.315 -6.364 1.00 92.50 354 SER A O 1
ATOM 2603 N N . PHE A 1 355 ? -7.123 -5.304 -5.060 1.00 89.50 355 PHE A N 1
ATOM 2604 C CA . PHE A 1 355 ? -7.647 -6.581 -5.545 1.00 89.50 355 PHE A CA 1
ATOM 2605 C C . PHE A 1 355 ? -8.523 -6.470 -6.789 1.00 89.50 355 PHE A C 1
ATOM 2607 O O . PHE A 1 355 ? -8.581 -7.422 -7.555 1.00 89.50 355 PHE A O 1
ATOM 2614 N N . GLN A 1 356 ? -9.228 -5.369 -7.003 1.00 89.75 356 GLN A N 1
ATOM 2615 C CA . GLN A 1 356 ? -10.118 -5.142 -8.153 1.00 89.75 356 GLN A CA 1
ATOM 2616 C C . GLN A 1 356 ? -9.941 -3.740 -8.756 1.00 89.75 356 GLN A C 1
ATOM 2618 O O . GLN A 1 356 ? -10.551 -3.448 -9.784 1.00 89.75 356 GLN A O 1
ATOM 2623 N N . GLY A 1 357 ? -9.118 -2.889 -8.139 1.00 89.50 357 GLY A N 1
ATOM 2624 C CA . GLY A 1 357 ? -8.853 -1.522 -8.568 1.00 89.50 357 GLY A CA 1
ATOM 2625 C C . GLY A 1 357 ? -7.381 -1.248 -8.873 1.00 89.50 357 GLY A C 1
ATOM 2626 O O . GLY A 1 357 ? -6.539 -2.152 -8.983 1.00 89.50 357 GLY A O 1
ATOM 2627 N N . GLY A 1 358 ? -7.106 0.039 -9.039 1.00 91.62 358 GLY A N 1
ATOM 2628 C CA . GLY A 1 358 ? -5.799 0.596 -9.323 1.00 91.62 358 GLY A CA 1
ATOM 2629 C C . GLY A 1 358 ? -4.993 0.922 -8.071 1.00 91.62 358 GLY A C 1
ATOM 2630 O O . GLY A 1 358 ? -5.509 1.056 -6.959 1.00 91.62 358 GLY A O 1
ATOM 2631 N N . LEU A 1 359 ? -3.683 1.060 -8.263 1.00 93.12 359 LEU A N 1
ATOM 2632 C CA . LEU A 1 359 ? -2.772 1.577 -7.244 1.00 93.12 359 LEU A CA 1
ATOM 2633 C C . LEU A 1 359 ? -2.226 2.933 -7.689 1.00 93.12 359 LEU A C 1
ATOM 2635 O O . LEU A 1 359 ? -1.503 3.021 -8.683 1.00 93.12 359 LEU A O 1
ATOM 2639 N N . HIS A 1 360 ? -2.530 3.981 -6.926 1.00 92.81 360 HIS A N 1
ATOM 2640 C CA . HIS A 1 360 ? -2.190 5.360 -7.260 1.00 92.81 360 HIS A CA 1
ATOM 2641 C C . HIS A 1 360 ? -1.275 5.973 -6.197 1.00 92.81 360 HIS A C 1
ATOM 2643 O O . HIS A 1 360 ? -1.709 6.387 -5.123 1.00 92.81 360 HIS A O 1
ATOM 2649 N N . LEU A 1 361 ? 0.019 6.042 -6.505 1.00 90.81 361 LEU A N 1
ATOM 2650 C CA . LEU A 1 361 ? 1.035 6.702 -5.688 1.00 90.81 361 LEU A CA 1
ATOM 2651 C C . LEU A 1 361 ? 1.332 8.068 -6.303 1.00 90.81 361 LEU A C 1
ATOM 2653 O O . LEU A 1 361 ? 2.134 8.160 -7.226 1.00 90.81 361 LEU A O 1
ATOM 2657 N N . GLU A 1 362 ? 0.674 9.134 -5.852 1.00 83.38 362 GLU A N 1
ATOM 2658 C CA . GLU A 1 362 ? 0.748 10.419 -6.551 1.00 83.38 362 GLU A CA 1
ATOM 2659 C C . GLU A 1 362 ? 1.896 11.315 -6.093 1.00 83.38 362 GLU A C 1
ATOM 2661 O O . GLU A 1 362 ? 2.716 11.708 -6.912 1.00 83.38 362 GLU A O 1
ATOM 2666 N N . GLN A 1 363 ? 1.946 11.677 -4.809 1.00 70.06 363 GLN A N 1
ATOM 2667 C CA . GLN A 1 363 ? 2.906 12.644 -4.244 1.00 70.06 363 GLN A CA 1
ATOM 2668 C C . GLN A 1 363 ? 3.716 12.031 -3.098 1.00 70.06 363 GLN A C 1
ATOM 2670 O O . GLN A 1 363 ? 3.935 12.663 -2.060 1.00 70.06 363 GLN A O 1
ATOM 2675 N N . THR A 1 364 ? 4.105 10.767 -3.252 1.00 62.28 364 THR A N 1
ATOM 2676 C CA . THR A 1 364 ? 4.530 9.937 -2.123 1.00 62.28 364 THR A CA 1
ATOM 2677 C C . THR A 1 364 ? 6.010 9.649 -2.087 1.00 62.28 364 THR A C 1
ATOM 2679 O O . THR A 1 364 ? 6.508 8.839 -2.844 1.00 62.28 364 THR A O 1
ATOM 2682 N N . THR A 1 365 ? 6.738 10.215 -1.126 1.00 53.81 365 THR A N 1
ATOM 2683 C CA . THR A 1 365 ? 8.147 9.845 -0.940 1.00 53.81 365 THR A CA 1
ATOM 2684 C C . THR A 1 365 ? 8.262 8.560 -0.110 1.00 53.81 365 THR A C 1
ATOM 2686 O O . THR A 1 365 ? 8.009 8.603 1.094 1.00 53.81 365 THR A O 1
ATOM 2689 N N . GLY A 1 366 ? 8.708 7.463 -0.731 1.00 57.88 366 GLY A N 1
ATOM 2690 C CA . GLY A 1 366 ? 9.336 6.328 -0.042 1.00 57.88 366 GLY A CA 1
ATOM 2691 C C . GLY A 1 366 ? 8.450 5.111 0.232 1.00 57.88 366 GLY A C 1
ATOM 2692 O O . GLY A 1 366 ? 8.260 4.757 1.391 1.00 57.88 366 GLY A O 1
ATOM 2693 N N . ALA A 1 367 ? 8.012 4.407 -0.817 1.00 59.84 367 ALA A N 1
ATOM 2694 C CA . ALA A 1 367 ? 7.468 3.053 -0.687 1.00 59.84 367 ALA A CA 1
ATOM 2695 C C . ALA A 1 367 ? 8.633 2.061 -0.509 1.00 59.84 367 ALA A C 1
ATOM 2697 O O . ALA A 1 367 ? 9.103 1.430 -1.457 1.00 59.84 367 ALA A O 1
ATOM 2698 N N . THR A 1 368 ? 9.207 2.046 0.694 1.00 67.81 368 THR A N 1
ATOM 2699 C CA . THR A 1 368 ? 10.349 1.198 1.072 1.00 67.81 368 THR A CA 1
ATOM 2700 C C . THR A 1 368 ? 10.073 0.570 2.415 1.00 67.81 368 THR A C 1
ATOM 2702 O O . THR A 1 368 ? 10.066 1.276 3.417 1.00 67.81 368 THR A O 1
ATOM 2705 N N . PHE A 1 369 ? 9.901 -0.739 2.472 1.00 71.38 369 PHE A N 1
ATOM 2706 C CA . PHE A 1 369 ? 9.655 -1.430 3.730 1.00 71.38 369 PHE A CA 1
ATOM 2707 C C . PHE A 1 369 ? 10.513 -2.693 3.828 1.00 71.38 369 PHE A C 1
ATOM 2709 O O . PHE A 1 369 ? 10.916 -3.215 2.788 1.00 71.38 369 PHE A O 1
ATOM 2716 N N . PRO A 1 370 ? 10.871 -3.132 5.049 1.00 71.69 370 PRO A N 1
ATOM 2717 C CA . PRO A 1 370 ? 11.580 -4.392 5.239 1.00 71.69 370 PRO A CA 1
ATOM 2718 C C . PRO A 1 370 ? 10.728 -5.577 4.795 1.00 71.69 370 PRO A C 1
ATOM 2720 O O . PRO A 1 370 ? 9.500 -5.480 4.790 1.00 71.69 370 PRO A O 1
ATOM 2723 N N . ASP A 1 371 ? 11.382 -6.701 4.515 1.00 73.00 371 ASP A N 1
ATOM 2724 C CA . ASP A 1 371 ? 10.684 -7.945 4.214 1.00 73.00 371 ASP A CA 1
ATOM 2725 C C . ASP A 1 371 ? 9.761 -8.340 5.375 1.00 73.00 371 ASP A C 1
ATOM 2727 O O . ASP A 1 371 ? 10.157 -8.417 6.547 1.00 73.00 371 ASP A O 1
ATOM 2731 N N . ILE A 1 372 ? 8.510 -8.598 5.024 1.00 74.12 372 ILE A N 1
ATOM 2732 C CA . ILE A 1 372 ? 7.487 -9.125 5.909 1.00 74.12 372 ILE A CA 1
ATOM 2733 C C . ILE A 1 372 ? 7.608 -10.645 5.866 1.00 74.12 372 ILE A C 1
ATOM 2735 O O . ILE A 1 372 ? 7.304 -11.282 4.855 1.00 74.12 372 ILE A O 1
ATOM 2739 N N . GLN A 1 373 ? 8.096 -11.216 6.967 1.00 71.56 373 GLN A N 1
ATOM 2740 C CA . GLN A 1 373 ? 8.314 -12.656 7.129 1.00 71.56 373 GLN A CA 1
ATOM 2741 C C . GLN A 1 373 ? 7.151 -13.346 7.843 1.00 71.56 373 GLN A C 1
ATOM 2743 O O . GLN A 1 373 ? 7.114 -14.574 7.924 1.00 71.56 373 GLN A O 1
ATOM 2748 N N . PHE A 1 374 ? 6.203 -12.572 8.370 1.00 66.12 374 PHE A N 1
ATOM 2749 C CA . PHE A 1 374 ? 4.990 -13.099 8.965 1.00 66.12 374 PHE A CA 1
ATOM 2750 C C . PHE A 1 374 ? 3.777 -12.279 8.520 1.00 66.12 374 PHE A C 1
ATOM 2752 O O . PHE A 1 374 ? 3.805 -11.052 8.465 1.00 66.12 374 PHE A O 1
ATOM 2759 N N . ALA A 1 375 ? 2.681 -12.973 8.255 1.00 65.44 375 ALA A N 1
ATOM 2760 C CA . ALA A 1 375 ? 1.377 -12.369 8.082 1.00 65.44 375 ALA A CA 1
ATOM 2761 C C . ALA A 1 375 ? 0.649 -12.371 9.439 1.00 65.44 375 ALA A C 1
ATOM 2763 O O . ALA A 1 375 ? 0.421 -13.458 9.983 1.00 65.44 375 ALA A O 1
ATOM 2764 N N . PRO A 1 376 ? 0.267 -11.213 10.017 1.00 69.25 376 PRO A N 1
ATOM 2765 C CA . PRO A 1 376 ? -0.707 -11.187 11.103 1.00 69.25 376 PRO A CA 1
ATOM 2766 C C . PRO A 1 376 ? -1.946 -12.000 10.719 1.00 69.25 376 PRO A C 1
ATOM 2768 O O . PRO A 1 376 ? -2.304 -12.073 9.540 1.00 69.25 376 PRO A O 1
ATOM 2771 N N . TYR A 1 377 ? -2.637 -12.588 11.700 1.00 78.44 377 TYR A N 1
ATOM 2772 C CA . TYR A 1 377 ? -3.904 -13.257 11.412 1.00 78.44 377 TYR A CA 1
ATOM 2773 C C . TYR A 1 377 ? -4.848 -12.307 10.663 1.00 78.44 377 TYR A C 1
ATOM 2775 O O . TYR A 1 377 ? -5.007 -11.129 11.012 1.00 78.44 377 TYR A O 1
ATOM 2783 N N . GLY A 1 378 ? -5.431 -12.824 9.586 1.00 80.25 378 GLY A N 1
ATOM 2784 C CA . GLY A 1 378 ? -6.292 -12.056 8.699 1.00 80.25 378 GLY A CA 1
ATOM 2785 C C . GLY A 1 378 ? -5.579 -11.176 7.687 1.00 80.25 378 GLY A C 1
ATOM 2786 O O . GLY A 1 378 ? -6.273 -10.489 6.950 1.00 80.25 378 GLY A O 1
ATOM 2787 N N . ALA A 1 379 ? -4.253 -11.203 7.559 1.00 84.62 379 ALA A N 1
ATOM 2788 C CA . ALA A 1 379 ? -3.636 -10.577 6.395 1.00 84.62 379 ALA A CA 1
ATOM 2789 C C . ALA A 1 379 ? -4.153 -11.231 5.092 1.00 84.62 379 ALA A C 1
ATOM 2791 O O . ALA A 1 379 ? -4.379 -12.446 5.065 1.00 84.62 379 ALA A O 1
ATOM 2792 N N . PRO A 1 380 ? -4.334 -10.472 3.998 1.00 82.75 380 PRO A N 1
ATOM 2793 C CA . PRO A 1 380 ? -4.743 -11.054 2.724 1.00 82.75 380 PRO A CA 1
ATOM 2794 C C . PRO A 1 380 ? -3.776 -12.142 2.247 1.00 82.75 380 PRO A C 1
ATOM 2796 O O . PRO A 1 380 ? -2.564 -11.948 2.268 1.00 82.75 380 PRO A O 1
ATOM 2799 N N . GLY A 1 381 ? -4.311 -13.282 1.802 1.00 75.12 381 GLY A N 1
ATOM 2800 C CA . GLY A 1 381 ? -3.508 -14.445 1.401 1.00 75.12 381 GLY A CA 1
ATOM 2801 C C . GLY A 1 381 ? -3.043 -15.351 2.550 1.00 75.12 381 GLY A C 1
ATOM 2802 O O . GLY A 1 381 ? -2.636 -16.480 2.281 1.00 75.12 381 GLY A O 1
ATOM 2803 N N . ALA A 1 382 ? -3.164 -14.929 3.813 1.00 72.12 382 ALA A N 1
ATOM 2804 C CA . ALA A 1 382 ? -2.884 -15.797 4.951 1.00 72.12 382 ALA A CA 1
ATOM 2805 C C . ALA A 1 382 ? -4.041 -16.790 5.176 1.00 72.12 382 ALA A C 1
ATOM 2807 O O . ALA A 1 382 ? -5.210 -16.387 5.141 1.00 72.12 382 ALA A O 1
ATOM 2808 N N . PRO A 1 383 ? -3.761 -18.083 5.435 1.00 64.75 383 PRO A N 1
ATOM 2809 C CA . PRO A 1 383 ? -4.809 -19.028 5.787 1.00 64.75 383 PRO A CA 1
ATOM 2810 C C . PRO A 1 383 ? -5.465 -18.626 7.120 1.00 64.75 383 PRO A C 1
ATOM 2812 O O . PRO A 1 383 ? -4.790 -18.080 8.001 1.00 64.75 383 PRO A O 1
ATOM 2815 N N . PRO A 1 384 ? -6.762 -18.925 7.312 1.00 64.56 384 PRO A N 1
ATOM 2816 C CA . PRO A 1 384 ? -7.396 -18.778 8.613 1.00 64.56 384 PRO A CA 1
ATOM 2817 C C . PRO A 1 384 ? -6.627 -19.552 9.695 1.00 64.56 384 PRO A C 1
ATOM 2819 O O . PRO A 1 384 ? -6.075 -20.621 9.400 1.00 64.56 384 PRO A O 1
ATOM 2822 N N . PRO A 1 385 ? -6.586 -19.061 10.949 1.00 65.38 385 PRO A N 1
ATOM 2823 C CA . PRO A 1 385 ? -5.987 -19.812 12.041 1.00 65.38 385 PRO A CA 1
ATOM 2824 C C . PRO A 1 385 ? -6.646 -21.195 12.153 1.00 65.38 385 PRO A C 1
ATOM 2826 O O . PRO A 1 385 ? -7.866 -21.307 12.000 1.00 65.38 385 PRO A O 1
ATOM 2829 N N . PRO A 1 386 ? -5.877 -22.257 12.448 1.00 61.31 386 PRO A N 1
ATOM 2830 C CA . PRO A 1 386 ? -6.463 -23.560 12.715 1.00 61.31 386 PRO A CA 1
ATOM 2831 C C . PRO A 1 386 ? -7.440 -23.454 13.890 1.00 61.31 386 PRO A C 1
ATOM 2833 O O . PRO A 1 386 ? -7.167 -22.785 14.887 1.00 61.31 386 PRO A O 1
ATOM 2836 N N . THR A 1 387 ? -8.584 -24.129 13.783 1.00 57.59 387 THR A N 1
ATOM 2837 C CA . THR A 1 387 ? -9.588 -24.158 14.850 1.00 57.59 387 THR A CA 1
ATOM 2838 C C . THR A 1 387 ? -8.977 -24.752 16.117 1.00 57.59 387 THR A C 1
ATOM 2840 O O . THR A 1 387 ? -8.644 -25.939 16.148 1.00 57.59 387 THR A O 1
ATOM 2843 N N . VAL A 1 388 ? -8.838 -23.949 17.170 1.00 56.56 388 VAL A N 1
ATOM 2844 C CA . VAL A 1 388 ? -8.413 -24.434 18.486 1.00 56.56 388 VAL A CA 1
ATOM 2845 C C . VAL A 1 388 ? -9.660 -24.745 19.304 1.00 56.56 388 VAL A C 1
ATOM 2847 O O . VAL A 1 388 ? -10.534 -23.893 19.462 1.00 56.56 388 VAL A O 1
ATOM 2850 N N . LEU A 1 389 ? -9.748 -25.966 19.839 1.00 45.28 389 LEU A N 1
ATOM 2851 C CA . LEU A 1 389 ? -10.742 -26.309 20.855 1.00 45.28 389 LEU A CA 1
ATOM 2852 C C . LEU A 1 389 ? -10.511 -25.408 22.071 1.00 45.28 389 LEU A C 1
ATOM 2854 O O . LEU A 1 389 ? -9.545 -25.585 22.814 1.00 45.28 389 LEU A O 1
ATOM 2858 N N . LEU A 1 390 ? -11.387 -24.423 22.262 1.00 51.59 390 LEU A N 1
ATOM 2859 C CA . LEU A 1 390 ? -11.411 -23.655 23.498 1.00 51.59 390 LEU A CA 1
ATOM 2860 C C . LEU A 1 390 ? -11.744 -24.601 24.655 1.00 51.59 390 LEU A C 1
ATOM 2862 O O . LEU A 1 390 ? -12.532 -25.538 24.499 1.00 51.59 390 LEU A O 1
ATOM 2866 N N . ALA A 1 391 ? -11.152 -24.349 25.825 1.00 55.31 391 ALA A N 1
ATOM 2867 C CA . ALA A 1 391 ? -11.527 -25.069 27.034 1.00 55.31 391 ALA A CA 1
ATOM 2868 C C . ALA A 1 391 ? -13.059 -24.979 27.232 1.00 55.31 391 ALA A C 1
ATOM 2870 O O . ALA A 1 391 ? -13.617 -23.893 27.026 1.00 55.31 391 ALA A O 1
ATOM 2871 N N . PRO A 1 392 ? -13.743 -26.080 27.603 1.00 54.16 392 PRO A N 1
ATOM 2872 C CA . PRO A 1 392 ? -15.189 -26.087 27.812 1.00 54.16 392 PRO A CA 1
ATOM 2873 C C . PRO A 1 392 ? -15.599 -24.958 28.761 1.00 54.16 392 PRO A C 1
ATOM 2875 O O . PRO A 1 392 ? -15.104 -24.894 29.886 1.00 54.16 392 PRO A O 1
ATOM 2878 N N . ARG A 1 393 ? -16.464 -24.042 28.305 1.00 54.06 393 ARG A N 1
ATOM 2879 C CA . ARG A 1 393 ? -16.830 -22.848 29.085 1.00 54.06 393 ARG A CA 1
ATOM 2880 C C . ARG A 1 393 ? -17.994 -23.037 30.043 1.00 54.06 393 ARG A C 1
ATOM 2882 O O . ARG A 1 393 ? -18.125 -22.214 30.936 1.00 54.06 393 ARG A O 1
ATOM 2889 N N . GLU A 1 394 ? -18.755 -24.124 29.946 1.00 49.62 394 GLU A N 1
ATOM 2890 C CA . GLU A 1 394 ? -19.789 -24.451 30.930 1.00 49.62 394 GLU A CA 1
ATOM 2891 C C . GLU A 1 394 ? -19.920 -25.966 31.120 1.00 49.62 394 GLU A C 1
ATOM 2893 O O . GLU A 1 394 ? -20.485 -26.668 30.286 1.00 49.62 394 GLU A O 1
ATOM 2898 N N . PHE A 1 395 ? -19.438 -26.471 32.257 1.00 48.72 395 PHE A N 1
ATOM 2899 C CA . PHE A 1 395 ? -20.023 -27.655 32.889 1.00 48.72 395 PHE A CA 1
ATOM 2900 C C . PHE A 1 395 ? -20.795 -27.187 34.124 1.00 48.72 395 PHE A C 1
ATOM 2902 O O . PHE A 1 395 ? -20.370 -27.374 35.258 1.00 48.72 395 PHE A O 1
ATOM 2909 N N . GLY A 1 396 ? -21.930 -26.533 33.885 1.00 51.97 396 GLY A N 1
ATOM 2910 C CA . GLY A 1 396 ? -22.997 -26.375 34.871 1.00 51.97 396 GLY A CA 1
ATOM 2911 C C . GLY A 1 396 ? -23.975 -27.546 34.777 1.00 51.97 396 GLY A C 1
ATOM 2912 O O . GLY A 1 396 ? -25.155 -27.339 34.523 1.00 51.97 396 GLY A O 1
ATOM 2913 N N . GLY A 1 397 ? -23.479 -28.780 34.882 1.00 48.94 397 GLY A N 1
ATOM 2914 C CA . GLY A 1 397 ? -24.304 -29.985 34.994 1.00 48.94 397 GLY A CA 1
ATOM 2915 C C . GLY A 1 397 ? -24.152 -30.534 36.405 1.00 48.94 397 GLY A C 1
ATOM 2916 O O . GLY A 1 397 ? -23.030 -30.862 36.784 1.00 48.94 397 GLY A O 1
ATOM 2917 N N . GLY A 1 398 ? -25.244 -30.507 37.176 1.00 40.44 398 GLY A N 1
ATOM 2918 C CA . GLY A 1 398 ? -25.277 -30.804 38.614 1.00 40.44 398 GLY A CA 1
ATOM 2919 C C . GLY A 1 398 ? -25.181 -32.269 39.011 1.00 40.44 398 GLY A C 1
ATOM 2920 O O . GLY A 1 398 ? -24.881 -33.124 38.149 1.00 40.44 398 GLY A O 1
#

Radius of gyration: 22.37 Å; chains: 1; bounding box: 58×51×72 Å

pLDDT: mean 84.84, std 15.73, range [26.94, 98.25]